Protein AF-A0A310SBA5-F1 (afdb_monomer_lite)

Foldseek 3Di:
DVLVVQVVCLVVVNQWDDQQQAIEGEDNVVVDDNVVCQDPVNLVVLLPDQFCLVVDDGDLSSLLSVQLNCCLVVFDFVHADEAEDFDWPLCSVVSVVSSLVSLLVSQVVVVVVVPDPVQNVLSVLLVVLVVVLQVLAFACDPVGGTGGQWDKDKAFDDDNSHGQFIAIDTHRRPLVDLQPDGDPVVCVVVVHDPPPDDDPVVVVVVLVVCCVVVVHDSVVVVCQLFWDWDFDPDPPDDTDIDIDGDDDPVSSSVSVSVVSSVVSVVVSVVSSLVSRVVGDDPVVSVVVVVVVVVLVVVVVVDDDPVVSNVVVVVVVVVVCVSHHYHYYYGDYWDADPVVPGRHIPSVVRVVRCVVSCSVVSNVVSVPDDPDDGDPVRVCVSPVPDPPPDD

Secondary structure (DSSP, 8-state):
-HHHHHHHHHHTT--EEEETTEEEEE--TTSS--GGGSSHHHHHHHHS-SSSTTTSPS-HHHHHHHHHHHHHTT-SSS-EEEEEEESTTSSHHHHHHHHHHHHHHHHHHHHHTTT-HHHHHHHHHHHHHHHHHHHTTEEEETTEEEEE-SEEEEEEEEETTEEEEEEEEEE---GGGGTS---HHHHHHTT-----S--HHHHHHHHHHHHHHHT--HHHHHHHHHEEEE----SSS----EEEE--SHHHHHHHHHHHHHHHHHHHHHHHHHHHHHHHS-HHHHHHHHHHHHHHHHHHHHS--HHHHHHHHHHHHHHHHTTSEEEEEEEE---BS-TTT---B-HHHHHHHHHHTTHHHHHHHHHH-------HHHHHHHHTTS-----

Sequence (390 aa):
LVIDFLLERLQHGQIYTWVGSLLLTLNPNNEVSTSHLYNSSEVDKYVNVSDTIYEASPHIFTIAAKAHYNLIKELGQNSQVIVISGETGTGKTFNACKCLEFFSNINKKSVQLCQRDCTYNIMLRITDACRLISAFTTACTEKNEVSSRHGQLVKLHYKSGIISGATINSFLLERSRMIFGMSDIELETLNLSKDKHYDILKSKEALNSTCTLSSLTEDTIMELLTTILINPQSTWRKHTSYHRHLITVDACRNRLYSIIRHMYELLFHWILNHANSTLSLKQQYSQWLEQYLHIVKTSTKKKTMLAKLKYNMDTLIKELSKCDLHYVRCVKPRRFNQLINDEWDRKDFQKQLACIGIFDALPLAKCKYPIRLCYRDFYYRYANKPTGKS

pLDDT: mean 80.67, std 13.09, range [42.19, 97.0]

InterPro domains:
  IPR001609 Myosin head, motor domain-like [PF00063] (2-180)
  IPR001609 Myosin head, motor domain-like [PF00063] (297-383)
  IPR001609 Myosin head, motor domain-like [PR00193] (16-35)
  IPR001609 Myosin head, motor domain-like [PR00193] (79-104)
  IPR001609 Myosin head, motor domain-like [PR00193] (131-158)
  IPR001609 Myosin head, motor domain-like [PS51456] (1-390)
  IPR001609 Myosin head, motor domain-like [SM00242] (2-389)
  IPR027417 P-loop containing nucleoside triphosphate hydrolase [SSF52540] (2-383)
  IPR036961 Kinesin motor domain superfamily [G3DSA:3.40.850.10] (2-180)
  IPR036961 Kinesin motor domain superfamily [G3DSA:3.40.850.10] (324-361)

Organism: NCBI:txid516756

Radius of gyration: 25.86 Å; chains: 1; bounding box: 71×62×70 Å

Structure (mmCIF, N/CA/C/O backbone):
data_AF-A0A310SBA5-F1
#
_entry.id   AF-A0A310SBA5-F1
#
loop_
_atom_site.group_PDB
_atom_site.id
_atom_site.type_symbol
_atom_site.label_atom_id
_atom_site.label_alt_id
_atom_site.label_comp_id
_atom_site.label_asym_id
_atom_site.label_entity_id
_atom_site.label_seq_id
_atom_site.pdbx_PDB_ins_code
_atom_site.Cartn_x
_atom_site.Cartn_y
_atom_site.Cartn_z
_atom_site.occupancy
_atom_site.B_iso_or_equiv
_atom_site.auth_seq_id
_atom_site.auth_comp_id
_atom_site.auth_asym_id
_atom_site.auth_atom_id
_atom_site.pdbx_PDB_model_num
ATOM 1 N N . LEU A 1 1 ? -28.671 11.482 -3.994 1.00 77.50 1 LEU A N 1
ATOM 2 C CA . LEU A 1 1 ? -28.752 11.084 -2.567 1.00 77.50 1 LEU A CA 1
ATOM 3 C C . LEU A 1 1 ? -27.384 10.765 -1.963 1.00 77.50 1 LEU A C 1
ATOM 5 O O . LEU A 1 1 ? -26.871 11.611 -1.252 1.00 77.50 1 LEU A O 1
ATOM 9 N N . VAL A 1 2 ? -26.752 9.608 -2.234 1.00 88.31 2 VAL A N 1
ATOM 10 C CA . VAL A 1 2 ? -25.455 9.256 -1.592 1.00 88.31 2 VAL A CA 1
ATOM 11 C C . VAL A 1 2 ? -24.335 10.232 -1.962 1.00 88.31 2 VAL A C 1
ATOM 13 O O . VAL A 1 2 ? -23.565 10.637 -1.100 1.00 88.31 2 VAL A O 1
ATOM 16 N N . ILE A 1 3 ? -24.253 10.621 -3.235 1.00 91.75 3 ILE A N 1
ATOM 17 C CA . ILE A 1 3 ? -23.257 11.587 -3.715 1.00 91.75 3 ILE A CA 1
ATOM 18 C C . ILE A 1 3 ? -23.428 12.933 -3.008 1.00 91.75 3 ILE A C 1
ATOM 20 O O . ILE A 1 3 ? -22.465 13.442 -2.448 1.00 91.75 3 ILE A O 1
ATOM 24 N N . ASP A 1 4 ? -24.649 13.469 -2.998 1.00 90.62 4 ASP A N 1
ATOM 25 C CA . ASP A 1 4 ? -24.954 14.776 -2.402 1.00 90.62 4 ASP A CA 1
ATOM 26 C C . ASP A 1 4 ? -24.619 14.789 -0.908 1.00 90.62 4 ASP A C 1
ATOM 28 O O . ASP A 1 4 ? -23.911 15.677 -0.452 1.00 90.62 4 ASP A O 1
ATOM 32 N N . PHE A 1 5 ? -25.006 13.730 -0.190 1.00 91.25 5 PHE A N 1
ATOM 33 C CA . PHE A 1 5 ? -24.673 13.530 1.220 1.00 91.25 5 PHE A CA 1
ATOM 34 C C . PHE A 1 5 ? -23.159 13.526 1.483 1.00 91.25 5 PHE A C 1
ATOM 36 O O . PHE A 1 5 ? -22.684 14.130 2.440 1.00 91.25 5 PHE A O 1
ATOM 43 N N . LEU A 1 6 ? -22.375 12.843 0.643 1.00 93.56 6 LEU A N 1
ATOM 44 C CA . LEU A 1 6 ? -20.919 12.793 0.798 1.00 93.56 6 LEU A CA 1
ATOM 45 C C . LEU A 1 6 ? -20.257 14.145 0.501 1.00 93.56 6 LEU A C 1
ATOM 47 O O . LEU A 1 6 ? -19.290 14.503 1.171 1.00 93.56 6 LEU A O 1
ATOM 51 N N . LEU A 1 7 ? -20.770 14.891 -0.479 1.00 91.88 7 LEU A N 1
ATOM 52 C CA . LEU A 1 7 ? -20.269 16.224 -0.816 1.00 91.88 7 LEU A CA 1
ATOM 53 C C . LEU A 1 7 ? -20.612 17.254 0.271 1.00 91.88 7 LEU A C 1
ATOM 55 O O . LEU A 1 7 ? -19.747 18.038 0.644 1.00 91.88 7 LEU A O 1
ATOM 59 N N . GLU A 1 8 ? -21.819 17.207 0.834 1.00 90.88 8 GLU A N 1
ATOM 60 C CA . GLU A 1 8 ? -22.232 18.056 1.961 1.00 90.88 8 GLU A CA 1
ATOM 61 C C . GLU A 1 8 ? -21.345 17.810 3.193 1.00 90.88 8 GLU A C 1
ATOM 63 O O . GLU A 1 8 ? -20.789 18.736 3.784 1.00 90.88 8 GLU A O 1
ATOM 68 N N . ARG A 1 9 ? -21.101 16.538 3.534 1.00 91.56 9 ARG A N 1
ATOM 69 C CA . ARG A 1 9 ? -20.160 16.166 4.604 1.00 91.56 9 ARG A CA 1
ATOM 70 C C . ARG A 1 9 ? -18.758 16.707 4.356 1.00 91.56 9 ARG A C 1
ATOM 72 O O . ARG A 1 9 ? -18.132 17.215 5.286 1.00 91.56 9 ARG A O 1
ATOM 79 N N . LEU A 1 10 ? -18.273 16.616 3.117 1.00 91.19 10 LEU A N 1
ATOM 80 C CA . LEU A 1 10 ? -16.968 17.148 2.742 1.00 91.19 10 LEU A CA 1
ATOM 81 C C . LEU A 1 10 ? -16.897 18.665 2.953 1.00 91.19 10 LEU A C 1
ATOM 83 O O . LEU A 1 10 ? -15.913 19.139 3.516 1.00 91.19 10 LEU A O 1
ATOM 87 N N . GLN A 1 11 ? -17.940 19.405 2.569 1.00 88.12 11 GLN A N 1
ATOM 88 C CA . GLN A 1 11 ? -18.034 20.854 2.784 1.00 88.12 11 GLN A CA 1
ATOM 89 C C . GLN A 1 11 ? -17.996 21.228 4.274 1.00 88.12 11 GLN A C 1
ATOM 91 O O . GLN A 1 11 ? -17.423 22.251 4.635 1.00 88.12 11 GLN A O 1
ATOM 96 N N . HIS A 1 12 ? -18.512 20.364 5.150 1.00 88.81 12 HIS A N 1
ATOM 97 C CA . HIS A 1 12 ? -18.401 20.505 6.606 1.00 88.81 12 HIS A CA 1
ATOM 98 C C . HIS A 1 12 ? -17.093 19.947 7.203 1.00 88.81 12 HIS A C 1
ATOM 100 O O . HIS A 1 12 ? -16.977 19.817 8.421 1.00 88.81 12 HIS A O 1
ATOM 106 N N . GLY A 1 13 ? -16.106 19.578 6.379 1.00 88.06 13 GLY A N 1
ATOM 107 C CA . GLY A 1 13 ? -14.823 19.024 6.831 1.00 88.06 13 GLY A CA 1
ATOM 108 C C . GLY A 1 13 ? -14.879 17.582 7.332 1.00 88.06 13 GLY A C 1
ATOM 109 O O . GLY A 1 13 ? -13.891 17.061 7.849 1.00 88.06 13 GLY A O 1
ATOM 110 N N . GLN A 1 14 ? -16.003 16.892 7.142 1.00 90.25 14 GLN A N 1
ATOM 111 C CA . GLN A 1 14 ? -16.191 15.506 7.552 1.00 90.25 14 GLN A CA 1
ATOM 112 C C . GLN A 1 14 ? -15.772 14.550 6.432 1.00 90.25 14 GLN A C 1
ATOM 114 O O . GLN A 1 14 ? -16.585 14.043 5.661 1.00 90.25 14 GLN A O 1
ATOM 119 N N . ILE A 1 15 ? -14.473 14.271 6.361 1.00 94.19 15 ILE A N 1
ATOM 120 C CA . ILE A 1 15 ? -13.890 13.481 5.267 1.00 94.19 15 ILE A CA 1
ATOM 121 C C . ILE A 1 15 ? -14.054 11.960 5.418 1.00 94.19 15 ILE A C 1
ATOM 123 O O . ILE A 1 15 ? -13.800 11.221 4.469 1.00 94.19 15 ILE A O 1
ATOM 127 N N . TYR A 1 16 ? -14.445 11.476 6.598 1.00 95.00 16 TYR A N 1
ATOM 128 C CA . TYR A 1 16 ? -14.584 10.051 6.907 1.00 95.00 16 TYR A CA 1
ATOM 129 C C . TYR A 1 16 ? -16.052 9.660 7.065 1.00 95.00 16 TYR A C 1
ATOM 131 O O . TYR A 1 16 ? -16.822 10.356 7.726 1.00 95.00 16 TYR A O 1
ATOM 139 N N . THR A 1 17 ? -16.450 8.533 6.473 1.00 93.44 17 THR A N 1
ATOM 140 C CA . THR A 1 17 ? -17.833 8.033 6.520 1.00 93.44 17 THR A CA 1
ATOM 141 C C . THR A 1 17 ? -17.860 6.507 6.593 1.00 93.44 17 THR A C 1
ATOM 143 O O . THR A 1 17 ? -17.121 5.835 5.874 1.00 93.44 17 THR A O 1
ATOM 146 N N . TRP A 1 18 ? -18.719 5.943 7.445 1.00 91.19 18 TRP A N 1
ATOM 147 C CA . TRP A 1 18 ? -18.946 4.496 7.502 1.00 91.19 18 TRP A CA 1
ATOM 148 C C . TRP A 1 18 ? -19.812 4.022 6.331 1.00 91.19 18 TRP A C 1
ATOM 150 O O . TRP A 1 18 ? -20.829 4.636 6.013 1.00 91.19 18 TRP A O 1
ATOM 160 N N . VAL A 1 19 ? -19.446 2.889 5.730 1.00 89.81 19 VAL A N 1
ATOM 161 C CA . VAL A 1 19 ? -20.281 2.152 4.768 1.00 89.81 19 VAL A CA 1
ATOM 162 C C . VAL A 1 19 ? -20.372 0.696 5.239 1.00 89.81 19 VAL A C 1
ATOM 164 O O . VAL A 1 19 ? -19.579 -0.168 4.872 1.00 89.81 19 VAL A O 1
ATOM 167 N N . GLY A 1 20 ? -21.304 0.411 6.148 1.00 85.12 20 GLY A N 1
ATOM 168 C CA . GLY A 1 20 ? -21.268 -0.846 6.902 1.00 85.12 20 GLY A CA 1
ATOM 169 C C . GLY A 1 20 ? -20.007 -0.906 7.767 1.00 85.12 20 GLY A C 1
ATOM 170 O O . GLY A 1 20 ? -19.800 -0.035 8.603 1.00 85.12 20 GLY A O 1
ATOM 171 N N . SER A 1 21 ? -19.148 -1.909 7.559 1.00 83.69 21 SER A N 1
ATOM 172 C CA . SER A 1 21 ? -17.888 -2.067 8.306 1.00 83.69 21 SER A CA 1
ATOM 173 C C . SER A 1 21 ? -16.653 -1.449 7.647 1.00 83.69 21 SER A C 1
ATOM 175 O O . SER A 1 21 ? -15.579 -1.497 8.246 1.00 83.69 21 SER A O 1
ATOM 177 N N . LEU A 1 22 ? -16.764 -0.930 6.419 1.00 91.19 22 LEU A N 1
ATOM 178 C CA . LEU A 1 22 ? -15.646 -0.282 5.729 1.00 91.19 22 LEU A CA 1
ATOM 179 C C . LEU A 1 22 ? -15.658 1.226 5.977 1.00 91.19 22 LEU A C 1
ATOM 181 O O . LEU A 1 22 ? -16.719 1.837 6.120 1.00 91.19 22 LEU A O 1
ATOM 185 N N . LEU A 1 23 ? -14.471 1.825 5.960 1.00 95.25 23 LEU A N 1
ATOM 186 C CA . LEU A 1 23 ? -14.292 3.266 6.062 1.00 95.25 23 LEU A CA 1
ATOM 187 C C . LEU A 1 23 ? -14.127 3.876 4.665 1.00 95.25 23 LEU A C 1
ATOM 189 O O . LEU A 1 23 ? -13.188 3.544 3.943 1.00 95.25 23 LEU A O 1
ATOM 193 N N . LEU A 1 24 ? -15.019 4.787 4.289 1.00 96.19 24 LEU A N 1
ATOM 194 C CA . LEU A 1 24 ? -14.869 5.641 3.114 1.00 96.19 24 LEU A CA 1
ATOM 195 C C . LEU A 1 24 ? -14.169 6.941 3.529 1.00 96.19 24 LEU A C 1
ATOM 197 O O . LEU A 1 24 ? -14.572 7.577 4.503 1.00 96.19 24 LEU A O 1
ATOM 201 N N . THR A 1 25 ? -13.132 7.334 2.793 1.00 96.31 25 THR A N 1
ATOM 202 C CA . THR A 1 25 ? -12.396 8.587 2.994 1.00 96.31 25 THR A CA 1
ATOM 203 C C . THR A 1 25 ? -12.379 9.421 1.717 1.00 96.31 25 THR A C 1
ATOM 205 O O . THR A 1 25 ? -12.121 8.904 0.626 1.00 96.31 25 THR A O 1
ATOM 208 N N . LEU A 1 26 ? -12.678 10.709 1.865 1.00 95.19 26 LEU A N 1
ATOM 209 C CA . LEU A 1 26 ? -12.680 11.700 0.796 1.00 95.19 26 LEU A CA 1
ATOM 210 C C . LEU A 1 26 ? -11.434 12.582 0.913 1.00 95.19 26 LEU A C 1
ATOM 212 O O . LEU A 1 26 ? -11.173 13.158 1.965 1.00 95.19 26 LEU A O 1
ATOM 216 N N . ASN A 1 27 ? -10.662 12.711 -0.163 1.00 93.00 27 ASN A N 1
ATOM 217 C CA . ASN A 1 27 ? -9.564 13.669 -0.221 1.00 93.00 27 ASN A CA 1
ATOM 218 C C . ASN A 1 27 ? -10.133 15.091 -0.410 1.00 93.00 27 ASN A C 1
ATOM 220 O O . ASN A 1 27 ? -10.774 15.325 -1.436 1.00 93.00 27 ASN A O 1
ATOM 224 N N . PRO A 1 28 ? -9.885 16.036 0.517 1.00 88.94 28 PRO A N 1
ATOM 225 C CA . PRO A 1 28 ? -10.405 17.398 0.428 1.00 88.94 28 PRO A CA 1
ATOM 226 C C . PRO A 1 28 ? -9.666 18.301 -0.571 1.00 88.94 28 PRO A C 1
ATOM 228 O O . PRO A 1 28 ? -10.035 19.459 -0.688 1.00 88.94 28 PRO A O 1
ATOM 231 N N . ASN A 1 29 ? -8.615 17.837 -1.264 1.00 82.19 29 ASN A N 1
ATOM 232 C CA . ASN A 1 29 ? -7.826 18.642 -2.218 1.00 82.19 29 ASN A CA 1
ATOM 233 C C . ASN A 1 29 ? -7.271 19.958 -1.647 1.00 82.19 29 ASN A C 1
ATOM 235 O O . ASN A 1 29 ? -7.106 20.925 -2.381 1.00 82.19 29 ASN A O 1
ATOM 239 N N . ASN A 1 30 ? -6.978 19.994 -0.345 1.00 76.38 30 ASN A N 1
ATOM 240 C CA . ASN A 1 30 ? -6.598 21.207 0.387 1.00 76.38 30 ASN A CA 1
ATOM 241 C C . ASN A 1 30 ? -7.674 22.318 0.390 1.00 76.38 30 ASN A C 1
ATOM 243 O O . ASN A 1 30 ? -7.397 23.408 0.875 1.00 76.38 30 ASN A O 1
ATOM 247 N N . GLU A 1 31 ? -8.896 22.050 -0.088 1.00 73.94 31 GLU A N 1
ATOM 248 C CA . GLU A 1 31 ? -10.024 22.997 -0.046 1.00 73.94 31 GLU A CA 1
ATOM 249 C C . GLU A 1 31 ? -10.579 23.149 1.374 1.00 73.94 31 GLU A C 1
ATOM 251 O O . GLU A 1 31 ? -11.143 24.182 1.724 1.00 73.94 31 GLU A O 1
ATOM 256 N N . VAL A 1 32 ? -10.417 22.114 2.203 1.00 78.75 32 VAL A N 1
ATOM 257 C CA . VAL A 1 32 ? -10.918 22.087 3.577 1.00 78.75 32 VAL A CA 1
ATOM 258 C C . VAL A 1 32 ? -9.788 21.750 4.536 1.00 78.75 32 VAL A C 1
ATOM 260 O O . VAL A 1 32 ? -9.063 20.771 4.349 1.00 78.75 32 VAL A O 1
ATOM 263 N N . SER A 1 33 ? -9.648 22.559 5.587 1.00 78.81 33 SER A N 1
ATOM 264 C CA . SER A 1 33 ? -8.654 22.322 6.630 1.00 78.81 33 SER A CA 1
ATOM 265 C C . SER A 1 33 ? -9.029 21.100 7.466 1.00 78.81 33 SER A C 1
ATOM 267 O O . SER A 1 33 ? -10.036 21.090 8.172 1.00 78.81 33 SER A O 1
ATOM 269 N N . THR A 1 34 ? -8.182 20.074 7.424 1.00 79.56 34 THR A N 1
ATOM 270 C CA . THR A 1 34 ? -8.345 18.830 8.194 1.00 79.56 34 THR A CA 1
ATOM 271 C C . THR A 1 34 ? -7.366 18.721 9.363 1.00 79.56 34 THR A C 1
ATOM 273 O O . THR A 1 34 ? -7.180 17.636 9.911 1.00 79.56 34 THR A O 1
ATOM 276 N N . SER A 1 35 ? -6.679 19.806 9.737 1.00 75.19 35 SER A N 1
ATOM 277 C CA . SER A 1 35 ? -5.662 19.785 10.803 1.00 75.19 35 SER A CA 1
ATOM 278 C C . SER A 1 35 ? -6.248 19.377 12.160 1.00 75.19 35 SER A C 1
ATOM 280 O O . SER A 1 35 ? -5.619 18.635 12.912 1.00 75.19 35 SER A O 1
ATOM 282 N N . HIS A 1 36 ? -7.489 19.787 12.421 1.00 83.88 36 HIS A N 1
ATOM 283 C CA . HIS A 1 36 ? -8.252 19.477 13.629 1.00 83.88 36 HIS A CA 1
ATOM 284 C C . HIS A 1 36 ? -8.702 18.009 13.748 1.00 83.88 36 HIS A C 1
ATOM 286 O O . HIS A 1 36 ? -9.327 17.668 14.743 1.00 83.88 36 HIS A O 1
ATOM 292 N N . LEU A 1 37 ? -8.443 17.160 12.744 1.00 85.12 37 LEU A N 1
ATOM 293 C CA . LEU A 1 37 ? -8.790 15.731 12.777 1.00 85.12 37 LEU A CA 1
ATOM 294 C C . LEU A 1 37 ? -7.636 14.846 13.284 1.00 85.12 37 LEU A C 1
ATOM 296 O O . LEU A 1 37 ? -7.845 13.682 13.613 1.00 85.12 37 LEU A O 1
ATOM 300 N N . TYR A 1 38 ? -6.403 15.366 13.313 1.00 88.00 38 TYR A N 1
ATOM 301 C CA . TYR A 1 38 ? -5.188 14.574 13.584 1.00 88.00 38 TYR A CA 1
ATOM 302 C C . TYR A 1 38 ? -4.321 15.121 14.723 1.00 88.00 38 TYR A C 1
ATOM 304 O O . TYR A 1 38 ? -3.178 14.706 14.906 1.00 88.00 38 TYR A O 1
ATOM 312 N N . ASN A 1 39 ? -4.847 16.077 15.470 1.00 85.56 39 ASN A N 1
ATOM 313 C CA . ASN A 1 39 ? -4.271 16.635 16.685 1.00 85.56 39 ASN A CA 1
ATOM 314 C C . ASN A 1 39 ? -4.205 15.585 17.812 1.00 85.56 39 ASN A C 1
ATOM 316 O O . ASN A 1 39 ? -4.922 14.583 17.822 1.00 85.56 39 ASN A O 1
ATOM 320 N N . SER A 1 40 ? -3.311 15.817 18.776 1.00 82.44 40 SER A N 1
ATOM 321 C CA . SER A 1 40 ? -3.031 14.883 19.879 1.00 82.44 40 SER A CA 1
ATOM 322 C C . SER A 1 40 ? -4.281 14.509 20.679 1.00 82.44 40 SER A C 1
ATOM 324 O O . SER A 1 40 ? -4.471 13.337 20.991 1.00 82.44 40 SER A O 1
ATOM 326 N N . SER A 1 41 ? -5.172 15.475 20.926 1.00 82.44 41 SER A N 1
ATOM 327 C CA . SER A 1 41 ? -6.445 15.239 21.618 1.00 82.44 41 SER A CA 1
ATOM 328 C C . SER A 1 41 ? -7.342 14.231 20.889 1.00 82.44 41 SER A C 1
ATOM 330 O O . SER A 1 41 ? -7.938 13.373 21.537 1.00 82.44 41 SER A O 1
ATOM 332 N N . GLU A 1 42 ? -7.407 14.276 19.553 1.00 81.31 42 GLU A N 1
ATOM 333 C CA . GLU A 1 42 ? -8.165 13.292 18.772 1.00 81.31 42 GLU A CA 1
ATOM 334 C C . GLU A 1 42 ? -7.531 11.909 18.863 1.00 81.31 42 GLU A C 1
ATOM 336 O O . GLU A 1 42 ? -8.235 10.927 19.063 1.00 81.31 42 GLU A O 1
ATOM 341 N N . VAL A 1 43 ? -6.200 11.814 18.784 1.00 82.62 43 VAL A N 1
ATOM 342 C CA . VAL A 1 43 ? -5.488 10.538 18.956 1.00 82.62 43 VAL A CA 1
ATOM 343 C C . VAL A 1 43 ? -5.836 9.906 20.305 1.00 82.62 43 VAL A C 1
ATOM 345 O O . VAL A 1 43 ? -6.168 8.722 20.356 1.00 82.62 43 VAL A O 1
ATOM 348 N N . ASP A 1 44 ? -5.812 10.691 21.382 1.00 81.62 44 ASP A N 1
ATOM 349 C CA . ASP A 1 44 ? -6.070 10.210 22.741 1.00 81.62 44 ASP A CA 1
ATOM 350 C C . ASP A 1 44 ? -7.466 9.603 22.910 1.00 81.62 44 ASP A C 1
ATOM 352 O O . ASP A 1 44 ? -7.606 8.605 23.625 1.00 81.62 44 ASP A O 1
ATOM 356 N N . LYS A 1 45 ? -8.470 10.116 22.183 1.00 80.88 45 LYS A N 1
ATOM 357 C CA . LYS A 1 45 ? -9.827 9.547 22.166 1.00 80.88 45 LYS A CA 1
ATOM 358 C C . LYS A 1 45 ? -9.860 8.102 21.685 1.00 80.88 45 LYS A C 1
ATOM 360 O O . LYS A 1 45 ? -10.741 7.372 22.111 1.00 80.88 45 LYS A O 1
ATOM 365 N N . TYR A 1 46 ? -8.935 7.674 20.826 1.00 79.94 46 TYR A N 1
ATOM 366 C CA . TYR A 1 46 ? -8.934 6.319 20.254 1.00 79.94 46 TYR A CA 1
ATOM 367 C C . TYR A 1 46 ? -7.943 5.366 20.929 1.00 79.94 46 TYR A C 1
ATOM 369 O O . TYR A 1 46 ? -8.021 4.160 20.710 1.00 79.94 46 TYR A O 1
ATOM 377 N N . VAL A 1 47 ? -7.015 5.869 21.748 1.00 75.31 47 VAL A N 1
ATOM 378 C CA . VAL A 1 47 ? -5.998 5.032 22.410 1.00 75.31 47 VAL A CA 1
ATOM 379 C C . VAL A 1 47 ? -6.587 4.200 23.557 1.00 75.31 47 VAL A C 1
ATOM 381 O O . VAL A 1 47 ? -6.178 3.059 23.746 1.00 75.31 47 VAL A O 1
ATOM 384 N N . ASN A 1 48 ? -7.553 4.742 24.307 1.00 66.38 48 ASN A N 1
ATOM 385 C CA . ASN A 1 48 ? -8.036 4.144 25.563 1.00 66.38 48 ASN A CA 1
ATOM 386 C C . ASN A 1 48 ? -9.397 3.437 25.456 1.00 66.38 48 ASN A C 1
ATOM 388 O O . ASN A 1 48 ? -9.986 3.067 26.471 1.00 66.38 48 ASN A O 1
ATOM 392 N N . VAL A 1 49 ? -9.936 3.263 24.251 1.00 61.78 49 VAL A N 1
ATOM 393 C CA . VAL A 1 49 ? -11.303 2.758 24.088 1.00 61.78 49 VAL A CA 1
ATOM 394 C C . VAL A 1 49 ? -11.304 1.232 24.010 1.00 61.78 49 VAL A C 1
ATOM 396 O O . VAL A 1 49 ? -10.924 0.661 22.992 1.00 61.78 49 VAL A O 1
ATOM 399 N N . SER A 1 50 ? -11.762 0.556 25.068 1.00 62.59 50 SER A N 1
ATOM 400 C CA . SER A 1 50 ? -11.937 -0.906 25.076 1.00 62.59 50 SER A CA 1
ATOM 401 C C . SER A 1 50 ? -13.286 -1.338 24.488 1.00 62.59 50 SER A C 1
ATOM 403 O O . SER A 1 50 ? -13.348 -2.183 23.588 1.00 62.59 50 SER A O 1
ATOM 405 N N . ASP A 1 51 ? -14.384 -0.742 24.961 1.00 55.22 51 ASP A N 1
ATOM 406 C CA . ASP A 1 51 ? -15.719 -1.314 24.744 1.00 55.22 51 ASP A CA 1
ATOM 407 C C . ASP A 1 51 ? -16.582 -0.569 23.722 1.00 55.22 51 ASP A C 1
ATOM 409 O O . ASP A 1 51 ? -17.348 -1.223 23.009 1.00 55.22 51 ASP A O 1
ATOM 413 N N . THR A 1 52 ? -16.387 0.744 23.555 1.00 61.50 52 THR A N 1
ATOM 414 C CA . THR A 1 52 ? -17.148 1.604 22.624 1.00 61.50 52 THR A CA 1
ATOM 415 C C . THR A 1 52 ? -16.481 1.782 21.255 1.00 61.50 52 THR A C 1
ATOM 417 O O . THR A 1 52 ? -16.971 2.531 20.416 1.00 61.50 52 THR A O 1
ATOM 420 N N . ILE A 1 53 ? -15.391 1.059 20.959 1.00 67.38 53 ILE A N 1
ATOM 421 C CA . ILE A 1 53 ? -14.626 1.247 19.708 1.00 67.38 53 ILE A CA 1
ATOM 422 C C . ILE A 1 53 ? -15.438 0.889 18.455 1.00 67.38 53 ILE A C 1
ATOM 424 O O . ILE A 1 53 ? -15.181 1.393 17.366 1.00 67.38 53 ILE A O 1
ATOM 428 N N . TYR A 1 54 ? -16.435 0.018 18.623 1.00 65.25 54 TYR A N 1
ATOM 429 C CA . TYR A 1 54 ? -17.373 -0.388 17.577 1.00 65.25 54 TYR A CA 1
ATOM 430 C C . TYR A 1 54 ? -18.518 0.617 17.373 1.00 65.25 54 TYR A C 1
ATOM 432 O O . TYR A 1 54 ? -19.193 0.555 16.351 1.00 65.25 54 TYR A O 1
ATOM 440 N N . GLU A 1 55 ? -18.708 1.536 18.321 1.00 67.38 55 GLU A N 1
ATOM 441 C CA . GLU A 1 55 ? -19.687 2.633 18.293 1.00 67.38 55 GLU A CA 1
ATOM 442 C C . GLU A 1 55 ? -19.013 3.980 17.969 1.00 67.38 55 GLU A C 1
ATOM 444 O O . GLU A 1 55 ? -19.674 5.011 17.869 1.00 67.38 55 GLU A O 1
ATOM 449 N N . ALA A 1 56 ? -17.687 3.982 17.794 1.00 76.31 56 ALA A N 1
ATOM 450 C CA . ALA A 1 56 ? -16.913 5.184 17.547 1.00 76.31 56 ALA A CA 1
ATOM 451 C C . ALA A 1 56 ? -17.221 5.806 16.173 1.00 76.31 56 ALA A C 1
ATOM 453 O O . ALA A 1 56 ? -17.532 5.129 15.183 1.00 76.31 56 ALA A O 1
ATOM 454 N N . SER A 1 57 ? -17.088 7.131 16.115 1.00 84.62 57 SER A N 1
ATOM 455 C CA . SER A 1 57 ? -17.273 7.907 14.894 1.00 84.62 57 SER A CA 1
ATOM 456 C C . SER A 1 57 ? -16.318 7.443 13.778 1.00 84.62 57 SER A C 1
ATOM 458 O O . SER A 1 57 ? -15.253 6.863 14.040 1.00 84.62 57 SER A O 1
ATOM 460 N N . PRO A 1 58 ? -16.702 7.639 12.502 1.00 90.88 58 PRO A N 1
ATOM 461 C CA . PRO A 1 58 ? -15.871 7.231 11.379 1.00 90.88 58 PRO A CA 1
ATOM 462 C C . PRO A 1 58 ? -14.563 8.015 11.380 1.00 90.88 58 PRO A C 1
ATOM 464 O O . PRO A 1 58 ? -14.555 9.230 11.201 1.00 90.88 58 PRO A O 1
ATOM 467 N N . HIS A 1 59 ? -13.453 7.302 11.553 1.00 93.00 59 HIS A N 1
ATOM 468 C CA . HIS A 1 59 ? -12.116 7.875 11.505 1.00 93.00 59 HIS A CA 1
ATOM 469 C C . HIS A 1 59 ? -11.077 6.803 11.159 1.00 93.00 59 HIS A C 1
ATOM 471 O O . HIS A 1 59 ? -11.247 5.624 11.485 1.00 93.00 59 HIS A O 1
ATOM 477 N N . ILE A 1 60 ? -9.961 7.203 10.540 1.00 95.31 60 ILE A N 1
ATOM 478 C CA . ILE A 1 60 ? -8.857 6.273 10.249 1.00 95.31 60 ILE A CA 1
ATOM 479 C C . ILE A 1 60 ? -8.239 5.704 11.534 1.00 95.31 60 ILE A C 1
ATOM 481 O O . ILE A 1 60 ? -7.864 4.532 11.586 1.00 95.31 60 ILE A O 1
ATOM 485 N N . PHE A 1 61 ? -8.202 6.505 12.603 1.00 93.50 61 PHE A N 1
ATOM 486 C CA . PHE A 1 61 ? -7.757 6.048 13.921 1.00 93.50 61 PHE A CA 1
ATOM 487 C C . PHE A 1 61 ? -8.704 5.011 14.519 1.00 93.50 61 PHE A C 1
ATOM 489 O O . PHE A 1 61 ? -8.213 4.090 15.156 1.00 93.50 61 PHE A O 1
ATOM 496 N N . THR A 1 62 ? -10.012 5.059 14.241 1.00 91.62 62 THR A N 1
ATOM 497 C CA . THR A 1 62 ? -10.947 4.003 14.664 1.00 91.62 62 THR A CA 1
ATOM 498 C C . THR A 1 62 ? -10.572 2.658 14.049 1.00 91.62 62 THR A C 1
ATOM 500 O O . THR A 1 62 ? -10.517 1.648 14.747 1.00 91.62 62 THR A O 1
ATOM 503 N N . ILE A 1 63 ? -10.247 2.638 12.750 1.00 93.69 63 ILE A N 1
ATOM 504 C CA . ILE A 1 63 ? -9.785 1.426 12.056 1.00 93.69 63 ILE A CA 1
ATOM 505 C C . ILE A 1 63 ? -8.463 0.922 12.647 1.00 93.69 63 ILE A C 1
ATOM 507 O O . ILE A 1 63 ? -8.336 -0.265 12.950 1.00 93.69 63 ILE A O 1
ATOM 511 N N . ALA A 1 64 ? -7.490 1.816 12.841 1.00 94.06 64 ALA A N 1
ATOM 512 C CA . ALA A 1 64 ? -6.189 1.456 13.397 1.00 94.06 64 ALA A CA 1
ATOM 513 C C . ALA A 1 64 ? -6.300 0.934 14.839 1.00 94.06 64 ALA A C 1
ATOM 515 O O . ALA A 1 64 ? -5.721 -0.100 15.173 1.00 94.06 64 ALA A O 1
ATOM 516 N N . ALA A 1 65 ? -7.089 1.604 15.677 1.00 91.31 65 ALA A N 1
ATOM 517 C CA . ALA A 1 65 ? -7.326 1.227 17.062 1.00 91.31 65 ALA A CA 1
ATOM 518 C C . ALA A 1 65 ? -8.078 -0.101 17.166 1.00 91.31 65 ALA A C 1
ATOM 520 O O . ALA A 1 65 ? -7.696 -0.952 17.962 1.00 91.31 65 ALA A O 1
ATOM 521 N N . LYS A 1 66 ? -9.075 -0.339 16.304 1.00 89.56 66 LYS A N 1
ATOM 522 C CA . LYS A 1 66 ? -9.783 -1.622 16.229 1.00 89.56 66 LYS A CA 1
ATOM 523 C C . LYS A 1 66 ? -8.853 -2.769 15.835 1.00 89.56 66 LYS A C 1
ATOM 525 O O . LYS A 1 66 ? -8.876 -3.811 16.484 1.00 89.56 66 LYS A O 1
ATOM 530 N N . ALA A 1 67 ? -8.016 -2.578 14.814 1.00 91.94 67 ALA A N 1
ATOM 531 C CA . ALA A 1 67 ? -7.027 -3.578 14.413 1.00 91.94 67 ALA A CA 1
ATOM 532 C C . ALA A 1 67 ? -6.036 -3.876 15.552 1.00 91.94 67 ALA A C 1
ATOM 534 O O . ALA A 1 67 ? -5.756 -5.033 15.848 1.00 91.94 67 ALA A O 1
ATOM 535 N N . HIS A 1 68 ? -5.550 -2.842 16.240 1.00 90.31 68 HIS A N 1
ATOM 536 C CA . HIS A 1 68 ? -4.654 -3.000 17.383 1.00 90.31 68 HIS A CA 1
ATOM 537 C C . HIS A 1 68 ? -5.316 -3.719 18.567 1.00 90.31 68 HIS A C 1
ATOM 539 O O . HIS A 1 68 ? -4.741 -4.649 19.129 1.00 90.31 68 HIS A O 1
ATOM 545 N N . TYR A 1 69 ? -6.535 -3.315 18.922 1.00 87.44 69 TYR A N 1
ATOM 546 C CA . TYR A 1 69 ? -7.302 -3.899 20.016 1.00 87.44 69 TYR A CA 1
ATOM 547 C C . TYR A 1 69 ? -7.600 -5.378 19.762 1.00 87.44 69 TYR A C 1
ATOM 549 O O . TYR A 1 69 ? -7.346 -6.200 20.639 1.00 87.44 69 TYR A O 1
ATOM 557 N N . ASN A 1 70 ? -8.073 -5.728 18.560 1.00 87.75 70 ASN A N 1
ATOM 558 C CA . ASN A 1 70 ? -8.343 -7.119 18.196 1.00 87.75 70 ASN A CA 1
ATOM 559 C C . ASN A 1 70 ? -7.078 -7.979 18.277 1.00 87.75 70 ASN A C 1
ATOM 561 O O . ASN A 1 70 ? -7.139 -9.097 18.775 1.00 87.75 70 ASN A O 1
ATOM 565 N N . LEU A 1 71 ? -5.928 -7.437 17.862 1.00 89.31 71 LEU A N 1
ATOM 566 C CA . LEU A 1 71 ? -4.649 -8.135 17.963 1.00 89.31 71 LEU A CA 1
ATOM 567 C C . LEU A 1 71 ? -4.231 -8.379 19.423 1.00 89.31 71 LEU A C 1
ATOM 569 O O . LEU A 1 71 ? -3.834 -9.487 19.757 1.00 89.31 71 LEU A O 1
ATOM 573 N N . ILE A 1 72 ? -4.319 -7.367 20.297 1.00 86.88 72 ILE A N 1
ATOM 574 C CA . ILE A 1 72 ? -3.919 -7.495 21.713 1.00 86.88 72 ILE A CA 1
ATOM 575 C C . ILE A 1 72 ? -4.875 -8.384 22.506 1.00 86.88 72 ILE A C 1
ATOM 577 O O . ILE A 1 72 ? -4.446 -9.101 23.405 1.00 86.88 72 ILE A O 1
ATOM 581 N N . LYS A 1 73 ? -6.175 -8.297 22.220 1.00 85.06 73 LYS A N 1
ATOM 582 C CA . LYS A 1 73 ? -7.207 -9.086 22.900 1.00 85.06 73 LYS A CA 1
ATOM 583 C C . LYS A 1 73 ? -7.406 -10.468 22.285 1.00 85.06 73 LYS A C 1
ATOM 585 O O . LYS A 1 73 ? -8.296 -11.178 22.739 1.00 85.06 73 LYS A O 1
ATOM 590 N N . GLU A 1 74 ? -6.603 -10.823 21.280 1.00 84.19 74 GLU A N 1
ATOM 591 C CA . GLU A 1 74 ? -6.669 -12.103 20.568 1.00 84.19 74 GLU A CA 1
ATOM 592 C C . GLU A 1 74 ? -8.091 -12.411 20.061 1.00 84.19 74 GLU A C 1
ATOM 594 O O . GLU A 1 74 ? -8.578 -13.538 20.122 1.00 84.19 74 GLU A O 1
ATOM 599 N N . LEU A 1 75 ? -8.781 -11.372 19.577 1.00 80.12 75 LEU A N 1
ATOM 600 C CA . LEU A 1 75 ? -10.128 -11.483 19.026 1.00 80.12 75 LEU A CA 1
ATOM 601 C C . LEU A 1 75 ? -10.050 -11.776 17.530 1.00 80.12 75 LEU A C 1
ATOM 603 O O . LEU A 1 75 ? -9.443 -11.013 16.777 1.00 80.12 75 LEU A O 1
ATOM 607 N N . GLY A 1 76 ? -10.742 -12.828 17.096 1.00 81.50 76 GLY A N 1
ATOM 608 C CA . GLY A 1 76 ? -10.774 -13.230 15.693 1.00 81.50 76 GLY A CA 1
ATOM 609 C C . GLY A 1 76 ? -9.495 -13.950 15.271 1.00 81.50 76 GLY A C 1
ATOM 610 O O . GLY A 1 76 ? -9.074 -14.907 15.917 1.00 81.50 76 GLY A O 1
ATOM 611 N N . GLN A 1 77 ? -8.909 -13.537 14.150 1.00 84.06 77 GLN A N 1
ATOM 612 C CA . GLN A 1 77 ? -7.666 -14.109 13.636 1.00 84.06 77 GLN A CA 1
ATOM 613 C C . GLN A 1 77 ? -6.439 -13.521 14.343 1.00 84.06 77 GLN A C 1
ATOM 615 O O . GLN A 1 77 ? -6.383 -12.337 14.680 1.00 84.06 77 GLN A O 1
ATOM 620 N N . ASN A 1 78 ? -5.377 -14.325 14.438 1.00 85.31 78 ASN A N 1
ATOM 621 C CA . ASN A 1 78 ? -4.106 -13.959 15.086 1.00 85.31 78 ASN A CA 1
ATOM 622 C C . ASN A 1 78 ? -3.351 -12.809 14.393 1.00 85.31 78 ASN A C 1
ATOM 624 O O . ASN A 1 78 ? -2.277 -12.398 14.828 1.00 85.31 78 ASN A O 1
ATOM 628 N N . SER A 1 79 ? -3.835 -12.331 13.251 1.00 91.06 79 SER A N 1
ATOM 629 C CA . SER A 1 79 ? -3.216 -11.257 12.486 1.00 91.06 79 SER A CA 1
ATOM 630 C C . SER A 1 79 ? -4.289 -10.360 11.897 1.00 91.06 79 SER A C 1
ATOM 632 O O . SER A 1 79 ? -5.333 -10.820 11.442 1.00 91.06 79 SER A O 1
ATOM 634 N N . GLN A 1 80 ? -4.009 -9.063 11.903 1.00 94.50 80 GLN A N 1
ATOM 635 C CA . GLN A 1 80 ? -4.937 -8.017 11.494 1.00 94.50 80 GLN A CA 1
ATOM 636 C C . GLN A 1 80 ? -4.303 -7.253 10.332 1.00 94.50 80 GLN A C 1
ATOM 638 O O . GLN A 1 80 ? -3.107 -6.955 10.364 1.00 94.50 80 GLN A O 1
ATOM 643 N N . VAL A 1 81 ? -5.080 -6.938 9.296 1.00 95.69 81 VAL A N 1
ATOM 644 C CA . VAL A 1 81 ? -4.587 -6.211 8.121 1.00 95.69 81 VAL A CA 1
ATOM 645 C C . VAL A 1 81 ? -5.526 -5.068 7.764 1.00 95.69 81 VAL A C 1
ATOM 647 O O . VAL A 1 81 ? -6.731 -5.253 7.618 1.00 95.69 81 VAL A O 1
ATOM 650 N N . ILE A 1 82 ? -4.950 -3.882 7.565 1.00 96.88 82 ILE A N 1
ATOM 651 C CA . ILE A 1 82 ? -5.661 -2.698 7.081 1.00 96.88 82 ILE A CA 1
ATOM 652 C C . ILE A 1 82 ? -5.389 -2.554 5.583 1.00 96.88 82 ILE A C 1
ATOM 654 O O . ILE A 1 82 ? -4.257 -2.315 5.164 1.00 96.88 82 ILE A O 1
ATOM 658 N N . VAL A 1 83 ? -6.430 -2.703 4.766 1.00 95.62 83 VAL A N 1
ATOM 659 C CA . VAL A 1 83 ? -6.355 -2.596 3.306 1.00 95.62 83 VAL A CA 1
ATOM 660 C C . VAL A 1 83 ? -6.827 -1.212 2.880 1.00 95.62 83 VAL A C 1
ATOM 662 O O . VAL A 1 83 ? -8.018 -0.912 2.946 1.00 95.62 83 VAL A O 1
ATOM 665 N N . ILE A 1 84 ? -5.897 -0.384 2.401 1.00 96.31 84 ILE A N 1
ATOM 666 C CA . ILE A 1 84 ? -6.175 0.972 1.913 1.00 96.31 84 ILE A CA 1
ATOM 667 C C . ILE A 1 84 ? -6.125 0.972 0.386 1.00 96.31 84 ILE A C 1
ATOM 669 O O . ILE A 1 84 ? -5.109 0.634 -0.219 1.00 96.31 84 ILE A O 1
ATOM 673 N N . SER A 1 85 ? -7.228 1.349 -0.255 1.00 93.81 85 SER A N 1
ATOM 674 C CA . SER A 1 85 ? -7.381 1.263 -1.714 1.00 93.81 85 SER A CA 1
ATOM 675 C C . SER A 1 85 ? -8.065 2.496 -2.290 1.00 93.81 85 SER A C 1
ATOM 677 O O . SER A 1 85 ? -8.766 3.200 -1.578 1.00 93.81 85 SER A O 1
ATOM 679 N N . GLY A 1 86 ? -7.851 2.760 -3.577 1.00 92.00 86 GLY A N 1
ATOM 680 C CA . GLY A 1 86 ? -8.349 3.949 -4.267 1.00 92.00 86 GLY A CA 1
ATOM 681 C C . GLY A 1 86 ? -7.470 4.309 -5.462 1.00 92.00 86 GLY A C 1
ATOM 682 O O . GLY A 1 86 ? -6.342 3.817 -5.593 1.00 92.00 86 GLY A O 1
ATOM 683 N N . GLU A 1 87 ? -7.952 5.192 -6.329 1.00 87.81 87 GLU A N 1
ATOM 684 C CA . GLU A 1 87 ? -7.205 5.657 -7.504 1.00 87.81 87 GLU A CA 1
ATOM 685 C C . GLU A 1 87 ? -5.947 6.464 -7.129 1.00 87.81 87 GLU A C 1
ATOM 687 O O . GLU A 1 87 ? -5.710 6.796 -5.961 1.00 87.81 87 GLU A O 1
ATOM 692 N N . THR A 1 88 ? -5.081 6.763 -8.101 1.00 85.94 88 THR A N 1
ATOM 693 C CA . THR A 1 88 ? -3.931 7.662 -7.886 1.00 85.94 88 THR A CA 1
ATOM 694 C C . THR A 1 88 ? -4.398 9.022 -7.342 1.00 85.94 88 THR A C 1
ATOM 696 O O . THR A 1 88 ? -5.438 9.525 -7.750 1.00 85.94 88 THR A O 1
ATOM 699 N N . GLY A 1 89 ? -3.680 9.590 -6.369 1.00 84.75 89 GLY A N 1
ATOM 700 C CA . GLY A 1 89 ? -4.019 10.897 -5.783 1.00 84.75 89 GLY A CA 1
ATOM 701 C C . GLY A 1 89 ? -5.188 10.912 -4.786 1.00 84.75 89 GLY A C 1
ATOM 702 O O . GLY A 1 89 ? -5.500 11.959 -4.228 1.00 84.75 89 GLY A O 1
ATOM 703 N N . THR A 1 90 ? -5.819 9.771 -4.493 1.00 90.31 90 THR A N 1
ATOM 704 C CA . THR A 1 90 ? -6.955 9.698 -3.545 1.00 90.31 90 THR A CA 1
ATOM 705 C C . THR A 1 90 ? -6.574 9.770 -2.063 1.00 90.31 90 THR A C 1
ATOM 707 O O . THR A 1 90 ? -7.453 9.805 -1.215 1.00 90.31 90 THR A O 1
ATOM 710 N N . GLY A 1 91 ? -5.281 9.802 -1.722 1.00 89.50 91 GLY A N 1
ATOM 711 C CA . GLY A 1 91 ? -4.827 9.902 -0.327 1.00 89.50 91 GLY A CA 1
ATOM 712 C C . GLY A 1 91 ? -4.548 8.563 0.369 1.00 89.50 91 GLY A C 1
ATOM 713 O O . GLY A 1 91 ? -4.487 8.518 1.596 1.00 89.50 91 GLY A O 1
ATOM 714 N N . LYS A 1 92 ? -4.337 7.470 -0.379 1.00 92.25 92 LYS A N 1
ATOM 715 C CA . LYS A 1 92 ? -3.953 6.158 0.190 1.00 92.25 92 LYS A CA 1
ATOM 716 C C . LYS A 1 92 ? -2.731 6.246 1.111 1.00 92.25 92 LYS A C 1
ATOM 718 O O . LYS A 1 92 ? -2.793 5.835 2.264 1.00 92.25 92 LYS A O 1
ATOM 723 N N . THR A 1 93 ? -1.635 6.810 0.599 1.00 90.00 93 THR A N 1
ATOM 724 C CA . THR A 1 93 ? -0.360 6.938 1.320 1.00 90.00 93 THR A CA 1
ATOM 725 C C . THR A 1 93 ? -0.505 7.831 2.546 1.00 90.00 93 THR A C 1
ATOM 727 O O . THR A 1 93 ? -0.009 7.489 3.611 1.00 90.00 93 THR A O 1
ATOM 730 N N . PHE A 1 94 ? -1.266 8.924 2.432 1.00 91.00 94 PHE A N 1
ATOM 731 C CA . PHE A 1 94 ? -1.580 9.797 3.563 1.00 91.00 94 PHE A CA 1
ATOM 732 C C . PHE A 1 94 ? -2.288 9.030 4.691 1.00 91.00 94 PHE A C 1
ATOM 734 O O . PHE A 1 94 ? -1.829 9.054 5.830 1.00 91.00 94 PHE A O 1
ATOM 741 N N . ASN A 1 95 ? -3.349 8.282 4.370 1.00 94.50 95 ASN A N 1
ATOM 742 C CA . ASN A 1 95 ? -4.075 7.470 5.349 1.00 94.50 95 ASN A CA 1
ATOM 743 C C . ASN A 1 95 ? -3.186 6.379 5.976 1.00 94.50 95 ASN A C 1
ATOM 745 O O . ASN A 1 95 ? -3.241 6.165 7.185 1.00 94.50 95 ASN A O 1
ATOM 749 N N . ALA A 1 96 ? -2.320 5.734 5.184 1.00 94.62 96 ALA A N 1
ATOM 750 C CA . ALA A 1 96 ? -1.352 4.757 5.689 1.00 94.62 96 ALA A CA 1
ATOM 751 C C . ALA A 1 96 ? -0.360 5.387 6.684 1.00 94.62 96 ALA A C 1
ATOM 753 O O . ALA A 1 96 ? -0.120 4.828 7.755 1.00 94.62 96 ALA A O 1
ATOM 754 N N . CYS A 1 97 ? 0.167 6.575 6.367 1.00 92.12 97 CYS A N 1
ATOM 755 C CA . CYS A 1 97 ? 1.027 7.338 7.270 1.00 92.12 97 CYS A CA 1
ATOM 756 C C . CYS A 1 97 ? 0.295 7.704 8.566 1.00 92.12 97 CYS A C 1
ATOM 758 O O . CYS A 1 97 ? 0.864 7.537 9.640 1.00 92.12 97 CYS A O 1
ATOM 760 N N . LYS A 1 98 ? -0.980 8.111 8.495 1.00 93.94 98 LYS A N 1
ATOM 761 C CA . LYS A 1 98 ? -1.790 8.381 9.694 1.00 93.94 98 LYS A CA 1
ATOM 762 C C . LYS A 1 98 ? -1.992 7.144 10.567 1.00 93.94 98 LYS A C 1
ATOM 764 O O . LYS A 1 98 ? -1.898 7.257 11.786 1.00 93.94 98 LYS A O 1
ATOM 769 N N . CYS A 1 99 ? -2.166 5.955 9.988 1.00 95.12 99 CYS A N 1
ATOM 770 C CA . CYS A 1 99 ? -2.143 4.716 10.772 1.00 95.12 99 CYS A CA 1
ATOM 771 C C . CYS A 1 99 ? -0.790 4.498 11.475 1.00 95.12 99 CYS A C 1
ATOM 773 O O . CYS A 1 99 ? -0.769 4.167 12.657 1.00 95.12 99 CYS A O 1
ATOM 775 N N . LEU A 1 100 ? 0.336 4.698 10.779 1.00 93.19 100 LEU A N 1
ATOM 776 C CA . LEU A 1 100 ? 1.674 4.535 11.368 1.00 93.19 100 LEU A CA 1
ATOM 777 C C . LEU A 1 100 ? 1.958 5.551 12.484 1.00 93.19 100 LEU A C 1
ATOM 779 O O . LEU A 1 100 ? 2.505 5.173 13.520 1.00 93.19 100 LEU A O 1
ATOM 783 N N . GLU A 1 101 ? 1.553 6.812 12.310 1.00 91.06 101 GLU A N 1
ATOM 784 C CA . GLU A 1 101 ? 1.628 7.850 13.348 1.00 91.06 101 GLU A CA 1
ATOM 785 C C . GLU A 1 101 ? 0.822 7.443 14.591 1.00 91.06 101 GLU A C 1
ATOM 787 O O . GLU A 1 101 ? 1.322 7.517 15.715 1.00 91.06 101 GLU A O 1
ATOM 792 N N . PHE A 1 102 ? -0.398 6.939 14.391 1.00 92.06 102 PHE A N 1
ATOM 793 C CA . PHE A 1 102 ? -1.247 6.448 15.474 1.00 92.06 102 PHE A CA 1
ATOM 794 C C . PHE A 1 102 ? -0.600 5.278 16.231 1.00 92.06 102 PHE A C 1
ATOM 796 O O . PHE A 1 102 ? -0.495 5.313 17.459 1.00 92.06 102 PHE A O 1
ATOM 803 N N . PHE A 1 103 ? -0.084 4.275 15.513 1.00 91.75 103 PHE A N 1
ATOM 804 C CA . PHE A 1 103 ? 0.640 3.158 16.125 1.00 91.75 103 PHE A CA 1
ATOM 805 C C . PHE A 1 103 ? 1.910 3.604 16.849 1.00 91.75 103 PHE A C 1
ATOM 807 O O . PHE A 1 103 ? 2.241 3.050 17.897 1.00 91.75 103 PHE A O 1
ATOM 814 N N . SER A 1 104 ? 2.607 4.621 16.334 1.00 89.31 104 SER A N 1
ATOM 815 C CA . SER A 1 104 ? 3.764 5.203 17.012 1.00 89.31 104 SER A CA 1
ATOM 816 C C . SER A 1 104 ? 3.356 5.805 18.354 1.00 89.31 104 SER A C 1
ATOM 818 O O . SER A 1 104 ? 4.006 5.523 19.356 1.00 89.31 104 SER A O 1
ATOM 820 N N . ASN A 1 105 ? 2.251 6.549 18.409 1.00 87.62 105 ASN A N 1
ATOM 821 C CA . ASN A 1 105 ? 1.753 7.145 19.649 1.00 87.62 105 ASN A CA 1
ATOM 822 C C . ASN A 1 105 ? 1.309 6.101 20.684 1.00 87.62 105 ASN A C 1
ATOM 824 O O . ASN A 1 105 ? 1.641 6.244 21.861 1.00 87.62 105 ASN A O 1
ATOM 828 N N . ILE A 1 106 ? 0.630 5.027 20.265 1.00 86.25 106 ILE A N 1
ATOM 829 C CA . ILE A 1 106 ? 0.306 3.914 21.174 1.00 86.25 106 ILE A CA 1
ATOM 830 C C . ILE A 1 106 ? 1.587 3.281 21.723 1.00 86.25 106 ILE A C 1
ATOM 832 O O . ILE A 1 106 ? 1.724 3.083 22.931 1.00 86.25 106 ILE A O 1
ATOM 836 N N . ASN A 1 107 ? 2.547 3.003 20.839 1.00 85.50 107 ASN A N 1
ATOM 837 C CA . ASN A 1 107 ? 3.799 2.368 21.222 1.00 85.50 107 ASN A CA 1
ATOM 838 C C . ASN A 1 107 ? 4.587 3.246 22.218 1.00 85.50 107 ASN A C 1
ATOM 840 O O . ASN A 1 107 ? 5.018 2.755 23.259 1.00 85.50 107 ASN A O 1
ATOM 844 N N . LYS A 1 108 ? 4.664 4.567 21.986 1.00 80.69 108 LYS A N 1
ATOM 845 C CA . LYS A 1 108 ? 5.270 5.543 22.917 1.00 80.69 108 LYS A CA 1
ATOM 846 C C . LYS A 1 108 ? 4.705 5.427 24.333 1.00 80.69 108 LYS A C 1
ATOM 848 O O . LYS A 1 108 ? 5.480 5.314 25.280 1.00 80.69 108 LYS A O 1
ATOM 853 N N . LYS A 1 109 ? 3.376 5.394 24.473 1.00 75.12 109 LYS A N 1
ATOM 854 C CA . LYS A 1 109 ? 2.710 5.264 25.779 1.00 75.12 109 LYS A CA 1
ATOM 855 C C . LYS A 1 109 ? 3.009 3.923 26.447 1.00 75.12 109 LYS A C 1
ATOM 857 O O . LYS A 1 109 ? 3.300 3.889 27.637 1.00 75.12 109 LYS A O 1
ATOM 862 N N . SER A 1 110 ? 3.008 2.829 25.681 1.00 72.44 110 SER A N 1
ATOM 863 C CA . SER A 1 110 ? 3.352 1.504 26.214 1.00 72.44 110 SER A CA 1
ATOM 864 C C . SER A 1 110 ? 4.818 1.391 26.659 1.00 72.44 110 SER A C 1
ATOM 866 O O . SER A 1 110 ? 5.109 0.714 27.637 1.00 72.44 110 SER A O 1
ATOM 868 N N . VAL A 1 111 ? 5.741 2.096 25.992 1.00 67.25 111 VAL A N 1
ATOM 869 C CA . VAL A 1 111 ? 7.185 2.064 26.281 1.00 67.25 111 VAL A CA 1
ATOM 870 C C . VAL A 1 111 ? 7.578 3.008 27.420 1.00 67.25 111 VAL A C 1
ATOM 872 O O . VAL A 1 111 ? 8.471 2.661 28.192 1.00 67.25 111 VAL A O 1
ATOM 875 N N . GLN A 1 112 ? 6.910 4.157 27.579 1.00 62.19 112 GLN A N 1
ATOM 876 C CA . GLN A 1 112 ? 7.121 5.054 28.728 1.00 62.19 112 GLN A CA 1
ATOM 877 C C . GLN A 1 112 ? 6.861 4.353 30.069 1.00 62.19 112 GLN A C 1
ATOM 879 O O . GLN A 1 112 ? 7.563 4.617 31.040 1.00 62.19 112 GLN A O 1
ATOM 884 N N . LEU A 1 113 ? 5.928 3.398 30.103 1.00 57.59 113 LEU A N 1
ATOM 885 C CA . LEU A 1 113 ? 5.677 2.548 31.270 1.00 57.59 113 LEU A CA 1
ATOM 886 C C . LEU A 1 113 ? 6.815 1.544 31.549 1.00 57.59 113 LEU A C 1
ATOM 888 O O . LEU A 1 113 ? 6.900 1.012 32.651 1.00 57.59 113 LEU A O 1
ATOM 892 N N . CYS A 1 114 ? 7.692 1.276 30.574 1.00 55.47 114 CYS A N 1
ATOM 893 C CA . CYS A 1 114 ? 8.728 0.239 30.641 1.00 55.47 114 CYS A CA 1
ATOM 894 C C . CYS A 1 114 ? 10.182 0.764 30.622 1.00 55.47 114 CYS A C 1
ATOM 896 O O . CYS A 1 114 ? 11.093 -0.061 30.573 1.00 55.47 114 CYS A O 1
ATOM 898 N N . GLN A 1 115 ? 10.418 2.087 30.637 1.00 53.75 115 GLN A N 1
ATOM 899 C CA . GLN A 1 115 ? 11.753 2.730 30.702 1.00 53.75 115 GLN A CA 1
ATOM 900 C C . GLN A 1 115 ? 12.805 2.171 29.708 1.00 53.75 115 GLN A C 1
ATOM 902 O O . GLN A 1 115 ? 13.945 1.893 30.076 1.00 53.75 115 GLN A O 1
ATOM 907 N N . ARG A 1 116 ? 12.447 1.969 28.428 1.00 54.00 116 ARG A N 1
ATOM 908 C CA . ARG A 1 116 ? 13.387 1.477 27.392 1.00 54.00 116 ARG A CA 1
ATOM 909 C C . ARG A 1 116 ? 13.402 2.354 26.137 1.00 54.00 116 ARG A C 1
ATOM 911 O O . ARG A 1 116 ? 12.591 2.156 25.234 1.00 54.00 116 ARG A O 1
ATOM 918 N N . ASP A 1 117 ? 14.401 3.229 26.017 1.00 53.91 117 ASP A N 1
ATOM 919 C CA . ASP A 1 117 ? 14.568 4.162 24.884 1.00 53.91 117 ASP A CA 1
ATOM 920 C C . ASP A 1 117 ? 14.763 3.482 23.515 1.00 53.91 117 ASP A C 1
ATOM 922 O O . ASP A 1 117 ? 14.396 4.026 22.470 1.00 53.91 117 ASP A O 1
ATOM 926 N N . CYS A 1 118 ? 15.284 2.252 23.489 1.00 54.09 118 CYS A N 1
ATOM 927 C CA . CYS A 1 118 ? 15.588 1.531 22.248 1.00 54.09 118 CYS A CA 1
ATOM 928 C C . CYS A 1 118 ? 14.355 1.218 21.373 1.00 54.09 118 CYS A C 1
ATOM 930 O O . CYS A 1 118 ? 14.486 1.116 20.152 1.00 54.09 118 CYS A O 1
ATOM 932 N N . THR A 1 119 ? 13.156 1.112 21.960 1.00 56.06 119 THR A N 1
ATOM 933 C CA . THR A 1 119 ? 11.923 0.770 21.221 1.00 56.06 119 THR A CA 1
ATOM 934 C C . THR A 1 119 ? 11.296 1.995 20.554 1.00 56.06 119 THR A C 1
ATOM 936 O O . THR A 1 119 ? 10.724 1.874 19.479 1.00 56.06 119 THR A O 1
ATOM 939 N N . TYR A 1 120 ? 11.461 3.201 21.110 1.00 58.88 120 TYR A N 1
ATOM 940 C CA . TYR A 1 120 ? 10.995 4.445 20.475 1.00 58.88 120 TYR A CA 1
ATOM 941 C C . TYR A 1 120 ? 11.608 4.635 19.079 1.00 58.88 120 TYR A C 1
ATOM 943 O O . TYR A 1 120 ? 10.937 5.033 18.123 1.00 58.88 120 TYR A O 1
ATOM 951 N N . ASN A 1 121 ? 12.883 4.268 18.953 1.00 73.69 121 ASN A N 1
ATOM 952 C CA . ASN A 1 121 ? 13.641 4.389 17.719 1.00 73.69 121 ASN A CA 1
ATOM 953 C C . ASN A 1 121 ? 13.075 3.489 16.596 1.00 73.69 121 ASN A C 1
ATOM 955 O O . ASN A 1 121 ? 13.141 3.855 15.425 1.00 73.69 121 ASN A O 1
ATOM 959 N N . ILE A 1 122 ? 12.431 2.351 16.911 1.00 86.94 122 ILE A N 1
ATOM 960 C CA . ILE A 1 122 ? 11.966 1.429 15.860 1.00 86.94 122 ILE A CA 1
ATOM 961 C C . ILE A 1 122 ? 10.870 2.037 14.984 1.00 86.94 122 ILE A C 1
ATOM 963 O O . ILE A 1 122 ? 10.932 1.910 13.767 1.00 86.94 122 ILE A O 1
ATOM 967 N N . MET A 1 123 ? 9.900 2.749 15.565 1.00 89.19 123 MET A N 1
ATOM 968 C CA . MET A 1 123 ? 8.796 3.341 14.798 1.00 89.19 123 MET A CA 1
ATOM 969 C C . MET A 1 123 ? 9.269 4.475 13.886 1.00 89.19 123 MET A C 1
ATOM 971 O O . MET A 1 123 ? 8.770 4.612 12.766 1.00 89.19 123 MET A O 1
ATOM 975 N N . LEU A 1 124 ? 10.257 5.254 14.338 1.00 88.00 124 LEU A N 1
ATOM 976 C CA . LEU A 1 124 ? 10.911 6.259 13.502 1.00 88.00 124 LEU A CA 1
ATOM 977 C C . LEU A 1 124 ? 11.627 5.592 12.325 1.00 88.00 124 LEU A C 1
ATOM 979 O O . LEU A 1 124 ? 11.340 5.925 11.179 1.00 88.00 124 LEU A O 1
ATOM 983 N N . ARG A 1 125 ? 12.431 4.553 12.584 1.00 90.94 125 ARG A N 1
ATOM 984 C CA . ARG A 1 125 ? 13.123 3.788 11.532 1.00 90.94 125 ARG A CA 1
ATOM 985 C C . ARG A 1 125 ? 12.160 3.163 10.525 1.00 90.94 125 ARG A C 1
ATOM 987 O O . ARG A 1 125 ? 12.442 3.182 9.331 1.00 90.94 125 ARG A O 1
ATOM 994 N N . ILE A 1 126 ? 11.015 2.637 10.974 1.00 92.94 126 ILE A N 1
ATOM 995 C CA . ILE A 1 126 ? 9.967 2.104 10.084 1.00 92.94 126 ILE A CA 1
ATOM 996 C C . ILE A 1 126 ? 9.437 3.208 9.164 1.00 92.94 126 ILE A C 1
ATOM 998 O O . ILE A 1 126 ? 9.299 2.997 7.958 1.00 92.94 126 ILE A O 1
ATOM 1002 N N . THR A 1 127 ? 9.155 4.384 9.726 1.00 91.06 127 THR A N 1
ATOM 1003 C CA . THR A 1 127 ? 8.644 5.536 8.973 1.00 91.06 127 THR A CA 1
ATOM 1004 C C . THR A 1 127 ? 9.673 6.026 7.953 1.00 91.06 127 THR A C 1
ATOM 1006 O O . THR A 1 127 ? 9.333 6.228 6.787 1.00 91.06 127 THR A O 1
ATOM 1009 N N . ASP A 1 128 ? 10.939 6.140 8.352 1.00 91.31 128 ASP A N 1
ATOM 1010 C CA . ASP A 1 128 ? 12.025 6.576 7.473 1.00 91.31 128 ASP A CA 1
ATOM 1011 C C . ASP A 1 128 ? 12.318 5.559 6.368 1.00 91.31 128 ASP A C 1
ATOM 1013 O O . ASP A 1 128 ? 12.496 5.939 5.212 1.00 91.31 128 ASP A O 1
ATOM 1017 N N . ALA A 1 129 ? 12.248 4.260 6.664 1.00 93.31 129 ALA A N 1
ATOM 1018 C CA . ALA A 1 129 ? 12.342 3.221 5.645 1.00 93.31 129 ALA A CA 1
ATOM 1019 C C . ALA A 1 129 ? 11.191 3.301 4.627 1.00 93.31 129 ALA A C 1
ATOM 1021 O O . ALA A 1 129 ? 11.412 3.131 3.427 1.00 93.31 129 ALA A O 1
ATOM 1022 N N . CYS A 1 130 ? 9.965 3.603 5.070 1.00 92.25 130 CYS A N 1
ATOM 1023 C CA . CYS A 1 130 ? 8.838 3.815 4.160 1.00 92.25 130 CYS A CA 1
ATOM 1024 C C . CYS A 1 130 ? 9.048 5.047 3.267 1.00 92.25 130 CYS A C 1
ATOM 1026 O O . CYS A 1 130 ? 8.747 4.981 2.073 1.00 92.25 130 CYS A O 1
ATOM 1028 N N . ARG A 1 131 ? 9.597 6.145 3.809 1.00 90.56 131 ARG A N 1
ATOM 1029 C CA . ARG A 1 131 ? 9.954 7.352 3.041 1.00 90.56 131 ARG A CA 1
ATOM 1030 C C . ARG A 1 131 ? 11.042 7.064 2.010 1.00 90.56 131 ARG A C 1
ATOM 1032 O O . ARG A 1 131 ? 10.876 7.424 0.848 1.00 90.56 131 ARG A O 1
ATOM 1039 N N . LEU A 1 132 ? 12.094 6.349 2.410 1.00 91.62 132 LEU A N 1
ATOM 1040 C CA . LEU A 1 132 ? 13.165 5.920 1.514 1.00 91.62 132 LEU A CA 1
ATOM 1041 C C . LEU A 1 132 ? 12.604 5.093 0.353 1.00 91.62 132 LEU A C 1
ATOM 1043 O O . LEU A 1 132 ? 12.844 5.412 -0.803 1.00 91.62 132 LEU A O 1
ATOM 1047 N N . ILE A 1 133 ? 11.790 4.074 0.637 1.00 91.25 133 ILE A N 1
ATOM 1048 C CA . ILE A 1 133 ? 11.161 3.248 -0.406 1.00 91.25 133 ILE A CA 1
ATOM 1049 C C . ILE A 1 133 ? 10.237 4.088 -1.295 1.00 91.25 133 ILE A C 1
ATOM 1051 O O . ILE A 1 133 ? 10.208 3.891 -2.510 1.00 91.25 133 ILE A O 1
ATOM 1055 N N . SER A 1 134 ? 9.512 5.049 -0.719 1.00 88.44 134 SER A N 1
ATOM 1056 C CA . SER A 1 134 ? 8.644 5.953 -1.478 1.00 88.44 134 SER A CA 1
ATOM 1057 C C . SER A 1 134 ? 9.438 6.790 -2.483 1.00 88.44 134 SER A C 1
ATOM 1059 O O . SER A 1 134 ? 8.976 6.951 -3.609 1.00 88.44 134 SER A O 1
ATOM 1061 N N . ALA A 1 135 ? 10.653 7.237 -2.152 1.00 87.25 135 ALA A N 1
ATOM 1062 C CA . ALA A 1 135 ? 11.512 7.975 -3.084 1.00 87.25 135 ALA A CA 1
ATOM 1063 C C . ALA A 1 135 ? 11.883 7.157 -4.341 1.00 87.25 135 ALA A C 1
ATOM 1065 O O . ALA A 1 135 ? 11.994 7.706 -5.430 1.00 87.25 135 ALA A O 1
ATOM 1066 N N . PHE A 1 136 ? 11.994 5.829 -4.222 1.00 87.50 136 PHE A N 1
ATOM 1067 C CA . PHE A 1 136 ? 12.294 4.918 -5.341 1.00 87.50 136 PHE A CA 1
ATOM 1068 C C . PHE A 1 136 ? 11.051 4.330 -6.012 1.00 87.50 136 PHE A C 1
ATOM 1070 O O . PHE A 1 136 ? 11.132 3.399 -6.814 1.00 87.50 136 PHE A O 1
ATOM 1077 N N . THR A 1 137 ? 9.861 4.789 -5.655 1.00 86.50 137 THR A N 1
ATOM 1078 C CA . THR A 1 137 ? 8.623 4.185 -6.161 1.00 86.50 137 THR A CA 1
ATOM 1079 C C . THR A 1 137 ? 7.542 5.191 -6.483 1.00 86.50 137 THR A C 1
ATOM 1081 O O . THR A 1 137 ? 6.557 4.827 -7.120 1.00 86.50 137 THR A O 1
ATOM 1084 N N . THR A 1 138 ? 7.726 6.439 -6.079 1.00 83.69 138 THR A N 1
ATOM 1085 C CA . THR A 1 138 ? 6.840 7.541 -6.412 1.00 83.69 138 THR A CA 1
ATOM 1086 C C . THR A 1 138 ? 7.287 8.156 -7.726 1.00 83.69 138 THR A C 1
ATOM 1088 O O . THR A 1 138 ? 8.482 8.288 -7.974 1.00 83.69 138 THR A O 1
ATOM 1091 N N . ALA A 1 139 ? 6.323 8.485 -8.573 1.00 75.94 139 ALA A N 1
ATOM 1092 C CA . ALA A 1 139 ? 6.546 9.239 -9.795 1.00 75.94 139 ALA A CA 1
ATOM 1093 C C . ALA A 1 139 ? 5.321 10.106 -10.093 1.00 75.94 139 ALA A C 1
ATOM 1095 O O . ALA A 1 139 ? 4.205 9.794 -9.652 1.00 75.94 139 ALA A O 1
ATOM 1096 N N . CYS A 1 140 ? 5.531 11.156 -10.872 1.00 71.94 140 CYS A N 1
ATOM 1097 C CA . CYS A 1 140 ? 4.467 11.961 -11.436 1.00 71.94 140 CYS A CA 1
ATOM 1098 C C . CYS A 1 140 ? 3.691 11.165 -12.494 1.00 71.94 140 CYS A C 1
ATOM 1100 O O . CYS A 1 140 ? 4.202 10.289 -13.192 1.00 71.94 140 CYS A O 1
ATOM 1102 N N . THR A 1 141 ? 2.400 11.450 -12.584 1.00 70.12 141 THR A N 1
ATOM 1103 C CA . THR A 1 141 ? 1.476 10.925 -13.586 1.00 70.12 141 THR A CA 1
ATOM 1104 C C . THR A 1 141 ? 0.620 12.077 -14.083 1.00 70.12 141 THR A C 1
ATOM 1106 O O . THR A 1 141 ? 0.389 13.018 -13.331 1.00 70.12 141 THR A O 1
ATOM 1109 N N . GLU A 1 142 ? 0.033 11.955 -15.275 1.00 67.44 142 GLU A N 1
ATOM 1110 C CA . GLU A 1 142 ? -0.890 12.964 -15.834 1.00 67.44 142 GLU A CA 1
ATOM 1111 C C . GLU A 1 142 ? -2.001 13.401 -14.860 1.00 67.44 142 GLU A C 1
ATOM 1113 O O . GLU A 1 142 ? -2.517 14.508 -14.945 1.00 67.44 142 GLU A O 1
ATOM 1118 N N . LYS A 1 143 ? -2.392 12.520 -13.929 1.00 66.56 143 LYS A N 1
ATOM 1119 C CA . LYS A 1 143 ? -3.471 12.761 -12.960 1.00 66.56 143 LYS A CA 1
ATOM 1120 C C . LYS A 1 143 ? -2.988 13.189 -11.570 1.00 66.56 143 LYS A C 1
ATOM 1122 O O . LYS A 1 143 ? -3.821 13.570 -10.751 1.00 66.56 143 LYS A O 1
ATOM 1127 N N . ASN A 1 144 ? -1.708 13.007 -11.245 1.00 69.25 144 ASN A N 1
ATOM 1128 C CA . ASN A 1 144 ? -1.183 13.195 -9.892 1.00 69.25 144 ASN A CA 1
ATOM 1129 C C . ASN A 1 144 ? 0.349 13.246 -9.891 1.00 69.25 144 ASN A C 1
ATOM 1131 O O . ASN A 1 144 ? 0.982 12.282 -10.322 1.00 69.25 144 ASN A O 1
ATOM 1135 N N . GLU A 1 145 ? 0.909 14.297 -9.301 1.00 65.00 145 GLU A N 1
ATOM 1136 C CA . GLU A 1 145 ? 2.354 14.538 -9.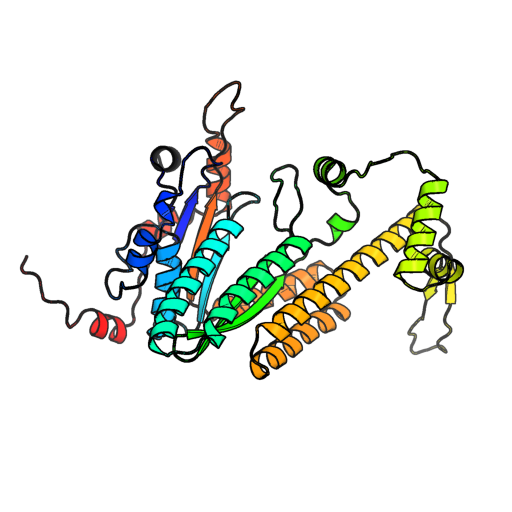190 1.00 65.00 145 GLU A CA 1
ATOM 1137 C C . GLU A 1 145 ? 3.069 13.547 -8.262 1.00 65.00 145 GLU A C 1
ATOM 1139 O O . GLU A 1 145 ? 4.232 13.220 -8.468 1.00 65.00 145 GLU A O 1
ATOM 1144 N N . VAL A 1 146 ? 2.364 13.002 -7.265 1.00 75.06 146 VAL A N 1
ATOM 1145 C CA . VAL A 1 146 ? 2.949 12.110 -6.250 1.00 75.06 146 VAL A CA 1
ATOM 1146 C C . VAL A 1 146 ? 2.217 10.765 -6.268 1.00 75.06 146 VAL A C 1
ATOM 1148 O O . VAL A 1 146 ? 1.345 10.491 -5.436 1.00 75.06 146 VAL A O 1
ATOM 1151 N N . SER A 1 147 ? 2.498 9.922 -7.269 1.00 79.44 147 SER A N 1
ATOM 1152 C CA . SER A 1 147 ? 1.841 8.618 -7.460 1.00 79.44 147 SER A CA 1
ATOM 1153 C C . SER A 1 147 ? 2.741 7.451 -7.055 1.00 79.44 147 SER A C 1
ATOM 1155 O O . SER A 1 147 ? 3.774 7.219 -7.675 1.00 79.44 147 SER A O 1
ATOM 1157 N N . SER A 1 148 ? 2.331 6.651 -6.065 1.00 82.94 148 SER A N 1
ATOM 1158 C CA . SER A 1 148 ? 3.006 5.383 -5.748 1.00 82.94 148 SER A CA 1
ATOM 1159 C C . SER A 1 148 ? 2.829 4.377 -6.892 1.00 82.94 148 SER A C 1
ATOM 1161 O O . SER A 1 148 ? 1.708 3.995 -7.229 1.00 82.94 148 SER A O 1
ATOM 1163 N N . ARG A 1 149 ? 3.939 3.916 -7.475 1.00 82.94 149 ARG A N 1
ATOM 1164 C CA . ARG A 1 149 ? 3.996 3.016 -8.643 1.00 82.94 149 ARG A CA 1
ATOM 1165 C C . ARG A 1 149 ? 4.307 1.564 -8.265 1.00 82.94 149 ARG A C 1
ATOM 1167 O O . ARG A 1 149 ? 4.953 0.826 -9.014 1.00 82.94 149 ARG A O 1
ATOM 1174 N N . HIS A 1 150 ? 3.884 1.173 -7.065 1.00 86.31 150 HIS A N 1
ATOM 1175 C CA . HIS A 1 150 ? 3.968 -0.184 -6.534 1.00 86.31 150 HIS A CA 1
ATOM 1176 C C . HIS A 1 150 ? 2.889 -0.412 -5.465 1.00 86.31 150 HIS A C 1
ATOM 1178 O O . HIS A 1 150 ? 2.354 0.537 -4.891 1.00 86.31 150 HIS A O 1
ATOM 1184 N N . GLY A 1 151 ? 2.587 -1.676 -5.177 1.00 86.94 151 GLY A N 1
ATOM 1185 C CA . GLY A 1 151 ? 1.873 -2.070 -3.967 1.00 86.94 151 GLY A CA 1
ATOM 1186 C C . GLY A 1 151 ? 2.855 -2.221 -2.809 1.00 86.94 151 GLY A C 1
ATOM 1187 O O . GLY A 1 151 ? 3.854 -2.929 -2.939 1.00 86.94 151 GLY A O 1
ATOM 1188 N N . GLN A 1 152 ? 2.570 -1.587 -1.677 1.00 90.62 152 GLN A N 1
ATOM 1189 C CA . GLN A 1 152 ? 3.383 -1.691 -0.467 1.00 90.62 152 GLN A CA 1
ATOM 1190 C C . GLN A 1 152 ? 2.613 -2.433 0.622 1.00 90.62 152 GLN A C 1
ATOM 1192 O O . GLN A 1 152 ? 1.458 -2.118 0.895 1.00 90.62 152 GLN A O 1
ATOM 1197 N N . LEU A 1 153 ? 3.268 -3.397 1.263 1.00 91.81 153 LEU A N 1
ATOM 1198 C CA . LEU A 1 153 ? 2.769 -4.067 2.458 1.00 91.81 153 LEU A CA 1
ATOM 1199 C C . LEU A 1 153 ? 3.784 -3.866 3.578 1.00 91.81 153 LEU A C 1
ATOM 1201 O O . LEU A 1 153 ? 4.910 -4.348 3.482 1.00 91.81 153 LEU A O 1
ATOM 1205 N N . VAL A 1 154 ? 3.377 -3.174 4.638 1.00 94.25 154 VAL A N 1
ATOM 1206 C CA . VAL A 1 154 ? 4.183 -2.985 5.847 1.00 94.25 154 VAL A CA 1
ATOM 1207 C C . VAL A 1 154 ? 3.638 -3.923 6.920 1.00 94.25 154 VAL A C 1
ATOM 1209 O O . VAL A 1 154 ? 2.545 -3.712 7.438 1.00 94.25 154 VAL A O 1
ATOM 1212 N N . LYS A 1 155 ? 4.379 -4.989 7.228 1.00 93.44 155 LYS A N 1
ATOM 1213 C CA . LYS A 1 155 ? 4.059 -5.934 8.302 1.00 93.44 155 LYS A CA 1
ATOM 1214 C C . LYS A 1 155 ? 4.708 -5.444 9.593 1.00 93.44 155 LYS A C 1
ATOM 1216 O O . LYS A 1 155 ? 5.932 -5.423 9.680 1.00 93.44 155 LYS A O 1
ATOM 1221 N N . LEU A 1 156 ? 3.902 -5.045 10.573 1.00 94.06 156 LEU A N 1
ATOM 1222 C CA . LEU A 1 156 ? 4.376 -4.648 11.901 1.00 94.06 156 LEU A CA 1
ATOM 1223 C C . LEU A 1 156 ? 4.432 -5.876 12.814 1.00 94.06 156 LEU A C 1
ATOM 1225 O O . LEU A 1 156 ? 3.452 -6.609 12.929 1.00 94.06 156 LEU A O 1
ATOM 1229 N N . HIS A 1 157 ? 5.570 -6.090 13.472 1.00 91.75 157 HIS A N 1
ATOM 1230 C CA . HIS A 1 157 ? 5.796 -7.249 14.334 1.00 91.75 157 HIS A CA 1
ATOM 1231 C C . HIS A 1 157 ? 5.550 -6.895 15.793 1.00 91.75 157 HIS A C 1
ATOM 1233 O O . HIS A 1 157 ? 6.301 -6.119 16.393 1.00 91.75 157 HIS A O 1
ATOM 1239 N N . TYR A 1 158 ? 4.523 -7.503 16.375 1.00 89.31 158 TYR A N 1
ATOM 1240 C CA . TYR A 1 158 ? 4.176 -7.327 17.780 1.00 89.31 158 TYR A CA 1
ATOM 1241 C C . TYR A 1 158 ? 4.889 -8.356 18.662 1.00 89.31 158 TYR A C 1
ATOM 1243 O O . TYR A 1 158 ? 4.977 -9.534 18.321 1.00 89.31 158 TYR A O 1
ATOM 1251 N N . LYS A 1 159 ? 5.379 -7.908 19.818 1.00 85.81 159 LYS A N 1
ATOM 1252 C CA . LYS A 1 159 ? 5.905 -8.744 20.898 1.00 85.81 159 LYS A CA 1
ATOM 1253 C C . LYS A 1 159 ? 5.357 -8.213 22.218 1.00 85.81 159 LYS A C 1
ATOM 1255 O O . LYS A 1 159 ? 5.617 -7.066 22.569 1.00 85.81 159 LYS A O 1
ATOM 1260 N N . SER A 1 160 ? 4.572 -9.031 22.920 1.00 83.56 160 SER A N 1
ATOM 1261 C CA . SER A 1 160 ? 3.935 -8.654 24.194 1.00 83.56 160 SER A CA 1
ATOM 1262 C C . SER A 1 160 ? 3.128 -7.345 24.103 1.00 83.56 160 SER A C 1
ATOM 1264 O O . SER A 1 160 ? 3.254 -6.469 24.949 1.00 83.56 160 SER A O 1
ATOM 1266 N N . GLY A 1 161 ? 2.344 -7.180 23.030 1.00 81.06 161 GLY A N 1
ATOM 1267 C CA . GLY A 1 161 ? 1.517 -5.986 22.792 1.00 81.06 161 GLY A CA 1
ATOM 1268 C C . GLY A 1 161 ? 2.261 -4.758 22.247 1.00 81.06 161 GLY A C 1
ATOM 1269 O O . GLY A 1 161 ? 1.617 -3.796 21.836 1.00 81.06 161 GLY A O 1
ATOM 1270 N N . ILE A 1 162 ? 3.593 -4.802 22.159 1.00 86.56 162 ILE A N 1
ATOM 1271 C CA . ILE A 1 162 ? 4.444 -3.692 21.708 1.00 86.56 162 ILE A CA 1
ATOM 1272 C C . ILE A 1 162 ? 4.992 -3.984 20.306 1.00 86.56 162 ILE A C 1
ATOM 1274 O O . ILE A 1 162 ? 5.376 -5.117 20.007 1.00 86.56 162 ILE A O 1
ATOM 1278 N N . ILE A 1 163 ? 5.069 -2.976 19.430 1.00 90.06 163 ILE A N 1
ATOM 1279 C CA . ILE A 1 163 ? 5.702 -3.147 18.112 1.00 90.06 163 ILE A CA 1
ATOM 1280 C C . ILE A 1 163 ? 7.217 -3.162 18.304 1.00 90.06 163 ILE A C 1
ATOM 1282 O O . ILE A 1 163 ? 7.807 -2.187 18.768 1.00 90.06 163 ILE A O 1
ATOM 1286 N N . SER A 1 164 ? 7.833 -4.279 17.928 1.00 88.56 164 SER A N 1
ATOM 1287 C CA . SER A 1 164 ? 9.258 -4.568 18.134 1.00 88.56 164 SER A CA 1
ATOM 1288 C C . SER A 1 164 ? 10.084 -4.554 16.845 1.00 88.56 164 SER A C 1
ATOM 1290 O O . SER A 1 164 ? 11.311 -4.570 16.900 1.00 88.56 164 SER A O 1
ATOM 1292 N N . GLY A 1 165 ? 9.427 -4.506 15.687 1.00 91.38 165 GLY A N 1
ATOM 1293 C CA . GLY A 1 165 ? 10.075 -4.484 14.382 1.00 91.38 165 GLY A CA 1
ATOM 1294 C C . GLY A 1 165 ? 9.062 -4.402 13.248 1.00 91.38 165 GLY A C 1
ATOM 1295 O O . GLY A 1 165 ? 7.851 -4.373 13.480 1.00 91.38 165 GLY A O 1
ATOM 1296 N N . ALA A 1 166 ? 9.555 -4.389 12.013 1.00 94.25 166 ALA A N 1
ATOM 1297 C CA . ALA A 1 166 ? 8.702 -4.477 10.833 1.00 94.25 166 ALA A CA 1
ATOM 1298 C C . ALA A 1 166 ? 9.406 -5.131 9.647 1.00 94.25 166 ALA A C 1
ATOM 1300 O O . ALA A 1 166 ? 10.634 -5.213 9.589 1.00 94.25 166 ALA A O 1
ATOM 1301 N N . THR A 1 167 ? 8.603 -5.531 8.670 1.00 93.81 167 THR A N 1
ATOM 1302 C CA . THR A 1 167 ? 9.058 -5.976 7.359 1.00 93.81 167 THR A CA 1
ATOM 1303 C C . THR A 1 167 ? 8.239 -5.294 6.274 1.00 93.81 167 THR A C 1
ATOM 1305 O O . THR A 1 167 ? 7.011 -5.254 6.341 1.00 93.81 167 THR A O 1
ATOM 1308 N N . ILE A 1 168 ? 8.913 -4.761 5.263 1.00 92.88 168 ILE A N 1
ATOM 1309 C CA . ILE A 1 168 ? 8.306 -4.074 4.132 1.00 92.88 168 ILE A CA 1
ATOM 1310 C C . ILE A 1 168 ? 8.425 -4.962 2.898 1.00 92.88 168 ILE A C 1
ATOM 1312 O O . ILE A 1 168 ? 9.511 -5.391 2.509 1.00 92.88 168 ILE A O 1
ATOM 1316 N N . ASN A 1 169 ? 7.294 -5.212 2.251 1.00 89.19 169 ASN A N 1
ATOM 1317 C CA . ASN A 1 169 ? 7.215 -5.927 0.989 1.00 89.19 169 ASN A CA 1
ATOM 1318 C C . ASN A 1 169 ? 6.728 -4.971 -0.099 1.00 89.19 169 ASN A C 1
ATOM 1320 O O . ASN A 1 169 ? 5.804 -4.183 0.110 1.00 89.19 169 ASN A O 1
ATOM 1324 N N . SER A 1 170 ? 7.341 -5.074 -1.275 1.00 87.31 170 SER A N 1
ATOM 1325 C CA . SER A 1 170 ? 6.932 -4.345 -2.470 1.00 87.31 170 SER A CA 1
ATOM 1326 C C . SER A 1 170 ? 6.447 -5.323 -3.532 1.00 87.31 170 SER A C 1
ATOM 1328 O O . SER A 1 170 ? 7.100 -6.328 -3.817 1.00 87.31 170 SER A O 1
ATOM 1330 N N . PHE A 1 171 ? 5.303 -5.013 -4.125 1.00 83.44 171 PHE A N 1
ATOM 1331 C CA . PHE A 1 171 ? 4.668 -5.787 -5.176 1.00 83.44 171 PHE A CA 1
ATOM 1332 C C . PHE A 1 171 ? 4.492 -4.914 -6.416 1.00 83.44 171 PHE A C 1
ATOM 1334 O O . PHE A 1 171 ? 4.082 -3.762 -6.318 1.00 83.44 171 PHE A O 1
ATOM 1341 N N . LEU A 1 172 ? 4.752 -5.484 -7.594 1.00 79.25 172 LEU A N 1
ATOM 1342 C CA . LEU A 1 172 ? 4.455 -4.856 -8.891 1.00 79.25 172 LEU A CA 1
ATOM 1343 C C . LEU A 1 172 ? 5.073 -3.472 -9.096 1.00 79.25 172 LEU A C 1
ATOM 1345 O O . LEU A 1 172 ? 4.403 -2.548 -9.546 1.00 79.25 172 LEU A O 1
ATOM 1349 N N . LEU A 1 173 ? 6.368 -3.347 -8.814 1.00 82.75 173 LEU A N 1
ATOM 1350 C CA . LEU A 1 173 ? 7.113 -2.155 -9.193 1.00 82.75 173 LEU A CA 1
ATOM 1351 C C . LEU A 1 173 ? 6.992 -1.909 -10.705 1.00 82.75 173 LEU A C 1
ATOM 1353 O O . LEU A 1 173 ? 7.378 -2.760 -11.518 1.00 82.75 173 LEU A O 1
ATOM 1357 N N . GLU A 1 174 ? 6.486 -0.738 -11.081 1.00 80.25 174 GLU A N 1
ATOM 1358 C CA . GLU A 1 174 ? 6.397 -0.322 -12.476 1.00 80.25 174 GLU A CA 1
ATOM 1359 C C . GLU A 1 174 ? 7.785 0.034 -13.023 1.00 80.25 174 GLU A C 1
ATOM 1361 O O . GLU A 1 174 ? 8.267 1.156 -12.890 1.00 80.25 174 GLU A O 1
ATOM 1366 N N . ARG A 1 175 ? 8.449 -0.938 -13.649 1.00 75.00 175 ARG A N 1
ATOM 1367 C CA . ARG A 1 175 ? 9.807 -0.775 -14.200 1.00 75.00 175 ARG A CA 1
ATOM 1368 C C . ARG A 1 175 ? 9.842 0.034 -15.501 1.00 75.00 175 ARG A C 1
ATOM 1370 O O . ARG A 1 175 ? 10.888 0.559 -15.868 1.00 75.00 175 ARG A O 1
ATOM 1377 N N . SER A 1 176 ? 8.729 0.105 -16.231 1.00 72.56 176 SER A N 1
ATOM 1378 C CA . SER A 1 176 ? 8.638 0.789 -17.531 1.00 72.56 176 SER A CA 1
ATOM 1379 C C . SER A 1 176 ? 8.905 2.293 -17.439 1.00 72.56 176 SER A C 1
ATOM 1381 O O . SER A 1 176 ? 9.450 2.853 -18.390 1.00 72.56 176 SER A O 1
ATOM 1383 N N . ARG A 1 177 ? 8.601 2.922 -16.296 1.00 75.81 177 ARG A N 1
ATOM 1384 C CA . ARG A 1 177 ? 8.762 4.371 -16.088 1.00 75.81 177 ARG A CA 1
ATOM 1385 C C . ARG A 1 177 ? 10.205 4.867 -16.211 1.00 75.81 177 ARG A C 1
ATOM 1387 O O . ARG A 1 177 ? 10.422 5.993 -16.623 1.00 75.81 177 ARG A O 1
ATOM 1394 N N . MET A 1 178 ? 11.189 4.004 -15.940 1.00 73.88 178 MET A N 1
ATOM 1395 C CA . MET A 1 178 ? 12.615 4.355 -16.037 1.00 73.88 178 MET A CA 1
ATOM 1396 C C . MET A 1 178 ? 13.070 4.689 -17.466 1.00 73.88 178 MET A C 1
ATOM 1398 O O . MET A 1 178 ? 14.182 5.159 -17.656 1.00 73.88 178 MET A O 1
ATOM 1402 N N . ILE A 1 179 ? 12.246 4.384 -18.473 1.00 69.56 179 ILE A N 1
ATOM 1403 C CA . ILE A 1 179 ? 12.598 4.496 -19.896 1.00 69.56 179 ILE A CA 1
ATOM 1404 C C . ILE A 1 179 ? 11.658 5.418 -20.650 1.00 69.56 179 ILE A C 1
ATOM 1406 O O . ILE A 1 179 ? 12.107 6.177 -21.499 1.00 69.56 179 ILE A O 1
ATOM 1410 N N . PHE A 1 180 ? 10.357 5.341 -20.365 1.00 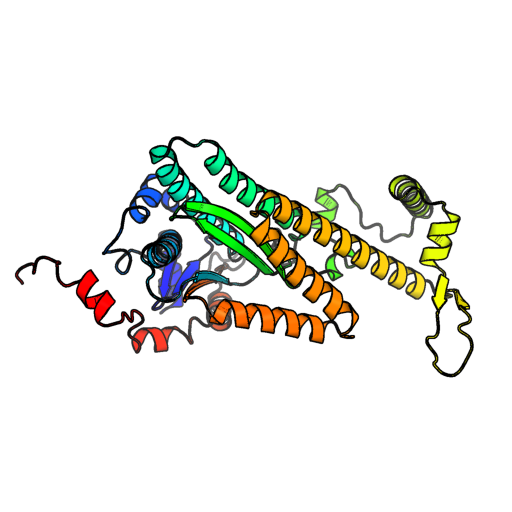61.25 180 PHE A N 1
ATOM 1411 C CA . PHE A 1 180 ? 9.338 6.074 -21.122 1.00 61.25 180 PHE A CA 1
ATOM 1412 C C . PHE A 1 180 ? 9.099 7.502 -20.624 1.00 61.25 180 PHE A C 1
ATOM 1414 O O . PHE A 1 180 ? 8.075 8.101 -20.925 1.00 61.25 180 PHE A O 1
ATOM 1421 N N . GLY A 1 181 ? 10.099 8.067 -19.951 1.00 53.69 181 GLY A N 1
ATOM 1422 C CA . GLY A 1 181 ? 10.132 9.469 -19.590 1.00 53.69 181 GLY A CA 1
ATOM 1423 C C . GLY A 1 181 ? 9.436 9.736 -18.268 1.00 53.69 181 GLY A C 1
ATOM 1424 O O . GLY A 1 181 ? 8.243 9.503 -18.096 1.00 53.69 181 GLY A O 1
ATOM 1425 N N . MET A 1 182 ? 10.224 10.314 -17.372 1.00 52.38 182 MET A N 1
ATOM 1426 C CA . MET A 1 182 ? 9.739 11.320 -16.446 1.00 52.38 182 MET A CA 1
ATOM 1427 C C . MET A 1 182 ? 8.823 12.309 -17.185 1.00 52.38 182 MET A C 1
ATOM 1429 O O . MET A 1 182 ? 9.056 12.649 -18.359 1.00 52.38 182 MET A O 1
ATOM 1433 N N . SER A 1 183 ? 7.757 12.734 -16.514 1.00 53.41 183 SER A N 1
ATOM 1434 C CA . SER A 1 183 ? 6.912 13.825 -17.015 1.00 53.41 183 SER A CA 1
ATOM 1435 C C . SER A 1 183 ? 7.777 15.066 -17.290 1.00 53.41 183 SER A C 1
ATOM 1437 O O . SER A 1 183 ? 8.823 15.228 -16.664 1.00 53.41 183 SER A O 1
ATOM 1439 N N . ASP A 1 184 ? 7.379 15.940 -18.220 1.00 53.03 184 ASP A N 1
ATOM 1440 C CA . ASP A 1 184 ? 8.128 17.188 -18.481 1.00 53.03 184 ASP A CA 1
ATOM 1441 C C . ASP A 1 184 ? 8.312 18.014 -17.187 1.00 53.03 184 ASP A C 1
ATOM 1443 O O . ASP A 1 184 ? 9.370 18.589 -16.956 1.00 53.03 184 ASP A O 1
ATOM 1447 N N . ILE A 1 185 ? 7.347 17.898 -16.267 1.00 50.69 185 ILE A N 1
ATOM 1448 C CA . ILE A 1 185 ? 7.343 18.467 -14.911 1.00 50.69 185 ILE A CA 1
ATOM 1449 C C . ILE A 1 185 ? 8.515 17.958 -14.043 1.00 50.69 185 ILE A C 1
ATOM 1451 O O . ILE A 1 185 ? 9.152 18.731 -13.330 1.00 50.69 185 ILE A O 1
ATOM 1455 N N . GLU A 1 186 ? 8.817 16.657 -14.085 1.00 52.38 186 GLU A N 1
ATOM 1456 C CA . GLU A 1 186 ? 9.913 16.035 -13.316 1.00 52.38 186 GLU A CA 1
ATOM 1457 C C . GLU A 1 186 ? 11.300 16.378 -13.882 1.00 52.38 186 GLU A C 1
ATOM 1459 O O . GLU A 1 186 ? 12.295 16.372 -13.161 1.00 52.38 186 GLU A O 1
ATOM 1464 N N . LEU A 1 187 ? 11.373 16.668 -15.181 1.00 54.53 187 LEU A N 1
ATOM 1465 C CA . LEU A 1 187 ? 12.605 17.078 -15.849 1.00 54.53 187 LEU A CA 1
ATOM 1466 C C . LEU A 1 187 ? 12.941 18.539 -15.541 1.00 54.53 187 LEU A C 1
ATOM 1468 O O . LEU A 1 187 ? 14.080 18.836 -15.188 1.00 54.53 187 LEU A O 1
ATOM 1472 N N . GLU A 1 188 ? 11.941 19.421 -15.561 1.00 50.38 188 GLU A N 1
ATOM 1473 C CA . GLU A 1 188 ? 12.091 20.827 -15.168 1.00 50.38 188 GLU A CA 1
ATOM 1474 C C . GLU A 1 188 ? 12.527 20.980 -13.703 1.00 50.38 188 GLU A C 1
ATOM 1476 O O . GLU A 1 188 ? 13.426 21.763 -13.409 1.00 50.38 188 GLU A O 1
ATOM 1481 N N . THR A 1 189 ? 11.977 20.180 -12.781 1.00 49.44 189 THR A N 1
ATOM 1482 C CA . THR A 1 189 ? 12.378 20.213 -11.357 1.00 49.44 189 THR A CA 1
ATOM 1483 C C . THR A 1 189 ? 13.805 19.726 -11.104 1.00 49.44 189 THR A C 1
ATOM 1485 O O . THR A 1 189 ? 14.402 20.084 -10.089 1.00 49.44 189 THR A O 1
ATOM 1488 N N . LEU A 1 190 ? 14.368 18.928 -12.014 1.00 46.47 190 LEU A N 1
ATOM 1489 C CA . LEU A 1 190 ? 15.747 18.443 -11.949 1.00 46.47 190 LEU A CA 1
ATOM 1490 C C . LEU A 1 190 ? 16.713 19.248 -12.836 1.00 46.47 190 LEU A C 1
ATOM 1492 O O . LEU A 1 190 ? 17.876 18.863 -12.946 1.00 46.47 190 LEU A O 1
ATOM 1496 N N . ASN A 1 191 ? 16.266 20.353 -13.453 1.00 43.69 191 ASN A N 1
ATOM 1497 C CA . ASN A 1 191 ? 17.022 21.113 -14.459 1.00 43.69 191 ASN A CA 1
ATOM 1498 C C . ASN A 1 191 ? 17.544 20.240 -15.622 1.00 43.69 191 ASN A C 1
ATOM 1500 O O . ASN A 1 191 ? 18.633 20.464 -16.152 1.00 43.69 191 ASN A O 1
ATOM 1504 N N . LEU A 1 192 ? 16.776 19.228 -16.025 1.00 47.69 192 LEU A N 1
ATOM 1505 C CA . LEU A 1 192 ? 17.084 18.351 -17.153 1.00 47.69 192 LEU A CA 1
ATOM 1506 C C . LEU A 1 192 ? 16.194 18.725 -18.346 1.00 47.69 192 LEU A C 1
ATOM 1508 O O . LEU A 1 192 ? 14.990 18.900 -18.192 1.00 47.69 192 LEU A O 1
ATOM 1512 N N . SER A 1 193 ? 16.754 18.822 -19.555 1.00 47.00 193 SER A N 1
ATOM 1513 C CA . SER A 1 193 ? 15.975 19.054 -20.779 1.00 47.00 193 SER A CA 1
ATOM 1514 C C . SER A 1 193 ? 15.749 17.751 -21.553 1.00 47.00 193 SER A C 1
ATOM 1516 O O . SER A 1 193 ? 16.656 16.934 -21.726 1.00 47.00 193 SER A O 1
ATOM 1518 N N . LYS A 1 194 ? 14.533 17.554 -22.080 1.00 51.19 194 LYS A N 1
ATOM 1519 C CA . LYS A 1 194 ? 14.273 16.590 -23.164 1.00 51.19 194 LYS A CA 1
ATOM 1520 C C . LYS A 1 194 ? 14.797 17.195 -24.466 1.00 51.19 194 LYS A C 1
ATOM 1522 O O . LYS A 1 194 ? 14.022 17.691 -25.283 1.00 51.19 194 LYS A O 1
ATOM 1527 N N . ASP A 1 195 ? 16.111 17.176 -24.669 1.00 47.94 195 ASP A N 1
ATOM 1528 C CA . ASP A 1 195 ? 16.639 17.483 -25.995 1.00 47.94 195 ASP A CA 1
ATOM 1529 C C . ASP A 1 195 ? 16.183 16.397 -26.972 1.00 47.94 195 ASP A C 1
ATOM 1531 O O . ASP A 1 195 ? 16.571 15.233 -26.891 1.00 47.94 195 ASP A O 1
ATOM 1535 N N . LYS A 1 196 ? 15.305 16.787 -27.900 1.00 49.25 196 LYS A N 1
ATOM 1536 C CA . LYS A 1 196 ? 14.846 15.931 -29.005 1.00 49.25 196 LYS A CA 1
ATOM 1537 C C . LYS A 1 196 ? 15.920 15.765 -30.088 1.00 49.25 196 LYS A C 1
ATOM 1539 O O . LYS A 1 196 ? 15.751 14.941 -30.985 1.00 49.25 196 LYS A O 1
ATOM 1544 N N . HIS A 1 197 ? 17.015 16.522 -29.999 1.00 50.72 197 HIS A N 1
ATOM 1545 C CA . HIS A 1 197 ? 18.182 16.400 -30.862 1.00 50.72 197 HIS A CA 1
ATOM 1546 C C . HIS A 1 197 ? 19.258 15.544 -30.191 1.00 50.72 197 HIS A C 1
ATOM 1548 O O . HIS A 1 197 ? 19.653 15.789 -29.054 1.00 50.72 197 HIS A O 1
ATOM 1554 N N . TYR A 1 198 ? 19.732 14.530 -30.917 1.00 57.16 198 TYR A N 1
ATOM 1555 C CA . TYR A 1 198 ? 20.870 13.713 -30.513 1.00 57.16 198 TYR A CA 1
ATOM 1556 C C . TYR A 1 198 ? 22.139 14.570 -30.488 1.00 57.16 198 TYR A C 1
ATOM 1558 O O . TYR A 1 198 ? 22.756 14.800 -31.525 1.00 57.16 198 TYR A O 1
ATOM 1566 N N . ASP A 1 199 ? 22.524 15.033 -29.302 1.00 68.69 199 ASP A N 1
ATOM 1567 C CA . ASP A 1 199 ? 23.805 15.696 -29.092 1.00 68.69 199 ASP A CA 1
ATOM 1568 C C . ASP A 1 199 ? 24.894 14.643 -28.824 1.00 68.69 199 ASP A C 1
ATOM 1570 O O . ASP A 1 199 ? 24.877 13.907 -27.827 1.00 68.69 199 ASP A O 1
ATOM 1574 N N . ILE A 1 200 ? 25.835 14.542 -29.764 1.00 71.25 200 ILE A N 1
ATOM 1575 C CA . ILE A 1 200 ? 26.957 13.599 -29.718 1.00 71.25 200 ILE A CA 1
ATOM 1576 C C . ILE A 1 200 ? 27.876 13.915 -28.530 1.00 71.25 200 ILE A C 1
ATOM 1578 O O . ILE A 1 200 ? 28.383 12.988 -27.897 1.00 71.25 200 ILE A O 1
ATOM 1582 N N . LEU A 1 201 ? 28.054 15.197 -28.187 1.00 75.06 201 LEU A N 1
ATOM 1583 C CA . LEU A 1 201 ? 28.896 15.617 -27.065 1.00 75.06 201 LEU A CA 1
ATOM 1584 C C . LEU A 1 201 ? 28.284 15.157 -25.740 1.00 75.06 201 LEU A C 1
ATOM 1586 O O . LEU A 1 201 ? 28.947 14.449 -24.983 1.00 75.06 201 LEU A O 1
ATOM 1590 N N . LYS A 1 202 ? 26.988 15.422 -25.524 1.00 78.31 202 LYS A N 1
ATOM 1591 C CA . LYS A 1 202 ? 26.259 14.944 -24.331 1.00 78.31 202 LYS A CA 1
ATOM 1592 C C . LYS A 1 202 ? 26.268 13.422 -24.215 1.00 78.31 202 LYS A C 1
ATOM 1594 O O . LYS A 1 202 ? 26.392 12.875 -23.123 1.00 78.31 202 LYS A O 1
ATOM 1599 N N . SER A 1 203 ? 26.165 12.720 -25.343 1.00 78.50 203 SER A N 1
ATOM 1600 C CA . SER A 1 203 ? 26.216 11.254 -25.366 1.00 78.50 203 SER A CA 1
ATOM 1601 C C . SER A 1 203 ? 27.592 10.722 -24.944 1.00 78.50 203 SER A C 1
ATOM 1603 O O . SER A 1 203 ? 27.670 9.747 -24.196 1.00 78.50 203 SER A O 1
ATOM 1605 N N . LYS A 1 204 ? 28.678 11.380 -25.372 1.00 82.75 204 LYS A N 1
ATOM 1606 C CA . LYS A 1 204 ? 30.052 11.026 -24.988 1.00 82.75 204 LYS A CA 1
ATOM 1607 C C . LYS A 1 204 ? 30.340 11.345 -23.519 1.00 82.75 204 LYS A C 1
ATOM 1609 O O . LYS A 1 204 ? 30.951 10.538 -22.825 1.00 82.75 204 LYS A O 1
ATOM 1614 N N . GLU A 1 205 ? 29.841 12.470 -23.015 1.00 85.00 205 GLU A N 1
ATOM 1615 C CA . GLU A 1 205 ? 29.910 12.813 -21.589 1.00 85.00 205 GLU A CA 1
ATOM 1616 C C . GLU A 1 205 ? 29.143 11.812 -20.715 1.00 85.00 205 GLU A C 1
ATOM 1618 O O . GLU A 1 205 ? 29.650 11.383 -19.674 1.00 85.00 205 GLU A O 1
ATOM 1623 N N . ALA A 1 206 ? 27.954 11.381 -21.148 1.00 83.06 206 ALA A N 1
ATOM 1624 C CA . ALA A 1 206 ? 27.176 10.364 -20.446 1.00 83.06 206 ALA A CA 1
ATOM 1625 C C . ALA A 1 206 ? 27.899 9.008 -20.417 1.00 83.06 206 ALA A C 1
ATOM 1627 O O . ALA A 1 206 ? 27.895 8.329 -19.387 1.00 83.06 206 ALA A O 1
ATOM 1628 N N . LEU A 1 207 ? 28.558 8.624 -21.516 1.00 86.06 207 LEU A N 1
ATOM 1629 C CA . LEU A 1 207 ? 29.369 7.408 -21.583 1.00 86.06 207 LEU A CA 1
ATOM 1630 C C . LEU A 1 207 ? 30.560 7.482 -20.622 1.00 86.06 207 LEU A C 1
ATOM 1632 O O . LEU A 1 207 ? 30.713 6.592 -19.789 1.00 86.06 207 LEU A O 1
ATOM 1636 N N . ASN A 1 208 ? 31.318 8.582 -20.646 1.00 87.44 208 ASN A N 1
ATOM 1637 C CA . ASN A 1 208 ? 32.421 8.821 -19.712 1.00 87.44 208 ASN A CA 1
ATOM 1638 C C . ASN A 1 208 ? 31.958 8.765 -18.249 1.00 87.44 208 ASN A C 1
ATOM 1640 O O . ASN A 1 208 ? 32.569 8.083 -17.430 1.00 87.44 208 ASN A O 1
ATOM 1644 N N . SER A 1 209 ? 30.844 9.426 -17.929 1.00 86.94 209 SER A N 1
ATOM 1645 C CA . SER A 1 209 ? 30.243 9.393 -16.588 1.00 86.94 209 SER A CA 1
ATOM 1646 C C . SER A 1 209 ? 29.809 7.980 -16.183 1.00 86.94 209 SER A C 1
ATOM 1648 O O . SER A 1 209 ? 29.903 7.590 -15.023 1.00 86.94 209 SER A O 1
ATOM 1650 N N . THR A 1 210 ? 29.347 7.174 -17.139 1.00 87.19 210 THR A N 1
ATOM 1651 C CA . THR A 1 210 ? 28.978 5.780 -16.873 1.00 87.19 210 THR A CA 1
ATOM 1652 C C . THR A 1 210 ? 30.220 4.929 -16.610 1.00 87.19 210 THR A C 1
ATOM 1654 O O . THR A 1 210 ? 30.210 4.123 -15.678 1.00 87.19 210 THR A O 1
ATOM 1657 N N . CYS A 1 211 ? 31.303 5.123 -17.369 1.00 90.00 211 CYS A N 1
ATOM 1658 C CA . CYS A 1 211 ? 32.588 4.458 -17.142 1.00 90.00 211 CYS A CA 1
ATOM 1659 C C . CYS A 1 211 ? 33.129 4.756 -15.737 1.00 90.00 211 CYS A C 1
ATOM 1661 O O . CYS A 1 211 ? 33.508 3.832 -15.020 1.00 90.00 211 CYS A O 1
ATOM 1663 N N . THR A 1 212 ? 33.091 6.021 -15.299 1.00 90.44 212 THR A N 1
ATOM 1664 C CA . THR A 1 212 ? 33.571 6.409 -13.962 1.00 90.44 212 THR A CA 1
ATOM 1665 C C . THR A 1 212 ? 32.716 5.814 -12.845 1.00 90.44 212 THR A C 1
ATOM 1667 O O . THR A 1 212 ? 33.260 5.246 -11.901 1.00 90.44 212 THR A O 1
ATOM 1670 N N . LEU A 1 213 ? 31.384 5.869 -12.962 1.00 88.56 213 LEU A N 1
ATOM 1671 C CA . LEU A 1 213 ? 30.470 5.329 -11.947 1.00 88.56 213 LEU A CA 1
ATOM 1672 C C . LEU A 1 213 ? 30.507 3.799 -11.853 1.00 88.56 213 LEU A C 1
ATOM 1674 O O . LEU A 1 213 ? 30.358 3.245 -10.766 1.00 88.56 213 LEU A O 1
ATOM 1678 N N . SER A 1 214 ? 30.678 3.110 -12.982 1.00 86.38 214 SER A N 1
ATOM 1679 C CA . SER A 1 214 ? 30.710 1.641 -13.031 1.00 86.38 214 SER A CA 1
ATOM 1680 C C . SER A 1 214 ? 32.105 1.049 -12.843 1.00 86.38 214 SER A C 1
ATOM 1682 O O . SER A 1 214 ? 32.217 -0.154 -12.620 1.00 86.38 214 SER A O 1
ATOM 1684 N N . SER A 1 215 ? 33.156 1.875 -12.913 1.00 91.25 215 SER A N 1
ATOM 1685 C CA . SER A 1 215 ? 34.556 1.429 -12.969 1.00 91.25 215 SER A CA 1
ATOM 1686 C C . SER A 1 215 ? 34.838 0.464 -14.135 1.00 91.25 215 SER A C 1
ATOM 1688 O O . SER A 1 215 ? 35.678 -0.427 -14.019 1.00 91.25 215 SER A O 1
ATOM 1690 N N . LEU A 1 216 ? 34.127 0.623 -15.258 1.00 92.06 216 LEU A N 1
ATOM 1691 C CA . LEU A 1 216 ? 34.295 -0.173 -16.479 1.00 92.06 216 LEU A CA 1
ATOM 1692 C C . LEU A 1 216 ? 34.948 0.657 -17.587 1.00 92.06 216 LEU A C 1
ATOM 1694 O O . LEU A 1 216 ? 34.814 1.880 -17.625 1.00 92.06 216 LEU A O 1
ATOM 1698 N N . THR A 1 217 ? 35.633 -0.019 -18.512 1.00 93.56 217 THR A N 1
ATOM 1699 C CA . THR A 1 217 ? 36.195 0.626 -19.706 1.00 93.56 217 THR A CA 1
ATOM 1700 C C . THR A 1 217 ? 35.113 0.912 -20.745 1.00 93.56 217 THR A C 1
ATOM 1702 O O . THR A 1 217 ? 34.102 0.207 -20.818 1.00 93.56 217 THR A O 1
ATOM 1705 N N . GLU A 1 218 ? 35.355 1.922 -21.584 1.00 91.38 218 GLU A N 1
ATOM 1706 C CA . GLU A 1 218 ? 34.457 2.289 -22.683 1.00 91.38 218 GLU A CA 1
ATOM 1707 C C . GLU A 1 218 ? 34.176 1.093 -23.604 1.00 91.38 218 GLU A C 1
ATOM 1709 O O . GLU A 1 218 ? 33.015 0.788 -23.875 1.00 91.38 218 GLU A O 1
ATOM 1714 N N . ASP A 1 219 ? 35.216 0.341 -23.976 1.00 90.62 219 ASP A N 1
ATOM 1715 C CA . ASP A 1 219 ? 35.099 -0.855 -24.818 1.00 90.62 219 ASP A CA 1
ATOM 1716 C C . ASP A 1 219 ? 34.171 -1.910 -24.209 1.00 90.62 219 ASP A C 1
ATOM 1718 O O . ASP A 1 219 ? 33.332 -2.480 -24.905 1.00 90.62 219 ASP A O 1
ATOM 1722 N N . THR A 1 220 ? 34.260 -2.125 -22.892 1.00 90.62 220 THR A N 1
ATOM 1723 C CA . THR A 1 220 ? 33.418 -3.104 -22.187 1.00 90.62 220 THR A CA 1
ATOM 1724 C C . THR A 1 220 ? 31.952 -2.679 -22.205 1.00 90.62 220 THR A C 1
ATOM 1726 O O . THR A 1 220 ? 31.059 -3.503 -22.409 1.00 90.62 220 THR A O 1
ATOM 1729 N N . ILE A 1 221 ? 31.675 -1.388 -22.002 1.00 89.56 221 ILE A N 1
ATOM 1730 C CA . ILE A 1 221 ? 30.307 -0.858 -22.052 1.00 89.56 221 ILE A CA 1
ATOM 1731 C C . ILE A 1 221 ? 29.765 -0.933 -23.481 1.00 89.56 221 ILE A C 1
ATOM 1733 O O . ILE A 1 221 ? 28.620 -1.341 -23.686 1.00 89.56 221 ILE A O 1
ATOM 1737 N N . MET A 1 222 ? 30.582 -0.600 -24.477 1.00 87.94 222 MET A N 1
ATOM 1738 C CA . MET A 1 222 ? 30.203 -0.691 -25.884 1.00 87.94 222 MET A CA 1
ATOM 1739 C C . MET A 1 222 ? 29.920 -2.133 -26.294 1.00 87.94 222 MET A C 1
ATOM 1741 O O . MET A 1 222 ? 28.883 -2.399 -26.909 1.00 87.94 222 MET A O 1
ATOM 1745 N N . GLU A 1 223 ? 30.760 -3.085 -25.889 1.00 89.12 223 GLU A N 1
ATOM 1746 C CA . GLU A 1 223 ? 30.511 -4.510 -26.087 1.00 89.12 223 GLU A CA 1
ATOM 1747 C C . GLU A 1 223 ? 29.212 -4.931 -25.388 1.00 89.12 223 GLU A C 1
ATOM 1749 O O . GLU A 1 223 ? 28.354 -5.572 -26.003 1.00 89.12 223 GLU A O 1
ATOM 1754 N N . LEU A 1 224 ? 29.000 -4.505 -24.140 1.00 88.56 224 LEU A N 1
ATOM 1755 C CA . LEU A 1 224 ? 27.785 -4.802 -23.389 1.00 88.56 224 LEU A CA 1
ATOM 1756 C C . LEU A 1 224 ? 26.535 -4.249 -24.074 1.00 88.56 224 LEU A C 1
ATOM 1758 O O . LEU A 1 224 ? 25.502 -4.904 -23.994 1.00 88.56 224 LEU A O 1
ATOM 1762 N N . LEU A 1 225 ? 26.583 -3.086 -24.725 1.00 88.06 225 LEU A N 1
ATOM 1763 C CA . LEU A 1 225 ? 25.430 -2.457 -25.381 1.00 88.06 225 LEU A CA 1
ATOM 1764 C C . LEU A 1 225 ? 25.178 -2.974 -26.800 1.00 88.06 225 LEU A C 1
ATOM 1766 O O . LEU A 1 225 ? 24.033 -2.960 -27.259 1.00 88.06 225 LEU A O 1
ATOM 1770 N N . THR A 1 226 ? 26.217 -3.441 -27.488 1.00 89.56 226 THR A N 1
ATOM 1771 C CA . THR A 1 226 ? 26.153 -3.805 -28.911 1.00 89.56 226 THR A CA 1
ATOM 1772 C C . THR A 1 226 ? 26.251 -5.301 -29.168 1.00 89.56 226 THR A C 1
ATOM 1774 O O . THR A 1 226 ? 25.920 -5.736 -30.265 1.00 89.56 226 THR A O 1
ATOM 1777 N N . THR A 1 227 ? 26.637 -6.122 -28.191 1.00 88.19 227 THR A N 1
ATOM 1778 C CA . THR A 1 227 ? 26.828 -7.565 -28.396 1.00 88.19 227 THR A CA 1
ATOM 1779 C C . THR A 1 227 ? 26.002 -8.401 -27.430 1.00 88.19 227 THR A C 1
ATOM 1781 O O . THR A 1 227 ? 25.795 -8.045 -26.274 1.00 88.19 227 THR A O 1
ATOM 1784 N N . ILE A 1 228 ? 25.494 -9.539 -27.894 1.00 85.38 228 ILE A N 1
ATOM 1785 C CA . ILE A 1 228 ? 24.771 -10.514 -27.076 1.00 85.38 228 ILE A CA 1
ATOM 1786 C C . ILE A 1 228 ? 25.557 -11.820 -27.071 1.00 85.38 228 ILE A C 1
ATOM 1788 O O . ILE A 1 228 ? 25.735 -12.425 -28.126 1.00 85.38 228 ILE A O 1
ATOM 1792 N N . LEU A 1 229 ? 25.962 -12.281 -25.888 1.00 84.31 229 LEU A N 1
ATOM 1793 C CA . LEU A 1 229 ? 26.488 -13.630 -25.706 1.00 84.31 229 LEU A CA 1
ATOM 1794 C C . LEU A 1 229 ? 25.327 -14.634 -25.711 1.00 84.31 229 LEU A C 1
ATOM 1796 O O . LEU A 1 229 ? 24.413 -14.552 -24.888 1.00 84.31 229 LEU A O 1
ATOM 1800 N N . ILE A 1 230 ? 25.359 -15.587 -26.635 1.00 82.06 230 ILE A N 1
ATOM 1801 C CA . ILE A 1 230 ? 24.371 -16.656 -26.760 1.00 82.06 230 ILE A CA 1
ATOM 1802 C C . ILE A 1 230 ? 25.046 -17.970 -26.377 1.00 82.06 230 ILE A C 1
ATOM 1804 O O . ILE A 1 230 ? 25.903 -18.470 -27.102 1.00 82.06 230 ILE A O 1
ATOM 1808 N N . ASN A 1 231 ? 24.605 -18.545 -25.257 1.00 79.81 231 ASN A N 1
ATOM 1809 C CA . ASN A 1 231 ? 25.044 -19.856 -24.779 1.00 79.81 231 ASN A CA 1
ATOM 1810 C C . ASN A 1 231 ? 23.923 -20.881 -25.001 1.00 79.81 231 ASN A C 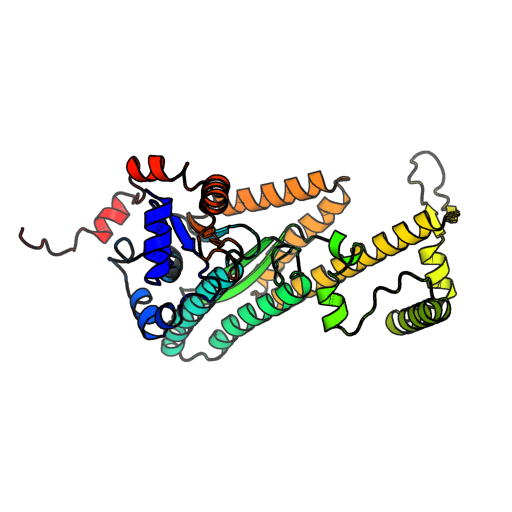1
ATOM 1812 O O . ASN A 1 231 ? 23.052 -21.028 -24.138 1.00 79.81 231 ASN A O 1
ATOM 1816 N N . PRO A 1 232 ? 23.889 -21.577 -26.151 1.00 73.06 232 PRO A N 1
ATOM 1817 C CA . PRO A 1 232 ? 22.872 -22.581 -26.411 1.00 73.06 232 PRO A CA 1
ATOM 1818 C C . PRO A 1 232 ? 23.036 -23.756 -25.439 1.00 73.06 232 PRO A C 1
ATOM 1820 O O . PRO A 1 232 ? 24.010 -24.513 -25.484 1.00 73.06 232 PRO A O 1
ATOM 1823 N N . GLN A 1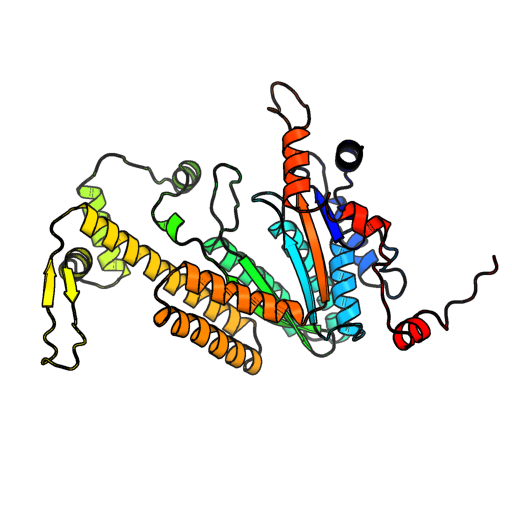 233 ? 22.055 -23.932 -24.554 1.00 64.94 233 GLN A N 1
ATOM 1824 C CA . GLN A 1 233 ? 21.950 -25.140 -23.742 1.00 64.94 233 GLN A CA 1
ATOM 1825 C C . GLN A 1 233 ? 21.256 -26.227 -24.565 1.00 64.94 233 GLN A C 1
ATOM 1827 O O . GLN A 1 233 ? 20.034 -26.338 -24.577 1.00 64.94 233 GLN A O 1
ATOM 1832 N N . SER A 1 234 ? 22.055 -26.990 -25.311 1.00 60.47 234 SER A N 1
ATOM 1833 C CA . SER A 1 234 ? 21.617 -28.167 -26.061 1.00 60.47 234 SER A CA 1
ATOM 1834 C C . SER A 1 234 ? 22.154 -29.421 -25.376 1.00 60.47 234 SER A C 1
ATOM 1836 O O . SER A 1 234 ? 23.340 -29.484 -25.068 1.00 60.47 234 SER A O 1
ATOM 1838 N N . THR A 1 235 ? 21.313 -30.438 -25.201 1.00 60.31 235 THR A N 1
ATOM 1839 C CA . THR A 1 235 ? 21.721 -31.754 -24.683 1.00 60.31 235 THR A CA 1
ATOM 1840 C C . THR A 1 235 ? 22.506 -32.592 -25.702 1.00 60.31 235 THR A C 1
ATOM 1842 O O . THR A 1 235 ? 23.067 -33.614 -25.332 1.00 60.31 235 THR A O 1
ATOM 1845 N N . TRP A 1 236 ? 22.568 -32.171 -26.974 1.00 57.88 236 TRP A N 1
ATOM 1846 C CA . TRP A 1 236 ? 23.058 -32.984 -28.101 1.00 57.88 236 TRP A CA 1
ATOM 1847 C C . TRP A 1 236 ? 24.323 -32.438 -28.794 1.00 57.88 236 TRP A C 1
ATOM 1849 O O . TRP A 1 236 ? 24.826 -33.052 -29.731 1.00 57.88 236 TRP A O 1
ATOM 1859 N N . ARG A 1 237 ? 24.852 -31.280 -28.378 1.00 57.12 237 ARG A N 1
ATOM 1860 C CA . ARG A 1 237 ? 26.036 -30.630 -28.980 1.00 57.12 237 ARG A CA 1
ATOM 1861 C C . ARG A 1 237 ? 26.893 -29.973 -27.904 1.00 57.12 237 ARG A C 1
ATOM 1863 O O . ARG A 1 237 ? 26.344 -29.448 -26.939 1.00 57.12 237 ARG A O 1
ATOM 1870 N N . LYS A 1 238 ? 28.218 -29.949 -28.107 1.00 58.47 238 LYS A N 1
ATOM 1871 C CA . LYS A 1 238 ? 29.159 -29.200 -27.256 1.00 58.47 238 LYS A CA 1
ATOM 1872 C C . LYS A 1 238 ? 28.732 -27.731 -27.182 1.00 58.47 238 LYS A C 1
ATOM 1874 O O . LYS A 1 238 ? 28.516 -27.095 -28.214 1.00 58.47 238 LYS A O 1
ATOM 1879 N N . HIS A 1 239 ? 28.615 -27.215 -25.961 1.00 60.88 239 HIS A N 1
ATOM 1880 C CA . HIS A 1 239 ? 28.266 -25.824 -25.692 1.00 60.88 239 HIS A CA 1
ATOM 1881 C C . HIS A 1 239 ? 29.359 -24.901 -26.239 1.00 60.88 239 HIS A C 1
ATOM 1883 O O . HIS A 1 239 ? 30.416 -24.753 -25.636 1.00 60.88 239 HIS A O 1
ATOM 1889 N N . THR A 1 240 ? 29.111 -24.307 -27.401 1.00 70.94 240 THR A N 1
ATOM 1890 C CA . THR A 1 240 ? 29.932 -23.230 -27.959 1.00 70.94 240 THR A CA 1
ATOM 1891 C C . THR A 1 240 ? 29.154 -21.933 -27.793 1.00 70.94 240 THR A C 1
ATOM 1893 O O . THR A 1 240 ? 27.984 -21.845 -28.165 1.00 70.94 240 THR A O 1
ATOM 1896 N N . SER A 1 241 ? 29.770 -20.961 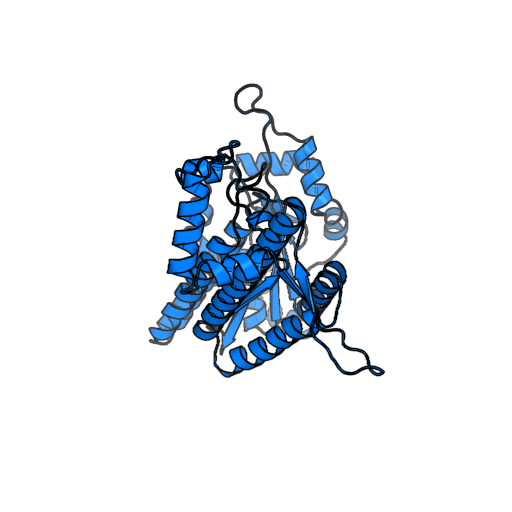-27.128 1.00 76.56 241 SER A N 1
ATOM 1897 C CA . SER A 1 241 ? 29.217 -19.626 -26.912 1.00 76.56 241 SER A CA 1
ATOM 1898 C C . SER A 1 241 ? 29.428 -18.778 -28.162 1.00 76.56 241 SER A C 1
ATOM 1900 O O . SER A 1 241 ? 30.540 -18.735 -28.687 1.00 76.56 241 SER A O 1
ATOM 1902 N N . TYR A 1 242 ? 28.389 -18.086 -28.626 1.00 81.88 242 TYR A N 1
ATOM 1903 C CA . TYR A 1 242 ? 28.467 -17.213 -29.799 1.00 81.88 242 TYR A CA 1
ATOM 1904 C C . TYR A 1 242 ? 28.213 -15.761 -29.408 1.00 81.88 242 TYR A C 1
ATOM 1906 O O . TYR A 1 242 ? 27.257 -15.473 -28.688 1.00 81.88 242 TYR A O 1
ATOM 1914 N N . HIS A 1 243 ? 29.020 -14.841 -29.932 1.00 83.31 243 HIS A N 1
ATOM 1915 C CA . HIS A 1 243 ? 28.748 -13.410 -29.843 1.00 83.31 243 HIS A CA 1
ATOM 1916 C C . HIS A 1 243 ? 27.909 -12.984 -31.047 1.00 83.31 243 HIS A C 1
ATOM 1918 O O . HIS A 1 243 ? 28.274 -13.223 -32.197 1.00 83.31 243 HIS A O 1
ATOM 1924 N N . ARG A 1 244 ? 26.762 -12.357 -30.788 1.00 87.00 244 ARG A N 1
ATOM 1925 C CA . ARG A 1 244 ? 25.908 -11.765 -31.818 1.00 87.00 244 ARG A CA 1
ATOM 1926 C C . ARG A 1 244 ? 25.927 -10.251 -31.684 1.00 87.00 244 ARG A C 1
ATOM 1928 O O . ARG A 1 244 ? 25.443 -9.724 -30.685 1.00 87.00 244 ARG A O 1
ATOM 1935 N N . HIS A 1 245 ? 26.404 -9.561 -32.711 1.00 89.00 245 HIS A N 1
ATOM 1936 C CA . HIS A 1 245 ? 26.341 -8.104 -32.775 1.00 89.00 245 HIS A CA 1
ATOM 1937 C C . HIS A 1 245 ? 24.919 -7.623 -33.104 1.00 89.00 245 HIS A C 1
ATOM 1939 O O . HIS A 1 245 ? 24.191 -8.230 -33.896 1.00 89.00 245 HIS A O 1
ATOM 1945 N N . LEU A 1 246 ? 24.516 -6.532 -32.464 1.00 88.94 246 LEU A N 1
ATOM 1946 C CA . LEU A 1 246 ? 23.286 -5.802 -32.715 1.00 88.94 246 LEU A CA 1
ATOM 1947 C C . LEU A 1 246 ? 23.536 -4.791 -33.830 1.00 88.94 246 LEU A C 1
ATOM 1949 O O . LEU A 1 246 ? 24.412 -3.943 -33.721 1.00 88.94 246 LEU A O 1
ATOM 1953 N N . ILE A 1 247 ? 22.759 -4.904 -34.904 1.00 85.69 247 ILE A N 1
ATOM 1954 C CA . ILE A 1 247 ? 23.030 -4.198 -36.167 1.00 85.69 247 ILE A CA 1
ATOM 1955 C C . ILE A 1 247 ? 22.180 -2.921 -36.288 1.00 85.69 247 ILE A C 1
ATOM 1957 O O . ILE A 1 247 ? 22.514 -2.000 -37.022 1.00 85.69 247 ILE A O 1
ATOM 1961 N N . THR A 1 248 ? 21.071 -2.843 -35.551 1.00 87.81 248 THR A N 1
ATOM 1962 C CA . THR A 1 248 ? 20.116 -1.728 -35.620 1.00 87.81 248 THR A CA 1
ATOM 1963 C C . THR A 1 248 ? 20.174 -0.869 -34.364 1.00 87.81 248 THR A C 1
ATOM 1965 O O . THR A 1 248 ? 20.218 -1.414 -33.256 1.00 87.81 248 THR A O 1
ATOM 1968 N N . VAL A 1 249 ? 20.021 0.447 -34.524 1.00 82.00 249 VAL A N 1
ATOM 1969 C CA . VAL A 1 249 ? 19.933 1.415 -33.415 1.00 82.00 249 VAL A CA 1
ATOM 1970 C C . VAL A 1 249 ? 18.841 1.030 -32.410 1.00 82.00 249 VAL A C 1
ATOM 1972 O O . VAL A 1 249 ? 19.077 1.059 -31.203 1.00 82.00 249 VAL A O 1
ATOM 1975 N N . ASP A 1 250 ? 17.672 0.589 -32.882 1.00 79.88 250 ASP A N 1
ATOM 1976 C CA . ASP A 1 250 ? 16.567 0.191 -32.002 1.00 79.88 250 ASP A CA 1
ATOM 1977 C C . ASP A 1 250 ? 16.894 -1.032 -31.142 1.00 79.88 250 ASP A C 1
ATOM 1979 O O . ASP A 1 250 ? 16.494 -1.097 -29.980 1.00 79.88 250 ASP A O 1
ATOM 1983 N N . ALA A 1 251 ? 17.658 -1.992 -31.667 1.00 83.50 251 ALA A N 1
ATOM 1984 C CA . ALA A 1 251 ? 18.102 -3.144 -30.885 1.00 83.50 251 ALA A CA 1
ATOM 1985 C C . ALA A 1 251 ? 19.064 -2.729 -29.763 1.00 83.50 251 ALA A C 1
ATOM 1987 O O . ALA A 1 251 ? 18.885 -3.162 -28.623 1.00 83.50 251 ALA A O 1
ATOM 1988 N N . CYS A 1 252 ? 20.033 -1.854 -30.054 1.00 83.94 252 CYS A N 1
ATOM 1989 C CA . CYS A 1 252 ? 20.934 -1.291 -29.043 1.00 83.94 252 CYS A CA 1
ATOM 1990 C C . CYS A 1 252 ? 20.163 -0.472 -27.996 1.00 83.94 252 CYS A C 1
ATOM 1992 O O . CYS A 1 252 ? 20.378 -0.639 -26.796 1.00 83.94 252 CYS A O 1
ATOM 1994 N N . ARG A 1 253 ? 19.192 0.342 -28.427 1.00 83.25 253 ARG A N 1
ATOM 1995 C CA . ARG A 1 253 ? 18.323 1.129 -27.539 1.00 83.25 253 ARG A CA 1
ATOM 1996 C C . ARG A 1 253 ? 17.487 0.233 -26.619 1.00 83.25 253 ARG A C 1
ATOM 1998 O O . ARG A 1 253 ? 17.474 0.424 -25.406 1.00 83.25 253 ARG A O 1
ATOM 2005 N N . ASN A 1 254 ? 16.844 -0.798 -27.163 1.00 82.88 254 ASN A N 1
ATOM 2006 C CA . ASN A 1 254 ? 16.071 -1.767 -26.379 1.00 82.88 254 ASN A CA 1
ATOM 2007 C C . ASN A 1 254 ? 16.942 -2.554 -25.392 1.00 82.88 254 ASN A C 1
ATOM 2009 O O . ASN A 1 254 ? 16.494 -2.905 -24.293 1.00 82.88 254 ASN A O 1
ATOM 2013 N N . ARG A 1 255 ? 18.195 -2.823 -25.763 1.00 87.50 255 ARG A N 1
ATOM 2014 C CA . ARG A 1 255 ? 19.168 -3.460 -24.881 1.00 87.50 255 ARG A CA 1
ATOM 2015 C C . ARG A 1 255 ? 19.573 -2.548 -23.727 1.00 87.50 255 ARG A C 1
ATOM 2017 O O . ARG A 1 255 ? 19.484 -2.986 -22.582 1.00 87.50 255 ARG A O 1
ATOM 2024 N N . LEU A 1 256 ? 19.905 -1.288 -24.006 1.00 85.69 256 LEU A N 1
ATOM 2025 C CA . LEU A 1 256 ? 20.156 -0.265 -22.988 1.00 85.69 256 LEU A CA 1
ATOM 2026 C C . LEU A 1 256 ? 18.985 -0.176 -21.999 1.00 85.69 256 LEU A C 1
ATOM 2028 O O . LEU A 1 256 ? 19.168 -0.286 -20.790 1.00 85.69 256 LEU A O 1
ATOM 2032 N N . TYR A 1 257 ? 17.760 -0.080 -22.513 1.00 85.31 257 TYR A N 1
ATOM 2033 C CA . TYR A 1 257 ? 16.540 -0.065 -21.708 1.00 85.31 257 TYR A CA 1
ATOM 2034 C C . TYR A 1 257 ? 16.401 -1.308 -20.820 1.00 85.31 257 TYR A C 1
ATOM 2036 O O . TYR A 1 257 ? 16.049 -1.218 -19.642 1.00 85.31 257 TYR A O 1
ATOM 2044 N N . SER A 1 258 ? 16.713 -2.487 -21.350 1.00 84.56 258 SER A N 1
ATOM 2045 C CA . SER A 1 258 ? 16.664 -3.728 -20.572 1.00 84.56 258 SER A CA 1
ATOM 2046 C C . SER A 1 258 ? 17.685 -3.733 -19.429 1.00 84.56 258 SER A C 1
ATOM 2048 O O . SER A 1 258 ? 17.339 -4.135 -18.318 1.00 84.56 258 SER A O 1
ATOM 2050 N N . ILE A 1 259 ? 18.897 -3.223 -19.672 1.00 87.25 259 ILE A N 1
ATOM 2051 C CA . ILE A 1 259 ? 19.948 -3.081 -18.654 1.00 87.25 259 ILE A CA 1
ATOM 2052 C C . ILE A 1 259 ? 19.517 -2.083 -17.575 1.00 87.25 259 ILE A C 1
ATOM 2054 O O . ILE A 1 259 ? 19.566 -2.420 -16.396 1.00 87.25 259 ILE A O 1
ATOM 2058 N N . ILE A 1 260 ? 19.007 -0.906 -17.956 1.00 86.44 260 ILE A N 1
ATOM 2059 C CA . ILE A 1 260 ? 18.526 0.118 -17.011 1.00 86.44 260 ILE A CA 1
ATOM 2060 C C . ILE A 1 260 ? 17.429 -0.448 -16.101 1.00 86.44 260 ILE A C 1
ATOM 2062 O O . ILE A 1 260 ? 17.504 -0.310 -14.880 1.00 86.44 260 ILE A O 1
ATOM 2066 N N . ARG A 1 261 ? 16.427 -1.139 -16.670 1.00 83.88 261 ARG A N 1
ATOM 2067 C CA . ARG A 1 261 ? 15.362 -1.788 -15.879 1.00 83.88 261 ARG A CA 1
ATOM 2068 C C . ARG A 1 261 ? 15.930 -2.791 -14.884 1.00 83.88 261 ARG A C 1
ATOM 2070 O O . ARG A 1 261 ? 15.465 -2.834 -13.748 1.00 83.88 261 ARG A O 1
ATOM 2077 N N . HIS A 1 262 ? 16.894 -3.600 -15.319 1.00 85.75 262 HIS A N 1
ATOM 2078 C CA . HIS A 1 262 ? 17.481 -4.635 -14.480 1.00 85.75 262 HIS A CA 1
ATOM 2079 C C . HIS A 1 262 ? 18.332 -4.045 -13.351 1.00 85.75 262 HIS A C 1
ATOM 2081 O O . HIS A 1 262 ? 18.155 -4.426 -12.199 1.00 85.75 262 HIS A O 1
ATOM 2087 N N . MET A 1 263 ? 19.183 -3.063 -13.658 1.00 88.44 263 MET A N 1
ATOM 2088 C CA . MET A 1 263 ? 19.991 -2.339 -12.672 1.00 88.44 263 MET A CA 1
ATOM 2089 C C . MET A 1 263 ? 19.115 -1.668 -11.614 1.00 88.44 263 MET A C 1
ATOM 2091 O O . MET A 1 263 ? 19.366 -1.810 -10.419 1.00 88.44 263 MET A O 1
ATOM 2095 N N . TYR A 1 264 ? 18.041 -0.996 -12.038 1.00 88.62 264 TYR A N 1
ATOM 2096 C CA . TYR A 1 264 ? 17.102 -0.366 -11.115 1.00 88.62 264 TYR A CA 1
ATOM 2097 C C . TYR A 1 264 ? 16.389 -1.384 -10.221 1.00 88.62 264 TYR A C 1
ATOM 2099 O O . TYR A 1 264 ? 16.205 -1.153 -9.030 1.00 88.62 264 TYR A O 1
ATOM 2107 N N . GLU A 1 265 ? 16.000 -2.531 -10.780 1.00 84.31 265 GLU A N 1
ATOM 2108 C CA . GLU A 1 265 ? 15.402 -3.623 -10.016 1.00 84.31 265 GLU A CA 1
ATOM 2109 C C . GLU A 1 265 ? 16.374 -4.187 -8.972 1.00 84.31 265 GLU A C 1
ATOM 2111 O O . GLU A 1 265 ? 15.980 -4.363 -7.820 1.00 84.31 265 GLU A O 1
ATOM 2116 N N . LEU A 1 266 ? 17.641 -4.413 -9.335 1.00 88.50 266 LEU A N 1
ATOM 2117 C CA . LEU A 1 266 ? 18.674 -4.869 -8.402 1.00 88.50 266 LEU A CA 1
ATOM 2118 C C . LEU A 1 266 ? 18.911 -3.856 -7.279 1.00 88.50 266 LEU A C 1
ATOM 2120 O O . LEU A 1 266 ? 18.928 -4.242 -6.110 1.00 88.50 266 LEU A O 1
ATOM 2124 N N . LEU A 1 267 ? 19.026 -2.569 -7.617 1.00 91.31 267 LEU A N 1
ATOM 2125 C CA . LEU A 1 267 ? 19.177 -1.494 -6.639 1.00 91.31 267 LEU A CA 1
ATOM 2126 C C . LEU A 1 267 ? 17.978 -1.441 -5.690 1.00 91.31 267 LEU A C 1
ATOM 2128 O O . LEU A 1 267 ? 18.145 -1.447 -4.473 1.00 91.31 267 LEU A O 1
ATOM 2132 N N . PHE A 1 268 ? 16.760 -1.445 -6.230 1.00 90.88 268 PHE A N 1
ATOM 2133 C CA . PHE A 1 268 ? 15.543 -1.418 -5.426 1.00 90.88 268 PHE A CA 1
ATOM 2134 C C . PHE A 1 268 ? 15.450 -2.631 -4.489 1.00 90.88 268 PHE A C 1
ATOM 2136 O O . PHE A 1 268 ? 15.107 -2.497 -3.313 1.00 90.88 268 PHE A O 1
ATOM 2143 N N . HIS A 1 269 ? 15.796 -3.818 -4.988 1.00 88.94 269 HIS A N 1
ATOM 2144 C CA . HIS A 1 269 ? 15.846 -5.037 -4.191 1.00 88.94 269 HIS A CA 1
ATOM 2145 C C . HIS A 1 269 ? 16.903 -4.976 -3.086 1.00 88.94 269 HIS A C 1
ATOM 2147 O O . HIS A 1 269 ? 16.638 -5.442 -1.977 1.00 88.94 269 HIS A O 1
ATOM 2153 N N . TRP A 1 270 ? 18.067 -4.387 -3.364 1.00 92.12 270 TRP A N 1
ATOM 2154 C CA . TRP A 1 270 ? 19.112 -4.164 -2.370 1.00 92.12 270 TRP A CA 1
ATOM 2155 C C . TRP A 1 270 ? 18.649 -3.200 -1.272 1.00 92.12 270 TRP A C 1
ATOM 2157 O O . TRP A 1 270 ? 18.770 -3.532 -0.095 1.00 92.12 270 TRP A O 1
ATOM 2167 N N . ILE A 1 271 ? 18.026 -2.073 -1.638 1.00 93.56 271 ILE A N 1
ATOM 2168 C CA . ILE A 1 271 ? 17.473 -1.098 -0.683 1.00 93.56 271 ILE A CA 1
ATOM 2169 C C . ILE A 1 271 ? 16.420 -1.758 0.209 1.00 93.56 271 ILE A C 1
ATOM 2171 O O . ILE A 1 271 ? 16.458 -1.605 1.428 1.00 93.56 271 ILE A O 1
ATOM 2175 N N . LEU A 1 272 ? 15.497 -2.524 -0.382 1.00 91.75 272 LEU A N 1
ATOM 2176 C CA . LEU A 1 272 ? 14.451 -3.218 0.368 1.00 91.75 272 LEU A CA 1
ATOM 2177 C C . LEU A 1 272 ? 15.045 -4.237 1.351 1.00 91.75 272 LEU A C 1
ATOM 2179 O O . LEU A 1 272 ? 14.611 -4.321 2.500 1.00 91.75 272 LEU A O 1
ATOM 2183 N N . ASN A 1 273 ? 16.053 -4.991 0.907 1.00 91.38 273 ASN A N 1
ATOM 2184 C CA . ASN A 1 273 ? 16.753 -5.957 1.744 1.00 91.38 273 ASN A CA 1
ATOM 2185 C C . ASN A 1 273 ? 17.486 -5.270 2.904 1.00 91.38 273 ASN A C 1
ATOM 2187 O O . ASN A 1 273 ? 17.362 -5.687 4.055 1.00 91.38 273 ASN A O 1
ATOM 2191 N N . HIS A 1 274 ? 18.192 -4.177 2.612 1.00 91.81 274 HIS A N 1
ATOM 2192 C CA . HIS A 1 274 ? 18.885 -3.387 3.618 1.00 91.81 274 HIS A CA 1
ATOM 2193 C C . HIS A 1 274 ? 17.902 -2.826 4.650 1.00 91.81 274 HIS A C 1
ATOM 2195 O O . HIS A 1 274 ? 18.072 -3.071 5.844 1.00 91.81 274 HIS A O 1
ATOM 2201 N N . ALA A 1 275 ? 16.811 -2.191 4.209 1.00 92.62 275 ALA A N 1
ATOM 2202 C CA . ALA A 1 275 ? 15.756 -1.707 5.093 1.00 92.62 275 ALA A CA 1
ATOM 2203 C C . ALA A 1 275 ? 15.227 -2.833 5.999 1.00 92.62 275 ALA A C 1
ATOM 2205 O O . ALA A 1 275 ? 15.251 -2.708 7.221 1.00 92.62 275 ALA A O 1
ATOM 2206 N N . ASN A 1 276 ? 14.851 -3.987 5.448 1.00 93.06 276 ASN A N 1
ATOM 2207 C CA . ASN A 1 276 ? 14.328 -5.093 6.255 1.00 93.06 276 ASN A CA 1
ATOM 2208 C C . ASN A 1 276 ? 15.354 -5.691 7.226 1.00 93.06 276 ASN A C 1
ATOM 2210 O O . ASN A 1 276 ? 14.980 -6.036 8.347 1.00 93.06 276 ASN A O 1
ATOM 2214 N N . SER A 1 277 ? 16.637 -5.745 6.856 1.00 90.44 277 SER A N 1
ATOM 2215 C CA . SER A 1 277 ? 17.718 -6.188 7.753 1.00 90.44 277 SER A CA 1
ATOM 2216 C C . SER A 1 277 ? 17.865 -5.288 8.983 1.00 90.44 277 SER A C 1
ATOM 2218 O O . SER A 1 277 ? 18.244 -5.747 10.058 1.00 90.44 277 SER A O 1
ATOM 2220 N N . THR A 1 278 ? 17.511 -4.009 8.835 1.00 88.88 278 THR A N 1
ATOM 2221 C CA . THR A 1 278 ? 17.596 -3.014 9.906 1.00 88.88 278 THR A CA 1
ATOM 2222 C C . THR A 1 278 ? 16.347 -2.981 10.793 1.00 88.88 278 THR A C 1
ATOM 2224 O O . THR A 1 278 ? 16.454 -2.655 11.977 1.00 88.88 278 THR A O 1
ATOM 2227 N N . LEU A 1 279 ? 15.177 -3.320 10.238 1.00 89.56 279 LEU A N 1
ATOM 2228 C CA . LEU A 1 279 ? 13.873 -3.217 10.906 1.00 89.56 279 LEU A CA 1
ATOM 2229 C C . LEU A 1 279 ? 13.405 -4.511 11.581 1.00 89.56 279 LEU A C 1
ATOM 2231 O O . LEU A 1 279 ? 12.589 -4.458 12.500 1.00 89.56 279 LEU A O 1
ATOM 2235 N N . SER A 1 280 ? 13.838 -5.669 11.084 1.00 85.88 280 SER A N 1
ATOM 2236 C CA . SER A 1 280 ? 13.345 -6.976 11.525 1.00 85.88 280 SER A CA 1
ATOM 2237 C C . SER A 1 280 ? 14.262 -7.614 12.572 1.00 85.88 280 SER A C 1
ATOM 2239 O O . SER A 1 280 ? 15.482 -7.461 12.539 1.00 85.88 280 SER A O 1
ATOM 2241 N N . LEU A 1 281 ? 13.687 -8.417 13.472 1.00 79.44 281 LEU A N 1
ATOM 2242 C CA . LEU A 1 281 ? 14.474 -9.320 14.317 1.00 79.44 281 LEU A CA 1
ATOM 2243 C C . LEU A 1 281 ? 15.145 -10.396 13.445 1.00 79.44 281 LEU A C 1
ATOM 2245 O O . LEU A 1 281 ? 14.552 -10.847 12.463 1.00 79.44 281 LEU A O 1
ATOM 2249 N N . LYS A 1 282 ? 16.347 -10.865 13.820 1.00 78.12 282 LYS A N 1
ATOM 2250 C CA . LYS A 1 282 ? 17.155 -11.817 13.018 1.00 78.12 282 LYS A CA 1
ATOM 2251 C C . LYS A 1 282 ? 16.363 -13.034 12.508 1.00 78.12 282 LYS A C 1
ATOM 2253 O O . LYS A 1 282 ? 16.497 -13.413 11.345 1.00 78.12 282 LYS A O 1
ATOM 2258 N N . GLN A 1 283 ? 15.517 -13.624 13.355 1.00 77.69 283 GLN A N 1
ATOM 2259 C CA . GLN A 1 283 ? 14.705 -14.794 12.998 1.00 77.69 283 GLN A CA 1
ATOM 2260 C C . GLN A 1 283 ? 13.645 -14.466 11.932 1.00 77.69 283 GLN A C 1
ATOM 2262 O O . GLN A 1 283 ? 13.507 -15.194 10.952 1.00 77.69 283 GLN A O 1
ATOM 2267 N N . GLN A 1 284 ? 12.942 -13.341 12.086 1.00 80.62 284 GLN A N 1
ATOM 2268 C CA . GLN A 1 284 ? 11.911 -12.883 11.147 1.00 80.62 284 GLN A CA 1
ATOM 2269 C C . GLN A 1 284 ? 12.521 -12.443 9.812 1.00 80.62 284 GLN A C 1
ATOM 2271 O O . GLN A 1 284 ? 11.979 -12.747 8.752 1.00 80.62 284 GLN A O 1
ATOM 2276 N N . TYR A 1 285 ? 13.679 -11.779 9.859 1.00 83.50 285 TYR A N 1
ATOM 2277 C CA . TYR A 1 285 ? 14.430 -11.401 8.666 1.00 83.50 285 TYR A CA 1
ATOM 2278 C C . TYR A 1 285 ? 14.848 -12.626 7.847 1.00 83.50 285 TYR A C 1
ATOM 2280 O O . TYR A 1 285 ? 14.672 -12.629 6.635 1.00 83.50 285 TYR A O 1
ATOM 2288 N N . SER A 1 286 ? 15.344 -13.683 8.501 1.00 81.69 286 SER A N 1
ATOM 2289 C CA . SER A 1 286 ? 15.782 -14.908 7.814 1.00 81.69 286 SER A CA 1
ATOM 2290 C C . SER A 1 286 ? 14.619 -15.591 7.085 1.00 81.69 286 SER A C 1
ATOM 2292 O O . SER A 1 286 ? 14.726 -15.889 5.898 1.00 81.69 286 SER A O 1
ATOM 2294 N N . GLN A 1 287 ? 13.467 -15.735 7.754 1.00 83.06 287 GLN A N 1
ATOM 2295 C CA . GLN A 1 287 ? 12.246 -16.278 7.141 1.00 83.06 287 GLN A CA 1
ATOM 2296 C C . GLN A 1 287 ? 11.759 -15.425 5.964 1.00 83.06 287 GLN A C 1
ATOM 2298 O O . GLN A 1 287 ? 11.377 -15.952 4.917 1.00 83.06 287 GLN A O 1
ATOM 2303 N N . TRP A 1 288 ? 11.780 -14.099 6.117 1.00 85.62 288 TRP A N 1
ATOM 2304 C CA . TRP A 1 288 ? 11.423 -13.195 5.031 1.00 85.62 288 TRP A CA 1
ATOM 2305 C C . TRP A 1 288 ? 12.385 -13.326 3.849 1.00 85.62 288 TRP A C 1
ATOM 2307 O O . TRP A 1 288 ? 11.935 -13.413 2.708 1.00 85.62 288 TRP A O 1
ATOM 2317 N N . LEU A 1 289 ? 13.693 -13.372 4.112 1.00 83.56 289 LEU A N 1
ATOM 2318 C CA . LEU A 1 289 ? 14.726 -13.462 3.087 1.00 83.56 289 LEU A CA 1
ATOM 2319 C C . LEU A 1 289 ? 14.588 -14.756 2.280 1.00 83.56 289 LEU A C 1
ATOM 2321 O O . LEU A 1 289 ? 14.685 -14.716 1.057 1.00 83.56 289 LEU A O 1
ATOM 2325 N N . GLU A 1 290 ? 14.292 -15.885 2.922 1.00 83.19 290 GLU A N 1
ATOM 2326 C CA . GLU A 1 290 ? 14.017 -17.150 2.232 1.00 83.19 290 GLU A CA 1
ATOM 2327 C C . GLU A 1 290 ? 12.802 -17.051 1.304 1.00 83.19 290 GLU A C 1
ATOM 2329 O O . GLU A 1 290 ? 12.890 -17.409 0.125 1.00 83.19 290 GLU A O 1
ATOM 2334 N N . GLN A 1 291 ? 11.680 -16.516 1.798 1.00 79.12 291 GLN A N 1
ATOM 2335 C CA . GLN A 1 291 ? 10.471 -16.318 0.991 1.00 79.12 291 GLN A CA 1
ATOM 2336 C C . GLN A 1 291 ? 10.728 -15.365 -0.179 1.00 79.12 291 GLN A C 1
ATOM 2338 O O . GLN A 1 291 ? 10.314 -15.623 -1.311 1.00 79.12 291 GLN A O 1
ATOM 2343 N N . TYR A 1 292 ? 11.445 -14.277 0.081 1.00 79.06 292 TYR A N 1
ATOM 2344 C CA . TYR A 1 292 ? 11.806 -13.277 -0.908 1.00 79.06 292 TYR A CA 1
ATOM 2345 C C . TYR A 1 292 ? 12.725 -13.852 -1.989 1.00 79.06 292 TYR A C 1
ATOM 2347 O O . TYR A 1 292 ? 12.424 -13.746 -3.179 1.00 79.06 292 TYR A O 1
ATOM 2355 N N . LEU A 1 293 ? 13.796 -14.545 -1.597 1.00 80.44 293 LEU A N 1
ATOM 2356 C CA . LEU A 1 293 ? 14.694 -15.230 -2.524 1.00 80.44 293 LEU A CA 1
ATOM 2357 C C . LEU A 1 293 ? 13.963 -16.323 -3.301 1.00 80.44 293 LEU A C 1
ATOM 2359 O O . LEU A 1 293 ? 14.257 -16.517 -4.477 1.00 80.44 293 LEU A O 1
ATOM 2363 N N . HIS A 1 294 ? 12.989 -17.011 -2.704 1.00 76.44 294 HIS A N 1
ATOM 2364 C CA . HIS A 1 294 ? 12.143 -17.958 -3.422 1.00 76.44 294 HIS A CA 1
ATOM 2365 C C . HIS A 1 294 ? 11.281 -17.257 -4.482 1.00 76.44 294 HIS A C 1
ATOM 2367 O O . HIS A 1 294 ? 11.221 -17.732 -5.615 1.00 76.44 294 HIS A O 1
ATOM 2373 N N . ILE A 1 295 ? 10.663 -16.110 -4.181 1.00 69.88 295 ILE A N 1
ATOM 2374 C CA . ILE A 1 295 ? 9.914 -15.305 -5.166 1.00 69.88 295 ILE A CA 1
ATOM 2375 C C . ILE A 1 295 ? 10.839 -14.861 -6.314 1.00 69.88 295 ILE A C 1
ATOM 2377 O O . ILE A 1 295 ? 10.499 -15.023 -7.488 1.00 69.88 295 ILE A O 1
ATOM 2381 N N . VAL A 1 296 ? 12.040 -14.374 -5.994 1.00 68.12 296 VAL A N 1
ATOM 2382 C CA . VAL A 1 296 ? 13.033 -13.936 -6.989 1.00 68.12 296 VAL A CA 1
ATOM 2383 C C . VAL A 1 296 ? 13.546 -15.116 -7.829 1.00 68.12 296 VAL A C 1
ATOM 2385 O O . VAL A 1 296 ? 13.592 -15.028 -9.054 1.00 68.12 296 VAL A O 1
ATOM 2388 N N . LYS A 1 297 ? 13.857 -16.264 -7.216 1.00 67.88 297 LYS A N 1
ATOM 2389 C CA . LYS A 1 297 ? 14.331 -17.471 -7.919 1.00 67.88 297 LYS A CA 1
ATOM 2390 C C . LYS A 1 297 ? 13.229 -18.126 -8.748 1.00 67.88 297 LYS A C 1
ATOM 2392 O O . LYS A 1 297 ? 13.469 -18.503 -9.890 1.00 67.88 297 LYS A O 1
ATOM 2397 N N . THR A 1 298 ? 12.001 -18.236 -8.251 1.00 59.59 298 THR A N 1
ATOM 2398 C CA . THR A 1 298 ? 10.875 -18.770 -9.044 1.00 59.59 298 THR A CA 1
ATOM 2399 C C . THR A 1 298 ? 10.486 -17.844 -10.199 1.00 59.59 298 THR A C 1
ATOM 2401 O O . THR A 1 298 ? 10.093 -18.330 -11.262 1.00 59.59 298 THR A O 1
ATOM 2404 N N . SER A 1 299 ? 10.706 -16.533 -10.052 1.00 51.84 299 SER A N 1
ATOM 2405 C CA . SER A 1 299 ? 10.644 -15.544 -11.139 1.00 51.84 299 SER A CA 1
ATOM 2406 C C . SER A 1 299 ? 11.664 -15.815 -12.261 1.00 51.84 299 SER A C 1
ATOM 2408 O O . SER A 1 299 ? 11.406 -15.439 -13.404 1.00 51.84 299 SER A O 1
ATOM 2410 N N . THR A 1 300 ? 12.766 -16.532 -12.002 1.00 52.12 300 THR A N 1
ATOM 2411 C CA . THR A 1 300 ? 13.708 -16.957 -13.062 1.00 52.12 300 THR A CA 1
ATOM 2412 C C . THR A 1 300 ? 13.230 -18.182 -13.853 1.00 52.12 300 THR A C 1
ATOM 2414 O O . THR A 1 300 ? 13.569 -18.315 -15.025 1.00 52.12 300 THR A O 1
ATOM 2417 N N . LYS A 1 301 ? 12.386 -19.049 -13.267 1.00 54.31 301 LYS A N 1
ATOM 2418 C CA . LYS A 1 301 ? 11.837 -20.244 -13.945 1.00 54.31 301 LYS A CA 1
ATOM 2419 C C . LYS A 1 301 ? 10.525 -19.979 -14.705 1.00 54.31 301 LYS A C 1
ATOM 2421 O O . LYS A 1 301 ? 10.226 -20.689 -15.663 1.00 54.31 301 LYS A O 1
ATOM 2426 N N . LYS A 1 302 ? 9.731 -18.970 -14.314 1.00 54.03 302 LYS A N 1
ATOM 2427 C CA . LYS A 1 302 ? 8.467 -18.598 -14.988 1.00 54.03 302 LYS A CA 1
ATOM 2428 C C . LYS A 1 302 ? 8.703 -17.502 -16.038 1.00 54.03 302 LYS A C 1
ATOM 2430 O O . LYS A 1 302 ? 9.043 -16.373 -15.696 1.00 54.03 302 LYS A O 1
ATOM 2435 N N . LYS A 1 303 ? 8.490 -17.830 -17.321 1.00 63.91 303 LYS A N 1
ATOM 2436 C CA . LYS A 1 303 ? 8.943 -17.026 -18.477 1.00 63.91 303 LYS A CA 1
ATOM 2437 C C . LYS A 1 303 ? 8.201 -15.696 -18.712 1.00 63.91 303 LYS A C 1
ATOM 2439 O O . LYS A 1 303 ? 8.749 -14.846 -19.403 1.00 63.91 303 LYS A O 1
ATOM 2444 N N . THR A 1 304 ? 6.996 -15.472 -18.170 1.00 77.69 304 THR A N 1
ATOM 2445 C CA . THR A 1 304 ? 6.192 -14.271 -18.499 1.00 77.69 304 THR A CA 1
ATOM 2446 C C . THR A 1 304 ? 5.963 -13.334 -17.313 1.00 77.69 304 THR A C 1
ATOM 2448 O O . THR A 1 304 ? 5.796 -13.767 -16.172 1.00 77.69 304 THR A O 1
ATOM 2451 N N . MET A 1 305 ? 5.891 -12.028 -17.592 1.00 72.19 305 MET A N 1
ATOM 2452 C CA . MET A 1 305 ? 5.538 -10.997 -16.603 1.00 72.19 305 MET A CA 1
ATOM 2453 C C . MET A 1 305 ? 4.171 -11.257 -15.956 1.00 72.19 305 MET A C 1
ATOM 2455 O O . MET A 1 305 ? 4.020 -11.079 -14.749 1.00 72.19 305 MET A O 1
ATOM 2459 N N . LEU A 1 306 ? 3.201 -11.753 -16.732 1.00 77.88 306 LEU A N 1
ATOM 2460 C CA . LEU A 1 306 ? 1.871 -12.111 -16.237 1.00 77.88 306 LEU A CA 1
ATOM 2461 C C . LEU A 1 306 ? 1.917 -13.278 -15.239 1.00 77.88 306 LEU A C 1
ATOM 2463 O O . LEU A 1 306 ? 1.256 -13.229 -14.206 1.00 77.88 306 LEU A O 1
ATOM 2467 N N . ALA A 1 307 ? 2.736 -14.303 -15.496 1.00 78.75 307 ALA A N 1
ATOM 2468 C CA . ALA A 1 307 ? 2.900 -15.417 -14.563 1.00 78.75 307 ALA A CA 1
ATOM 2469 C C . ALA A 1 307 ? 3.550 -14.972 -13.241 1.00 78.75 307 ALA A C 1
ATOM 2471 O O . ALA A 1 307 ? 3.182 -15.473 -12.176 1.00 78.75 307 ALA A O 1
ATOM 2472 N N . LYS A 1 308 ? 4.486 -14.012 -13.302 1.00 75.25 308 LYS A N 1
ATOM 2473 C CA . LYS A 1 308 ? 5.094 -13.388 -12.114 1.00 75.25 308 LYS A CA 1
ATOM 2474 C C . LYS A 1 308 ? 4.064 -12.587 -11.317 1.00 75.25 308 LYS A C 1
ATOM 2476 O O . LYS A 1 308 ? 3.964 -12.758 -10.106 1.00 75.25 308 LYS A O 1
ATOM 2481 N N . LEU A 1 309 ? 3.273 -11.760 -12.002 1.00 78.06 309 LEU A N 1
ATOM 2482 C CA . LEU A 1 309 ? 2.172 -10.991 -11.416 1.00 78.06 309 LEU A CA 1
ATOM 2483 C C . LEU A 1 309 ? 1.172 -11.909 -10.704 1.00 78.06 309 LEU A C 1
ATOM 2485 O O . LEU A 1 309 ? 0.889 -11.696 -9.527 1.00 78.06 309 LEU A O 1
ATOM 2489 N N . LYS A 1 310 ? 0.700 -12.954 -11.391 1.00 84.19 310 LYS A N 1
ATOM 2490 C CA . LYS A 1 310 ? -0.247 -13.924 -10.834 1.00 84.19 310 LYS A CA 1
ATOM 2491 C C . LYS A 1 310 ? 0.301 -14.577 -9.568 1.00 84.19 310 LYS A C 1
ATOM 2493 O O . LYS A 1 310 ? -0.354 -14.547 -8.539 1.00 84.19 310 LYS A O 1
ATOM 2498 N N . TYR A 1 311 ? 1.534 -15.080 -9.613 1.00 81.38 311 TYR A N 1
ATOM 2499 C CA . TYR A 1 311 ? 2.158 -15.716 -8.453 1.00 81.38 311 TYR A CA 1
ATOM 2500 C C . TYR A 1 311 ? 2.275 -14.773 -7.244 1.00 81.38 311 TYR A C 1
ATOM 2502 O O . TYR A 1 311 ? 1.976 -15.171 -6.118 1.00 81.38 311 TYR A O 1
ATOM 2510 N N . ASN A 1 312 ? 2.672 -13.519 -7.473 1.00 78.56 312 ASN A N 1
ATOM 2511 C CA . ASN A 1 312 ? 2.764 -12.520 -6.410 1.00 78.56 312 ASN A CA 1
ATOM 2512 C C . ASN A 1 312 ? 1.389 -12.210 -5.800 1.00 78.56 312 ASN A C 1
ATOM 2514 O O . ASN A 1 312 ? 1.278 -12.099 -4.581 1.00 78.56 312 ASN A O 1
ATOM 2518 N N . MET A 1 313 ? 0.351 -12.107 -6.634 1.00 84.81 313 MET A N 1
ATOM 2519 C CA . MET A 1 313 ? -1.023 -11.864 -6.190 1.00 84.81 313 MET A CA 1
ATOM 2520 C C . MET A 1 313 ? -1.610 -13.055 -5.435 1.00 84.81 313 MET A C 1
ATOM 2522 O O . MET A 1 313 ? -2.146 -12.863 -4.349 1.00 84.81 313 MET A O 1
ATOM 2526 N N . ASP A 1 314 ? -1.444 -14.275 -5.943 1.00 86.25 314 ASP A N 1
ATOM 2527 C CA . ASP A 1 314 ? -1.902 -15.500 -5.277 1.00 86.25 314 ASP A CA 1
ATOM 2528 C C . ASP A 1 314 ? -1.249 -15.642 -3.893 1.00 86.25 314 ASP A C 1
ATOM 2530 O O . ASP A 1 314 ? -1.910 -15.966 -2.906 1.00 86.25 314 ASP A O 1
ATOM 2534 N N . THR A 1 315 ? 0.051 -15.337 -3.802 1.00 82.31 315 THR A N 1
ATOM 2535 C CA . THR A 1 315 ? 0.791 -15.348 -2.532 1.00 82.31 315 THR A CA 1
ATOM 2536 C C . THR A 1 315 ? 0.245 -14.297 -1.567 1.00 82.31 315 THR A C 1
ATOM 2538 O O . THR A 1 315 ? 0.006 -14.603 -0.401 1.00 82.31 315 THR A O 1
ATOM 2541 N N . LEU A 1 316 ? 0.011 -13.071 -2.046 1.00 85.19 316 LEU A N 1
ATOM 2542 C CA . LEU A 1 316 ? -0.545 -11.997 -1.227 1.00 85.19 316 LEU A CA 1
ATOM 2543 C C . LEU A 1 316 ? -1.953 -12.345 -0.729 1.00 85.19 316 LEU A C 1
ATOM 2545 O O . LEU A 1 316 ? -2.215 -12.229 0.462 1.00 85.19 316 LEU A O 1
ATOM 2549 N N . ILE A 1 317 ? -2.839 -12.818 -1.605 1.00 89.25 317 ILE A N 1
ATOM 2550 C CA . ILE A 1 317 ? -4.214 -13.193 -1.252 1.00 89.25 317 ILE A CA 1
ATOM 2551 C C . ILE A 1 317 ? -4.219 -14.332 -0.229 1.00 89.25 317 ILE A C 1
ATOM 2553 O O . ILE A 1 317 ? -4.968 -14.274 0.744 1.00 89.25 317 ILE A O 1
ATOM 2557 N N . LYS A 1 318 ? -3.352 -15.337 -0.396 1.00 88.25 318 LYS A N 1
ATOM 2558 C CA . LYS A 1 318 ? -3.217 -16.435 0.569 1.00 88.25 318 LYS A CA 1
ATOM 2559 C C . LYS A 1 318 ? -2.813 -15.930 1.953 1.00 88.25 318 LYS A C 1
ATOM 2561 O O . LYS A 1 318 ? -3.336 -16.415 2.951 1.00 88.25 318 LYS A O 1
ATOM 2566 N N . GLU A 1 319 ? -1.914 -14.957 2.027 1.00 84.88 319 GLU A N 1
ATOM 2567 C CA . GLU A 1 319 ? -1.524 -14.346 3.299 1.00 84.88 319 GLU A CA 1
ATOM 2568 C C . GLU A 1 319 ? -2.661 -13.512 3.901 1.00 84.88 319 GLU A C 1
ATOM 2570 O O . GLU A 1 319 ? -2.965 -13.669 5.079 1.00 84.88 319 GLU A O 1
ATOM 2575 N N . LEU A 1 320 ? -3.351 -12.706 3.088 1.00 89.44 320 LEU A N 1
ATOM 2576 C CA . LEU A 1 320 ? -4.496 -11.902 3.529 1.00 89.44 320 LEU A CA 1
ATOM 2577 C C . LEU A 1 320 ? -5.672 -12.755 4.020 1.00 89.44 320 LEU A C 1
ATOM 2579 O O . LEU A 1 320 ? -6.377 -12.342 4.933 1.00 89.44 320 LEU A O 1
ATOM 2583 N N . SER A 1 321 ? -5.871 -13.949 3.454 1.00 89.44 321 SER A N 1
ATOM 2584 C CA . SER A 1 321 ? -6.959 -14.857 3.844 1.00 89.44 321 SER A CA 1
ATOM 2585 C C . SER A 1 321 ? -6.843 -15.402 5.273 1.00 89.44 321 SER A C 1
ATOM 2587 O O . SER A 1 321 ? -7.828 -15.885 5.822 1.00 89.44 321 SER A O 1
ATOM 2589 N N . LYS A 1 322 ? -5.653 -15.318 5.881 1.00 89.50 322 LYS A N 1
ATOM 2590 C CA . LYS A 1 322 ? -5.386 -15.754 7.262 1.00 89.50 322 LYS A CA 1
ATOM 2591 C C . LYS A 1 322 ? -5.525 -14.617 8.277 1.00 89.50 322 LYS A C 1
ATOM 2593 O O . LYS A 1 322 ? -5.177 -14.793 9.441 1.00 89.50 322 LYS A O 1
ATOM 2598 N N . CYS A 1 323 ? -5.922 -13.431 7.832 1.00 91.81 323 CYS A N 1
ATOM 2599 C CA . CYS A 1 323 ? -5.985 -12.237 8.658 1.00 91.81 323 CYS A CA 1
ATOM 2600 C C . CYS A 1 323 ? -7.407 -11.692 8.696 1.00 91.81 323 CYS A C 1
ATOM 2602 O O . CYS A 1 323 ? -8.157 -11.823 7.729 1.00 91.81 323 CYS A O 1
ATOM 2604 N N . ASP A 1 324 ? -7.743 -10.994 9.776 1.00 91.88 324 ASP A N 1
ATOM 2605 C CA . ASP A 1 324 ? -8.936 -10.156 9.782 1.00 91.88 324 ASP A CA 1
ATOM 2606 C C . ASP A 1 324 ? -8.658 -8.863 9.019 1.00 91.88 324 ASP A C 1
ATOM 2608 O O . ASP A 1 324 ? -7.657 -8.171 9.244 1.00 91.88 324 ASP A O 1
ATOM 2612 N N . LEU A 1 325 ? -9.559 -8.544 8.093 1.00 92.75 325 LEU A N 1
ATOM 2613 C CA . LEU A 1 325 ? -9.396 -7.455 7.141 1.00 92.75 325 LEU A CA 1
ATOM 2614 C C . LEU A 1 325 ? -10.222 -6.239 7.559 1.00 92.75 325 LEU A C 1
ATOM 2616 O O . LEU A 1 325 ? -11.437 -6.317 7.741 1.00 92.75 325 LEU A O 1
ATOM 2620 N N . HIS A 1 326 ? -9.559 -5.088 7.627 1.00 94.25 326 HIS A N 1
ATOM 2621 C CA . HIS A 1 326 ? -10.171 -3.782 7.843 1.00 94.25 326 HIS A CA 1
ATOM 2622 C C . HIS A 1 326 ? -10.013 -2.957 6.569 1.00 94.25 326 HIS A C 1
ATOM 2624 O O . HIS A 1 326 ? -8.895 -2.717 6.115 1.00 94.25 326 HIS A O 1
ATOM 2630 N N . TYR A 1 327 ? -11.118 -2.534 5.960 1.00 94.88 327 TYR A N 1
ATOM 2631 C CA . TYR A 1 327 ? -11.089 -1.890 4.646 1.00 94.88 327 TYR A CA 1
ATOM 2632 C C . TYR A 1 327 ? -11.227 -0.374 4.739 1.00 94.88 327 TYR A C 1
ATOM 2634 O O . TYR A 1 327 ? -12.165 0.137 5.351 1.00 94.88 327 TYR A O 1
ATOM 2642 N N . VAL A 1 328 ? -10.335 0.325 4.039 1.00 97.00 328 VAL A N 1
ATOM 2643 C CA . VAL A 1 328 ? -10.387 1.768 3.813 1.00 97.00 328 VAL A CA 1
ATOM 2644 C C . VAL A 1 328 ? -10.428 2.030 2.308 1.00 97.00 328 VAL A C 1
ATOM 2646 O O . VAL A 1 328 ? -9.581 1.550 1.544 1.00 97.00 328 VAL A O 1
ATOM 2649 N N . ARG A 1 329 ? -11.433 2.782 1.863 1.00 96.88 329 ARG A N 1
ATOM 2650 C CA . ARG A 1 329 ? -11.620 3.174 0.465 1.00 96.88 329 ARG A CA 1
ATOM 2651 C C . ARG A 1 329 ? -11.431 4.677 0.323 1.00 96.88 329 ARG A C 1
ATOM 2653 O O . ARG A 1 329 ? -12.167 5.445 0.927 1.00 96.88 329 ARG A O 1
ATOM 2660 N N . CYS A 1 330 ? -10.451 5.081 -0.469 1.00 95.81 330 CYS A N 1
ATOM 2661 C CA . CYS A 1 330 ? -10.085 6.466 -0.711 1.00 95.81 330 CYS A CA 1
ATOM 2662 C C . CYS A 1 330 ? -10.651 6.947 -2.046 1.00 95.81 330 CYS A C 1
ATOM 2664 O O . CYS A 1 330 ? -10.478 6.286 -3.073 1.00 95.81 330 CYS A O 1
ATOM 2666 N N . VAL A 1 331 ? -11.266 8.126 -2.036 1.00 94.94 331 VAL A N 1
ATOM 2667 C CA . VAL A 1 331 ? -11.847 8.774 -3.215 1.00 94.94 331 VAL A CA 1
ATOM 2668 C C . VAL A 1 331 ? -11.435 10.238 -3.233 1.00 94.94 331 VAL A C 1
ATOM 2670 O O . VAL A 1 331 ? -11.283 10.850 -2.180 1.00 94.94 331 VAL A O 1
ATOM 2673 N N . LYS A 1 332 ? -11.242 10.812 -4.421 1.00 91.88 332 LYS A N 1
ATOM 2674 C CA . LYS A 1 332 ? -10.926 12.233 -4.587 1.00 91.88 332 LYS A CA 1
ATOM 2675 C C . LYS A 1 332 ? -12.013 12.883 -5.437 1.00 91.88 332 LYS A C 1
ATOM 2677 O O . LYS A 1 332 ? -11.953 12.770 -6.664 1.00 91.88 332 LYS A O 1
ATOM 2682 N N . PRO A 1 333 ? -13.005 13.536 -4.810 1.00 90.25 333 PRO A N 1
ATOM 2683 C CA . PRO A 1 333 ? -13.944 14.385 -5.526 1.00 90.25 333 PRO A CA 1
ATOM 2684 C C . PRO A 1 333 ? -13.181 15.467 -6.297 1.00 90.25 333 PRO A C 1
ATOM 2686 O O . PRO A 1 333 ? -12.157 15.977 -5.832 1.00 90.25 333 PRO A O 1
ATOM 2689 N N . ARG A 1 334 ? -13.650 15.780 -7.503 1.00 86.31 334 ARG A N 1
ATOM 2690 C CA . ARG A 1 334 ? -13.074 16.816 -8.366 1.00 86.31 334 ARG A CA 1
ATOM 2691 C C . ARG A 1 334 ? -14.122 17.881 -8.623 1.00 86.31 334 ARG A C 1
ATOM 2693 O O . ARG A 1 334 ? -15.307 17.557 -8.684 1.00 86.31 334 ARG A O 1
ATOM 2700 N N . ARG A 1 335 ? -13.683 19.118 -8.813 1.00 82.81 335 ARG A N 1
ATOM 2701 C CA . ARG A 1 335 ? -14.517 20.176 -9.382 1.00 82.81 335 ARG A CA 1
ATOM 2702 C C . ARG A 1 335 ? -14.228 20.296 -10.874 1.00 82.81 335 ARG A C 1
ATOM 2704 O O . ARG A 1 335 ? -13.102 20.024 -11.303 1.00 82.81 335 ARG A O 1
ATOM 2711 N N . PHE A 1 336 ? -15.232 20.674 -11.659 1.00 74.88 336 PHE A N 1
ATOM 2712 C CA . PHE A 1 336 ? -14.977 21.220 -12.991 1.00 74.88 336 PHE A CA 1
ATOM 2713 C C . PHE A 1 336 ? -14.105 22.475 -12.832 1.00 74.88 336 PHE A C 1
ATOM 2715 O O . PHE A 1 336 ? -14.122 23.076 -11.764 1.00 74.88 336 PHE A O 1
ATOM 2722 N N . ASN A 1 337 ? -13.271 22.794 -13.834 1.00 65.12 337 ASN A N 1
ATOM 2723 C CA . ASN A 1 337 ? -12.264 23.870 -13.797 1.00 65.12 337 ASN A CA 1
ATOM 2724 C C . ASN A 1 337 ? -12.578 24.970 -12.767 1.00 65.12 337 ASN A C 1
ATOM 2726 O O . ASN A 1 337 ? -13.520 25.737 -12.976 1.00 65.12 337 ASN A O 1
ATOM 2730 N N . GLN A 1 338 ? -11.756 25.064 -11.710 1.00 60.03 338 GLN A N 1
ATOM 2731 C CA . GLN A 1 338 ? -11.939 25.985 -10.570 1.00 60.03 338 GLN A CA 1
ATOM 2732 C C . GLN A 1 338 ? -12.098 27.462 -10.985 1.00 60.03 338 GLN A C 1
ATOM 2734 O O . GLN A 1 338 ? -12.562 28.278 -10.201 1.00 60.03 338 GLN A O 1
ATOM 2739 N N . LEU A 1 339 ? -11.721 27.803 -12.220 1.00 55.31 339 LEU A N 1
ATOM 2740 C CA . LEU A 1 339 ? -11.793 29.147 -12.791 1.00 55.31 339 LEU A CA 1
ATOM 2741 C C . LEU A 1 339 ? -13.100 29.450 -13.547 1.00 55.31 339 LEU A C 1
ATOM 2743 O O . LEU A 1 339 ? -13.370 30.616 -13.808 1.00 55.31 339 LEU A O 1
ATOM 2747 N N . ILE A 1 340 ? -13.873 28.436 -13.957 1.00 57.59 340 ILE A N 1
ATOM 2748 C CA . ILE A 1 340 ? -15.003 28.608 -14.894 1.00 57.59 340 ILE A CA 1
ATOM 2749 C C . ILE A 1 340 ? -16.336 28.207 -14.262 1.00 57.59 340 ILE A C 1
ATOM 2751 O O . ILE A 1 340 ? -17.311 28.925 -14.429 1.00 57.59 340 ILE A O 1
ATOM 2755 N N . ASN A 1 341 ? -16.387 27.080 -13.547 1.00 58.28 341 ASN A N 1
ATOM 2756 C CA . ASN A 1 341 ? -17.591 26.603 -12.866 1.00 58.28 341 ASN A CA 1
ATOM 2757 C C . ASN A 1 341 ? -17.168 25.832 -11.618 1.00 58.28 341 ASN A C 1
ATOM 2759 O O . ASN A 1 341 ? -16.660 24.718 -11.727 1.00 58.28 341 ASN A O 1
ATOM 2763 N N . ASP A 1 342 ? -17.410 26.411 -10.443 1.00 70.69 342 ASP A N 1
ATOM 2764 C CA . ASP A 1 342 ? -17.058 25.848 -9.133 1.00 70.69 342 ASP A CA 1
ATOM 2765 C C . ASP A 1 342 ? -18.003 24.704 -8.696 1.00 70.69 342 ASP A C 1
ATOM 2767 O O . ASP A 1 342 ? -18.434 24.597 -7.549 1.00 70.69 342 ASP A O 1
ATOM 2771 N N . GLU A 1 343 ? -18.376 23.844 -9.643 1.00 83.25 343 GLU A N 1
ATOM 2772 C CA . GLU A 1 343 ? -19.282 22.723 -9.426 1.00 83.25 343 GLU A CA 1
ATOM 2773 C C . GLU A 1 343 ? -18.525 21.398 -9.327 1.00 83.25 343 GLU A C 1
ATOM 2775 O O . GLU A 1 343 ? -17.577 21.122 -10.067 1.00 83.25 343 GLU A O 1
ATOM 2780 N N . TRP A 1 344 ? -18.987 20.524 -8.432 1.00 86.31 344 TRP A N 1
ATOM 2781 C CA . TRP A 1 344 ? -18.469 19.164 -8.301 1.00 86.31 344 TRP A CA 1
ATOM 2782 C C . TRP A 1 344 ? -18.773 18.314 -9.542 1.00 86.31 344 TRP A C 1
ATOM 2784 O O . TRP A 1 344 ? -19.922 18.226 -9.981 1.00 86.31 344 TRP A O 1
ATOM 2794 N N . ASP A 1 345 ? -17.774 17.578 -10.037 1.00 90.31 345 ASP A N 1
ATOM 2795 C CA . ASP A 1 345 ? -17.967 16.550 -11.061 1.00 90.31 345 ASP A CA 1
ATOM 2796 C C . ASP A 1 345 ? -18.624 15.308 -10.449 1.00 90.31 345 ASP A C 1
ATOM 2798 O O . ASP A 1 345 ? -17.989 14.321 -10.057 1.00 90.31 345 ASP A O 1
ATOM 2802 N N . ARG A 1 346 ? -19.955 15.366 -10.363 1.00 91.62 346 ARG A N 1
ATOM 2803 C CA . ARG A 1 346 ? -20.787 14.281 -9.833 1.00 91.62 346 ARG A CA 1
ATOM 2804 C C . ARG A 1 346 ? -20.649 13.001 -10.656 1.00 91.62 346 ARG A C 1
ATOM 2806 O O . ARG A 1 346 ? -20.763 11.916 -10.089 1.00 91.62 346 ARG A O 1
ATOM 2813 N N . LYS A 1 347 ? -20.401 13.103 -11.969 1.00 91.00 347 LYS A N 1
ATOM 2814 C CA . LYS A 1 347 ? -20.287 11.938 -12.859 1.00 91.00 347 LYS A CA 1
ATOM 2815 C C . LYS A 1 347 ? -18.980 11.196 -12.610 1.00 91.00 347 LYS A C 1
ATOM 2817 O O . LYS A 1 347 ? -19.001 9.972 -12.495 1.00 91.00 347 LYS A O 1
ATOM 2822 N N . ASP A 1 348 ? -17.860 11.908 -12.505 1.00 90.12 348 ASP A N 1
ATOM 2823 C CA . ASP A 1 348 ? -16.574 11.303 -12.143 1.00 90.12 348 ASP A CA 1
ATOM 2824 C C . ASP A 1 348 ? -16.619 10.717 -10.729 1.00 90.12 348 ASP A C 1
ATOM 2826 O O . ASP A 1 348 ? -16.245 9.563 -10.524 1.00 90.12 348 ASP A O 1
ATOM 2830 N N . PHE A 1 349 ? -17.184 11.446 -9.764 1.00 92.50 349 PHE A N 1
ATOM 2831 C CA . PHE A 1 349 ? -17.307 10.948 -8.396 1.00 92.50 349 PHE A CA 1
ATOM 2832 C C . PHE A 1 349 ? -18.185 9.688 -8.304 1.00 92.50 349 PHE A C 1
ATOM 2834 O O . PHE A 1 349 ? -17.819 8.728 -7.622 1.00 92.50 349 PHE A O 1
ATOM 2841 N N . GLN A 1 350 ? -19.294 9.629 -9.050 1.00 93.81 350 GLN A N 1
ATOM 2842 C CA . GLN A 1 350 ? -20.113 8.421 -9.167 1.00 93.81 350 GLN A CA 1
ATOM 2843 C C . GLN A 1 350 ? -19.317 7.246 -9.746 1.00 93.81 350 GLN A C 1
ATOM 2845 O O . GLN A 1 350 ? -19.386 6.138 -9.213 1.00 93.81 350 GLN A O 1
ATOM 2850 N N . LYS A 1 351 ? -18.545 7.475 -10.815 1.00 92.62 351 LYS A N 1
ATOM 2851 C CA . LYS A 1 351 ? -17.690 6.440 -11.414 1.00 92.62 351 LYS A CA 1
ATOM 2852 C C . LYS A 1 351 ? -16.652 5.938 -10.419 1.00 92.62 351 LYS A C 1
ATOM 2854 O O . LYS A 1 351 ? -16.515 4.728 -10.275 1.00 92.62 351 LYS A O 1
ATOM 2859 N N . GLN A 1 352 ? -15.983 6.834 -9.690 1.00 93.50 352 GLN A N 1
ATOM 2860 C CA . GLN A 1 352 ? -15.021 6.442 -8.660 1.00 93.50 352 GLN A CA 1
ATOM 2861 C C . GLN A 1 352 ? -15.690 5.539 -7.613 1.00 93.50 352 GLN A C 1
ATOM 2863 O O . GLN A 1 352 ? -15.202 4.435 -7.382 1.00 93.50 352 GLN A O 1
ATOM 2868 N N . LEU A 1 353 ? -16.834 5.950 -7.042 1.00 94.31 353 LEU A N 1
ATOM 2869 C CA . LEU A 1 353 ? -17.589 5.167 -6.048 1.00 94.31 353 LEU A CA 1
ATOM 2870 C C . LEU A 1 353 ? -18.018 3.784 -6.568 1.00 94.31 353 LEU A C 1
ATOM 2872 O O . LEU A 1 353 ? -17.987 2.813 -5.807 1.00 94.31 353 LEU A O 1
ATOM 2876 N N . ALA A 1 354 ? -18.380 3.680 -7.848 1.00 93.44 354 ALA A N 1
ATOM 2877 C CA . ALA A 1 354 ? -18.671 2.403 -8.493 1.00 93.44 354 ALA A CA 1
ATOM 2878 C C . ALA A 1 354 ? -17.408 1.533 -8.616 1.00 93.44 354 ALA A C 1
ATOM 2880 O O . ALA A 1 354 ? -17.406 0.392 -8.166 1.00 93.44 354 ALA A O 1
ATOM 2881 N N . CYS A 1 355 ? -16.303 2.083 -9.131 1.00 91.25 355 CYS A N 1
ATOM 2882 C CA . CYS A 1 355 ? -15.038 1.364 -9.318 1.00 91.25 355 CYS A CA 1
ATOM 2883 C C . CYS A 1 355 ? -14.434 0.837 -8.008 1.00 91.25 355 CYS A C 1
ATOM 2885 O O . CYS A 1 355 ? -13.788 -0.210 -8.000 1.00 91.25 355 CYS A O 1
ATOM 2887 N N . ILE A 1 356 ? -14.627 1.547 -6.892 1.00 91.56 356 ILE A N 1
ATOM 2888 C CA . ILE A 1 356 ? -14.162 1.095 -5.571 1.00 91.56 356 ILE A CA 1
ATOM 2889 C C . ILE A 1 356 ? -15.163 0.171 -4.851 1.00 91.56 356 ILE A C 1
ATOM 2891 O O . ILE A 1 356 ? -14.876 -0.280 -3.737 1.00 91.56 356 ILE A O 1
ATOM 2895 N N . GLY A 1 357 ? -16.309 -0.127 -5.477 1.00 91.25 357 GLY A N 1
ATOM 2896 C CA . GLY A 1 357 ? -17.319 -1.071 -4.993 1.00 91.25 357 GLY A CA 1
ATOM 2897 C C . GLY A 1 357 ? -18.208 -0.540 -3.866 1.00 91.25 357 GLY A C 1
ATOM 2898 O O . GLY A 1 357 ? -18.752 -1.329 -3.096 1.00 91.25 357 GLY A O 1
ATOM 2899 N N . ILE A 1 358 ? -18.355 0.783 -3.712 1.00 92.81 358 ILE A N 1
ATOM 2900 C CA . ILE A 1 358 ? -19.207 1.358 -2.652 1.00 92.81 358 ILE A CA 1
ATOM 2901 C C . ILE A 1 358 ? -20.679 1.075 -2.922 1.00 92.81 358 ILE A C 1
ATOM 2903 O O . ILE A 1 358 ? -21.408 0.713 -1.999 1.00 92.81 358 ILE A O 1
ATOM 2907 N N . PHE A 1 359 ? -21.117 1.192 -4.176 1.00 91.38 359 PHE A N 1
ATOM 2908 C CA . PHE A 1 359 ? -22.505 0.896 -4.529 1.00 91.38 359 PHE A CA 1
ATOM 2909 C C . PHE A 1 359 ? -22.853 -0.587 -4.367 1.00 91.38 359 PHE A C 1
ATOM 2911 O O . PHE A 1 359 ? -23.981 -0.884 -3.988 1.00 91.38 359 PHE A O 1
ATOM 2918 N N . ASP A 1 360 ? -21.884 -1.491 -4.520 1.00 89.75 360 ASP A N 1
ATOM 2919 C CA . ASP A 1 360 ? -22.069 -2.922 -4.244 1.00 89.75 360 ASP A CA 1
ATOM 2920 C C . ASP A 1 360 ? -22.069 -3.221 -2.736 1.00 89.75 360 ASP A C 1
ATOM 2922 O O . ASP A 1 360 ? -22.783 -4.101 -2.251 1.00 89.75 360 ASP A O 1
ATOM 2926 N N . ALA A 1 361 ? -21.284 -2.465 -1.963 1.00 87.88 361 ALA A N 1
ATOM 2927 C CA . ALA A 1 361 ? -21.193 -2.618 -0.515 1.00 87.88 361 ALA A CA 1
ATOM 2928 C C . ALA A 1 361 ? -22.426 -2.079 0.229 1.00 87.88 361 ALA A C 1
ATOM 2930 O O . ALA A 1 361 ? -22.782 -2.616 1.276 1.00 87.88 361 ALA A O 1
ATOM 2931 N N . LEU A 1 362 ? -23.093 -1.041 -0.286 1.00 87.31 362 LEU A N 1
ATOM 2932 C CA . LEU A 1 362 ? -24.225 -0.383 0.381 1.00 87.31 362 LEU A CA 1
ATOM 2933 C C . LEU A 1 362 ? -25.427 -1.318 0.643 1.00 87.31 362 LEU A C 1
ATOM 2935 O O . LEU A 1 362 ? -25.897 -1.355 1.784 1.00 87.31 362 LEU A O 1
ATOM 2939 N N . PRO A 1 363 ? -25.927 -2.104 -0.332 1.00 86.12 363 PRO A N 1
ATOM 2940 C CA . PRO A 1 363 ? -26.988 -3.081 -0.083 1.00 86.12 363 PRO A CA 1
ATOM 2941 C C . PRO A 1 363 ? -26.577 -4.144 0.940 1.00 86.12 363 PRO A C 1
ATOM 2943 O O . PRO A 1 363 ? -27.359 -4.502 1.822 1.00 86.12 363 PRO A O 1
ATOM 2946 N N . LEU A 1 364 ? -25.325 -4.611 0.868 1.00 82.56 364 LEU A N 1
ATOM 2947 C CA . LEU A 1 364 ? -24.785 -5.597 1.804 1.00 82.56 364 LEU A CA 1
ATOM 2948 C C . LEU A 1 364 ? -24.686 -5.034 3.223 1.00 82.56 364 LEU A C 1
ATOM 2950 O O . LEU A 1 364 ? -24.982 -5.746 4.177 1.00 82.56 364 LEU A O 1
ATOM 2954 N N . ALA A 1 365 ? -24.309 -3.764 3.362 1.00 79.44 365 ALA A N 1
ATOM 2955 C CA . ALA A 1 365 ? -24.255 -3.066 4.640 1.00 79.44 365 ALA A CA 1
ATOM 2956 C C . ALA A 1 365 ? -25.642 -2.906 5.277 1.00 79.44 365 ALA A C 1
ATOM 2958 O O . ALA A 1 365 ? -25.752 -2.987 6.495 1.00 79.44 365 ALA A O 1
ATOM 2959 N N . LYS A 1 366 ? -26.698 -2.722 4.470 1.00 76.31 366 LYS A N 1
ATOM 2960 C CA . LYS A 1 366 ? -28.083 -2.647 4.967 1.00 76.31 366 LYS A CA 1
ATOM 2961 C C . LYS A 1 366 ? -28.617 -3.988 5.476 1.00 76.31 366 LYS A C 1
ATOM 2963 O O . LYS A 1 366 ? -29.439 -3.994 6.382 1.00 76.31 366 LYS A O 1
ATOM 2968 N N . CYS A 1 367 ? -28.175 -5.104 4.892 1.00 69.81 367 CYS A N 1
ATOM 2969 C CA . CYS A 1 367 ? -28.757 -6.425 5.160 1.00 69.81 367 CYS A CA 1
ATOM 2970 C C . CYS A 1 367 ? -27.892 -7.331 6.054 1.00 69.81 367 CYS A C 1
ATOM 2972 O O . CYS A 1 367 ? -28.343 -8.406 6.443 1.00 69.81 367 CYS A O 1
ATOM 2974 N N . LYS A 1 368 ? -26.638 -6.964 6.348 1.00 60.53 368 LYS A N 1
ATOM 2975 C CA . LYS A 1 368 ? -25.719 -7.790 7.150 1.00 60.53 368 LYS A CA 1
ATOM 2976 C C . LYS A 1 368 ? -25.491 -7.198 8.534 1.00 60.53 368 LYS A C 1
ATOM 2978 O O . LYS A 1 368 ? -25.356 -5.993 8.682 1.00 60.53 368 LYS A O 1
ATOM 2983 N N . TYR A 1 369 ? -25.319 -8.083 9.515 1.00 66.62 369 TYR A N 1
ATOM 2984 C CA . TYR A 1 369 ? -24.732 -7.782 10.821 1.00 66.62 369 TYR A CA 1
ATOM 2985 C C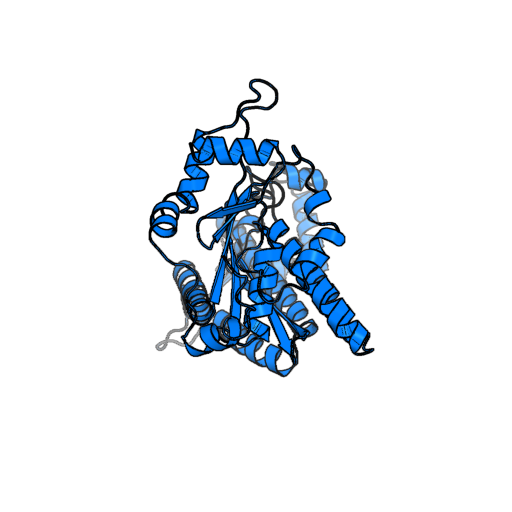 . TYR A 1 369 ? -23.202 -7.940 10.721 1.00 66.62 369 TYR A C 1
ATOM 2987 O O . TYR A 1 369 ? -22.715 -9.078 10.673 1.00 66.62 369 TYR A O 1
ATOM 2995 N N . PRO A 1 370 ? -22.433 -6.839 10.596 1.00 57.75 370 PRO A N 1
ATOM 2996 C CA . PRO A 1 370 ? -21.001 -6.897 10.298 1.00 57.75 370 PRO A CA 1
ATOM 2997 C C . PRO A 1 370 ? -20.149 -7.323 11.495 1.00 57.75 370 PRO A C 1
ATOM 2999 O O . PRO A 1 370 ? -19.044 -7.828 11.315 1.00 57.75 370 PRO A O 1
ATOM 3002 N N . ILE A 1 371 ? -20.643 -7.110 12.715 1.00 63.19 371 ILE A N 1
ATOM 3003 C CA . ILE A 1 371 ? -19.974 -7.533 13.941 1.00 63.19 371 ILE A CA 1
ATOM 3004 C C . ILE A 1 371 ? -20.462 -8.940 14.257 1.00 63.19 371 ILE A C 1
ATOM 3006 O O . ILE A 1 371 ? -21.644 -9.152 14.521 1.00 63.19 371 ILE A O 1
ATOM 3010 N N . ARG A 1 372 ? -19.544 -9.904 14.212 1.00 61.56 372 ARG A N 1
ATOM 3011 C CA . ARG A 1 372 ? -19.793 -11.291 14.598 1.00 61.56 372 ARG A CA 1
ATOM 3012 C C . ARG A 1 372 ? -18.755 -11.670 15.637 1.00 61.56 372 ARG A C 1
ATOM 3014 O O . ARG A 1 372 ? -17.573 -11.743 15.325 1.00 61.56 372 ARG A O 1
ATOM 3021 N N . LEU A 1 373 ? -19.208 -11.860 16.866 1.00 61.31 373 LEU A N 1
ATOM 3022 C CA . LEU A 1 373 ? -18.395 -12.369 17.963 1.00 61.31 373 LEU A CA 1
ATOM 3023 C C . LEU A 1 373 ? -18.824 -13.810 18.223 1.00 61.31 373 LEU A C 1
ATOM 3025 O O . LEU A 1 373 ? -20.014 -14.122 18.119 1.00 61.31 373 LEU A O 1
ATOM 3029 N N . CYS A 1 374 ? -17.880 -14.693 18.550 1.00 61.22 374 CYS A N 1
ATOM 3030 C CA . CYS A 1 374 ? -18.271 -15.999 19.068 1.00 61.22 374 CYS A CA 1
ATOM 3031 C C . CYS A 1 374 ? -18.950 -15.808 20.435 1.00 61.22 374 CYS A C 1
ATOM 3033 O O . CYS A 1 374 ? -18.684 -14.822 21.127 1.00 61.22 374 CYS A O 1
ATOM 3035 N N . TYR A 1 375 ? -19.835 -16.731 20.828 1.00 70.81 375 TYR A N 1
ATOM 3036 C CA . TYR A 1 375 ? -20.627 -16.580 22.057 1.00 70.81 375 TYR A CA 1
ATOM 3037 C C . TYR A 1 375 ? -19.753 -16.297 23.284 1.00 70.81 375 TYR A C 1
ATOM 3039 O O . TYR A 1 375 ? -20.090 -15.442 24.093 1.00 70.81 375 TYR A O 1
ATOM 3047 N N . ARG A 1 376 ? -18.595 -16.961 23.381 1.00 72.50 376 ARG A N 1
ATOM 3048 C CA . ARG A 1 376 ? -17.632 -16.761 24.466 1.00 72.50 376 ARG A CA 1
ATOM 3049 C C . ARG A 1 376 ? -17.141 -15.312 24.535 1.00 72.50 376 ARG A C 1
ATOM 3051 O O . ARG A 1 376 ? -17.205 -14.700 25.596 1.00 72.50 376 ARG A O 1
ATOM 3058 N N . ASP A 1 377 ? -16.692 -14.759 23.411 1.00 67.94 377 ASP A N 1
ATOM 3059 C CA . ASP A 1 377 ? -16.153 -13.395 23.352 1.00 67.94 377 ASP A CA 1
ATOM 3060 C C . ASP A 1 377 ? -17.260 -12.352 23.540 1.00 67.94 377 ASP A C 1
ATOM 3062 O O . ASP A 1 377 ? -17.046 -11.330 24.186 1.00 67.94 377 ASP A O 1
ATOM 3066 N N . PHE A 1 378 ? -18.464 -12.626 23.025 1.00 76.88 378 PHE A N 1
ATOM 3067 C CA . PHE A 1 378 ? -19.647 -11.807 23.280 1.00 76.88 378 PHE A CA 1
ATOM 3068 C C . PHE A 1 378 ? -19.994 -11.793 24.774 1.00 76.88 378 PHE A C 1
ATOM 3070 O O . PHE A 1 378 ? -20.143 -10.726 25.363 1.00 76.88 378 PHE A O 1
ATOM 3077 N N . TYR A 1 379 ? -20.067 -12.964 25.407 1.00 75.06 379 TYR A N 1
ATOM 3078 C CA . TYR A 1 379 ? -20.383 -13.097 26.824 1.00 75.06 379 TYR A CA 1
ATOM 3079 C C . TYR A 1 379 ? -19.354 -12.368 27.690 1.00 75.06 379 TYR A C 1
ATOM 3081 O O . TYR A 1 379 ? -19.733 -11.491 28.455 1.00 75.06 379 TYR A O 1
ATOM 3089 N N . TYR A 1 380 ? -18.053 -12.625 27.521 1.00 72.12 380 TYR A N 1
ATOM 3090 C CA . TYR A 1 380 ? -17.033 -11.920 28.308 1.00 72.12 380 TYR A CA 1
ATOM 3091 C C . TYR A 1 380 ? -17.034 -10.404 28.077 1.00 72.12 380 TYR A C 1
ATOM 3093 O O . TYR A 1 380 ? -16.737 -9.650 29.002 1.00 72.12 380 TYR A O 1
ATOM 3101 N N . ARG A 1 381 ? -17.395 -9.947 26.871 1.00 70.69 381 ARG A N 1
ATOM 3102 C CA . ARG A 1 381 ? -17.484 -8.518 26.544 1.00 70.69 381 ARG A CA 1
ATOM 3103 C C . ARG A 1 381 ? -18.708 -7.833 27.158 1.00 70.69 381 ARG A C 1
ATOM 3105 O O . ARG A 1 381 ? -18.614 -6.667 27.529 1.00 70.69 381 ARG A O 1
ATOM 3112 N N . TYR A 1 382 ? -19.853 -8.511 27.242 1.00 75.81 382 TYR A N 1
ATOM 3113 C CA . TYR A 1 382 ? -21.127 -7.875 27.604 1.00 75.81 382 TYR A CA 1
ATOM 3114 C C . TYR A 1 382 ? -21.726 -8.329 28.943 1.00 75.81 382 TYR A C 1
ATOM 3116 O O . TYR A 1 382 ? -22.598 -7.633 29.454 1.00 75.81 382 TYR A O 1
ATOM 3124 N N . ALA A 1 383 ? -21.251 -9.419 29.555 1.00 75.50 383 ALA A N 1
ATOM 3125 C CA . ALA A 1 383 ? -21.815 -9.966 30.797 1.00 75.50 383 ALA A CA 1
ATOM 3126 C C . ALA A 1 383 ? -21.721 -9.012 32.000 1.00 75.50 383 ALA A C 1
ATOM 3128 O O . ALA A 1 383 ? -22.577 -9.056 32.876 1.00 75.50 383 ALA A O 1
ATOM 3129 N N . ASN A 1 384 ? -20.715 -8.131 32.028 1.00 65.50 384 ASN A N 1
ATOM 3130 C CA . ASN A 1 384 ? -20.472 -7.204 33.139 1.00 65.50 384 ASN A CA 1
ATOM 3131 C C . ASN A 1 384 ? -20.906 -5.760 32.846 1.00 65.50 384 ASN A C 1
ATOM 3133 O O . ASN A 1 384 ? -20.587 -4.863 33.628 1.00 65.50 384 ASN A O 1
ATOM 3137 N N . LYS A 1 385 ? -21.599 -5.490 31.728 1.00 62.66 385 LYS A N 1
ATOM 3138 C CA . LYS A 1 385 ? -22.147 -4.144 31.518 1.00 62.66 385 LYS A CA 1
ATOM 3139 C C . LYS A 1 385 ? -23.280 -3.927 32.528 1.00 62.66 385 LYS A C 1
ATOM 3141 O O . LYS A 1 385 ? -24.206 -4.739 32.547 1.00 62.66 385 LYS A O 1
ATOM 3146 N N . PRO A 1 386 ? -23.247 -2.861 33.353 1.00 54.69 386 PRO A N 1
ATOM 3147 C CA . PRO A 1 386 ? -24.374 -2.545 34.212 1.00 54.69 386 PRO A CA 1
ATOM 3148 C C . PRO A 1 386 ? -25.591 -2.354 33.313 1.00 54.69 386 PRO A C 1
ATOM 3150 O O . PRO A 1 386 ? -25.556 -1.562 32.369 1.00 54.69 386 PRO A O 1
ATOM 3153 N N . THR A 1 387 ? -26.648 -3.117 33.573 1.00 55.47 387 THR A N 1
ATOM 3154 C CA . THR A 1 387 ? -27.950 -2.920 32.947 1.00 55.47 387 THR A CA 1
ATOM 3155 C C . THR A 1 387 ? -28.436 -1.536 33.359 1.00 55.47 387 THR A C 1
ATOM 3157 O O . THR A 1 387 ? -29.012 -1.364 34.435 1.00 55.47 387 THR A O 1
ATOM 3160 N N . GLY A 1 388 ? -28.129 -0.528 32.542 1.00 51.12 388 GLY A N 1
ATOM 3161 C CA . GLY A 1 388 ? -28.773 0.771 32.627 1.00 51.12 388 GLY A CA 1
ATOM 3162 C C . GLY A 1 388 ? -30.267 0.518 32.509 1.00 51.12 388 GLY A C 1
ATOM 3163 O O . GLY A 1 388 ? -30.721 -0.013 31.497 1.00 51.12 388 GLY A O 1
ATOM 3164 N N . LYS A 1 389 ? -30.994 0.789 33.594 1.00 44.41 389 LYS A N 1
ATOM 3165 C CA . LYS A 1 389 ? -32.452 0.735 33.619 1.00 44.41 389 LYS A CA 1
ATOM 3166 C C . LYS A 1 389 ? -32.973 1.606 32.474 1.00 44.41 389 LYS A C 1
ATOM 3168 O O . LYS A 1 389 ? -32.540 2.749 32.340 1.00 44.41 389 LYS A O 1
ATOM 3173 N N . SER A 1 390 ? -33.827 0.990 31.661 1.00 42.19 390 SER A N 1
ATOM 3174 C CA . SER A 1 390 ? -34.643 1.589 30.602 1.00 42.19 390 SER A CA 1
ATOM 3175 C C . SER A 1 390 ? -35.420 2.802 31.080 1.00 42.19 390 SER A C 1
ATOM 3177 O O . SER A 1 390 ? -35.978 2.683 32.199 1.00 42.19 390 SER A O 1
#